Protein AF-A0A3N4JJD8-F1 (afdb_monomer_lite)

pLDDT: mean 81.24, std 17.02, range [28.92, 97.75]

Foldseek 3Di:
DDDQDWDAAPPPRDIDRPVQWDAFPVRGIHGLVVVQVQCVVCLVDLVCPPPDDPPGRGDPVSVVVSDDPVVNVSSVQSVQQSVDPPVPWAFAQPPVGRDTDHPVQDDPDQWGADPPPRFIAGPQPSHGDDDPVDDPCHVDPDDPDDDDDDPQWDQAPPPRDIFGHDPPDQWTADPVRFIAGVHGNHGPPPDPDPDPDDDDDDDDDDDDPDPPVVVVVVVVVVVVVVVVVVVVVVVVVVVVVVLVVVLVVLVVVLVVVVVVLVVVLVVVVVVLVVVLVVVVVVLVVVLVVVVVVLVVVLVVVCPPPVVVLVVVLVVLVVVLVVLVVVLVVVLVVVLVVLVVVLVVCLVVVLVVLCVVQVPPPPSVVVSVVVVVVSVVVSVVVSVVSVVVSVVVSCVSCVVSVVVSVVSVVVSVVSVVVSVVVVVVSVVVSVVVVVVSVVVSVVVVVVSVVVSVVVSVVSVVVSVVVVVVSVVVVVVVVPD

Radius of gyration: 59.23 Å; chains: 1; bounding box: 116×72×186 Å

Secondary structure (DSSP, 8-state):
-----EEE-TTT--EEEGGGEEE-TTS-EEEHHHHHHHHHHHTT-GGG-S-EETTEEPPHHHHHHHS-HHHHHHHHHHHHHHTS-GGG-EE---TTT--EE-GGG--SSSEEEPTTT--EEETTTTEE---TTS----SS-S-------BTTEEE-TTT--EEEPPTT-SEEE-TTS-EEETTT-SBTT-S--S-S--------------TTHHHHHHHHHHHHHHHHHHHHHHHHHHHHHHHHHHHHHHHHHHHHHHHHHHHHHHHHHHHHHHHHHHHHHHHHHHHHHHHHHHHHHHHHHIIIIIHHHHHHHHHHHHHHHHHHHHHHHHHHHHHHHHHHHHHHHHHHHHHHHHHHTTT-TTHHHHHHHHHHHHHHHHHHHHHHHHHHHHHHHHHHHHHHHHHHHHHHHHHHHHHHHHHHHHHHHHHHHHHHHHHHHHHHHHHHHHHHHHHHHHHHHHHHHHHHHHHHHHHHHTTSS--

Structure (mmCIF, N/CA/C/O backbone):
data_AF-A0A3N4JJD8-F1
#
_entry.id   AF-A0A3N4JJD8-F1
#
loop_
_atom_site.group_PDB
_atom_site.id
_atom_site.type_symbol
_atom_site.label_atom_id
_atom_site.label_alt_id
_atom_site.label_comp_id
_atom_site.label_asym_id
_atom_site.label_entity_id
_atom_site.label_seq_id
_atom_site.pdbx_PDB_ins_code
_atom_site.Cartn_x
_atom_site.Cartn_y
_atom_site.Cartn_z
_atom_site.occupancy
_atom_site.B_iso_or_equiv
_atom_site.auth_seq_id
_atom_site.auth_comp_id
_atom_site.auth_asym_id
_atom_site.auth_atom_id
_atom_site.pdbx_PDB_model_num
ATOM 1 N N . MET A 1 1 ? -6.245 -24.291 -1.416 1.00 35.50 1 MET A N 1
ATOM 2 C CA . MET A 1 1 ? -6.952 -24.914 -0.276 1.00 35.50 1 MET A CA 1
ATOM 3 C C . MET A 1 1 ? -7.862 -23.861 0.334 1.00 35.50 1 MET A C 1
ATOM 5 O O . MET A 1 1 ? -7.369 -22.928 0.951 1.00 35.50 1 MET A O 1
ATOM 9 N N . CYS A 1 2 ? -9.164 -23.923 0.057 1.00 40.00 2 CYS A N 1
ATOM 10 C CA . CYS A 1 2 ? -10.129 -22.960 0.586 1.00 40.00 2 CYS A CA 1
ATOM 11 C C . CYS A 1 2 ? -10.334 -23.237 2.080 1.00 40.00 2 CYS A C 1
ATOM 13 O O . CYS A 1 2 ? -10.982 -24.217 2.439 1.00 40.00 2 CYS A O 1
ATOM 15 N N . LEU A 1 3 ? -9.746 -22.405 2.943 1.00 47.06 3 LEU A N 1
ATOM 16 C CA . LEU A 1 3 ? -9.999 -22.422 4.383 1.00 47.06 3 LEU A CA 1
ATOM 17 C C . LEU A 1 3 ? -11.495 -22.171 4.605 1.00 47.06 3 LEU A C 1
ATOM 19 O O . LEU A 1 3 ? -11.995 -21.072 4.363 1.00 47.06 3 LEU A O 1
ATOM 23 N N . SER A 1 4 ? -12.227 -23.205 5.014 1.00 55.19 4 SER A N 1
ATOM 24 C CA . SER A 1 4 ? -13.622 -23.069 5.419 1.00 55.19 4 SER A CA 1
ATOM 25 C C . SER A 1 4 ? -13.675 -22.176 6.654 1.00 55.19 4 SER A C 1
ATOM 27 O O . SER A 1 4 ? -13.229 -22.584 7.723 1.00 55.19 4 SER A O 1
ATOM 29 N N . ALA A 1 5 ? -14.187 -20.959 6.502 1.00 65.75 5 ALA A N 1
ATOM 30 C CA . ALA A 1 5 ? -14.290 -20.011 7.597 1.00 65.75 5 ALA A CA 1
ATOM 31 C C . ALA A 1 5 ? -15.183 -20.572 8.727 1.00 65.75 5 ALA A C 1
ATOM 33 O O . ALA A 1 5 ? -16.345 -20.927 8.490 1.00 65.75 5 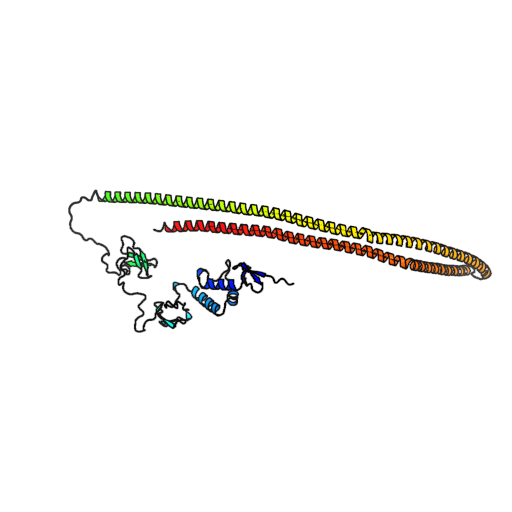ALA A O 1
ATOM 34 N N . SER A 1 6 ? -14.630 -20.664 9.938 1.00 76.19 6 SER A N 1
ATOM 35 C CA . SER A 1 6 ? -15.341 -20.972 11.184 1.00 76.19 6 SER A CA 1
ATOM 36 C C . SER A 1 6 ? -15.722 -19.686 11.930 1.00 76.19 6 SER A C 1
ATOM 38 O O . SER A 1 6 ? -15.180 -18.614 11.650 1.00 76.19 6 SER A O 1
ATOM 40 N N . SER A 1 7 ? -16.710 -19.793 12.814 1.00 83.06 7 SER A N 1
ATOM 41 C CA . SER A 1 7 ? -17.198 -18.744 13.715 1.00 83.06 7 SER A CA 1
ATOM 42 C C . SER A 1 7 ? -17.492 -19.356 15.089 1.00 83.06 7 SER A C 1
ATOM 44 O O . SER A 1 7 ? -18.047 -20.455 15.153 1.00 83.06 7 SER A O 1
ATOM 46 N N . GLU A 1 8 ? -17.184 -18.627 16.163 1.00 89.25 8 GLU A N 1
ATOM 47 C CA . GLU A 1 8 ? -17.396 -19.053 17.553 1.00 89.25 8 GLU A CA 1
ATOM 48 C C . GLU A 1 8 ? -18.849 -18.818 18.009 1.00 89.25 8 GLU A C 1
ATOM 50 O O . GLU A 1 8 ? -19.447 -17.775 17.732 1.00 89.25 8 GLU A O 1
ATOM 55 N N . CYS A 1 9 ? -19.434 -19.783 18.723 1.00 90.56 9 CYS A N 1
ATOM 56 C CA . CYS A 1 9 ? -20.754 -19.643 19.339 1.00 90.56 9 CYS A CA 1
ATOM 57 C C . CYS A 1 9 ? -20.709 -18.808 20.627 1.00 90.56 9 CYS A C 1
ATOM 59 O O . CYS A 1 9 ? -20.001 -19.145 21.575 1.00 90.56 9 CYS A O 1
ATOM 61 N N . ALA A 1 10 ? -21.567 -17.789 20.729 1.00 88.00 10 ALA A N 1
ATOM 62 C CA . ALA A 1 10 ? -21.639 -16.897 21.884 1.00 88.00 10 ALA A CA 1
ATOM 63 C C . ALA A 1 10 ? -21.973 -17.614 23.210 1.00 88.00 10 ALA A C 1
ATOM 65 O O . ALA A 1 10 ? -21.532 -17.147 24.262 1.00 88.00 10 ALA A O 1
ATOM 66 N N . SER A 1 11 ? -22.701 -18.740 23.157 1.00 88.75 11 SER A N 1
ATOM 67 C CA . SER A 1 11 ? -23.129 -19.520 24.329 1.00 88.75 11 SER A CA 1
ATOM 68 C C . SER A 1 11 ? -22.138 -20.623 24.723 1.00 88.75 11 SER A C 1
ATOM 70 O O . SER A 1 11 ? -21.627 -20.587 25.838 1.00 88.75 11 SER A O 1
ATOM 72 N N . CYS A 1 12 ? -21.833 -21.582 23.837 1.00 90.12 12 CYS A N 1
ATOM 73 C CA . CYS A 1 12 ? -20.956 -22.715 24.175 1.00 90.12 12 CYS A CA 1
ATOM 74 C C . CYS A 1 12 ? -19.462 -22.469 23.930 1.00 90.12 12 CYS A C 1
ATOM 76 O O . CYS A 1 12 ? -18.661 -23.309 24.321 1.00 90.12 12 CYS A O 1
ATOM 78 N N . LYS A 1 13 ? -19.082 -21.350 23.295 1.00 87.44 13 LYS A N 1
ATOM 79 C CA . LYS A 1 13 ? -17.686 -21.010 22.955 1.00 87.44 13 LYS A CA 1
ATOM 80 C C . LYS A 1 13 ? -16.987 -22.016 22.029 1.00 87.44 13 LYS A C 1
ATOM 82 O O . LYS A 1 13 ? -15.767 -22.044 21.948 1.00 87.44 13 LYS A O 1
ATOM 87 N N . GLU A 1 14 ? -17.755 -22.837 21.313 1.00 88.31 14 GLU A N 1
ATOM 88 C CA . GLU A 1 14 ? -17.233 -23.784 20.323 1.00 88.31 14 GLU A CA 1
ATOM 89 C C . GLU A 1 14 ? -17.256 -23.182 18.911 1.00 88.31 14 GLU A C 1
ATOM 91 O O . GLU A 1 14 ? -18.228 -22.526 18.516 1.00 88.31 14 GLU A O 1
ATOM 96 N N . ASP A 1 15 ? -16.215 -23.472 18.127 1.00 85.38 15 ASP A N 1
ATOM 97 C CA . ASP A 1 15 ? -16.120 -23.104 16.715 1.00 85.38 15 ASP A CA 1
ATOM 98 C C . ASP A 1 15 ? -17.012 -23.981 15.832 1.00 85.38 15 ASP A C 1
ATOM 100 O O . ASP A 1 15 ? -16.955 -25.212 15.858 1.00 85.38 15 ASP A O 1
ATOM 104 N N . GLN A 1 16 ? -17.808 -23.343 14.977 1.00 83.69 16 GLN A N 1
ATOM 105 C CA . GLN A 1 16 ? -18.677 -24.010 14.011 1.00 83.69 16 GLN A CA 1
ATOM 106 C C . GLN A 1 16 ? -18.466 -23.444 12.605 1.00 83.69 16 GLN A C 1
ATOM 108 O O . GLN A 1 16 ? -18.007 -22.318 12.413 1.00 83.69 16 GLN A O 1
ATOM 113 N N . LYS A 1 17 ? -18.818 -24.219 11.574 1.00 81.62 17 LYS A N 1
ATOM 114 C CA . LYS A 1 17 ? -18.784 -23.733 10.183 1.00 81.62 17 LYS A CA 1
ATOM 115 C C . LYS A 1 17 ? -19.768 -22.570 10.025 1.00 81.62 17 LYS A C 1
ATOM 117 O O . LYS A 1 17 ? -20.928 -22.718 10.403 1.00 81.62 17 LYS A O 1
ATOM 122 N N . LYS A 1 18 ? -19.357 -21.466 9.384 1.00 70.69 18 LYS A N 1
ATOM 123 C CA . LYS A 1 18 ? -20.194 -20.254 9.228 1.00 70.69 18 LYS A CA 1
ATOM 124 C C . LYS A 1 18 ? -21.602 -20.508 8.674 1.00 70.69 18 LYS A C 1
ATOM 126 O O . LYS A 1 18 ? -22.543 -19.859 9.105 1.00 70.69 18 LYS A O 1
ATOM 131 N N . GLY A 1 19 ? -21.774 -21.487 7.782 1.00 70.44 19 GLY A N 1
ATOM 132 C CA . GLY A 1 19 ? -23.089 -21.848 7.230 1.00 70.44 19 GLY A CA 1
ATOM 133 C C . GLY A 1 19 ? -24.067 -22.514 8.213 1.00 70.44 19 GLY A C 1
ATOM 134 O O . GLY A 1 19 ? -25.217 -22.727 7.852 1.00 70.44 19 GLY A O 1
ATOM 135 N N . LYS A 1 20 ? -23.630 -22.866 9.429 1.00 74.38 20 LYS A N 1
ATOM 136 C CA . LYS A 1 20 ? -24.458 -23.474 10.490 1.00 74.38 20 LYS A CA 1
ATOM 137 C C . LYS A 1 20 ? -24.680 -22.544 11.690 1.00 74.38 20 LYS A C 1
ATOM 139 O O . LYS A 1 20 ? -25.136 -22.995 12.739 1.00 74.38 20 LYS A O 1
ATOM 144 N N . MET A 1 21 ? -24.334 -21.267 11.549 1.00 86.81 21 MET A N 1
ATOM 145 C CA . MET A 1 21 ? -24.450 -20.274 12.613 1.00 86.81 21 MET A CA 1
ATOM 146 C C . MET A 1 21 ? -25.664 -19.380 12.383 1.00 86.81 21 MET A C 1
ATOM 148 O O . MET A 1 21 ? -25.921 -18.937 11.266 1.00 86.81 21 MET A O 1
ATOM 152 N N . ILE A 1 22 ? -26.401 -19.113 13.456 1.00 88.31 22 ILE A N 1
ATOM 153 C CA . ILE A 1 22 ? -27.541 -18.200 13.481 1.00 88.31 22 ILE A CA 1
ATOM 154 C C . ILE A 1 22 ? -27.027 -16.863 14.002 1.00 88.31 22 ILE A C 1
ATOM 156 O O . ILE A 1 22 ? -26.585 -16.779 15.146 1.00 88.31 22 ILE A O 1
ATOM 160 N N . GLN A 1 23 ? -27.070 -15.830 13.167 1.00 89.44 23 GLN A N 1
ATOM 161 C CA . GLN A 1 23 ? -26.717 -14.469 13.559 1.00 89.44 23 GLN A CA 1
ATOM 162 C C . GLN A 1 23 ? -27.984 -13.683 13.900 1.00 89.44 23 GLN A C 1
ATOM 164 O O . GLN A 1 23 ? -28.932 -13.673 13.114 1.00 89.44 23 GLN A O 1
ATOM 169 N N . LEU A 1 24 ? -27.990 -13.038 15.065 1.00 88.25 24 LEU A N 1
ATOM 170 C CA . LEU A 1 24 ? -29.069 -12.155 15.512 1.00 88.25 24 LEU A CA 1
ATOM 171 C C . LEU A 1 24 ? -28.762 -10.686 15.178 1.00 88.25 24 LEU A C 1
ATOM 173 O O . LEU A 1 24 ? -27.627 -10.335 14.852 1.00 88.25 24 LEU A O 1
ATOM 177 N N . ASP A 1 25 ? -29.762 -9.815 15.323 1.00 85.31 25 ASP A N 1
ATOM 178 C CA . ASP A 1 25 ? -29.635 -8.371 15.060 1.00 85.31 25 ASP A CA 1
ATOM 179 C C . ASP A 1 25 ? -28.653 -7.677 16.021 1.00 85.31 25 ASP A C 1
ATOM 181 O O . ASP A 1 25 ? -28.016 -6.689 15.664 1.00 85.31 25 ASP A O 1
ATOM 185 N N . CYS A 1 26 ? -28.444 -8.244 17.215 1.00 86.69 26 CYS A N 1
ATOM 186 C CA . CYS A 1 26 ? -27.408 -7.821 18.163 1.00 86.69 26 CYS A CA 1
ATOM 187 C C . CYS A 1 26 ? -25.989 -8.304 17.791 1.00 86.69 26 CYS A C 1
ATOM 189 O O . CYS A 1 26 ? -25.079 -8.207 18.610 1.00 86.69 26 CYS A O 1
ATOM 191 N N . LEU A 1 27 ? -25.801 -8.850 16.581 1.00 86.62 27 LEU A N 1
ATOM 192 C CA . LEU A 1 27 ? -24.548 -9.372 16.012 1.00 86.62 27 LEU A CA 1
ATOM 193 C C . LEU A 1 27 ? -23.948 -10.601 16.713 1.00 86.62 27 LEU A C 1
ATOM 195 O O . LEU A 1 27 ? -22.956 -11.152 16.234 1.00 86.62 27 LEU A O 1
ATOM 199 N N . HIS A 1 28 ? -24.566 -11.099 17.784 1.00 88.31 28 HIS A N 1
ATOM 200 C CA . HIS A 1 28 ? -24.182 -12.374 18.378 1.00 88.31 28 HIS A CA 1
ATOM 201 C C . HIS A 1 28 ? -24.529 -13.551 17.460 1.00 88.31 28 HIS A C 1
ATOM 203 O O . HIS A 1 28 ? -25.607 -13.605 16.859 1.00 88.31 28 HIS A O 1
ATOM 209 N N . GLN A 1 29 ? -23.603 -14.509 17.378 1.00 90.75 29 GLN A N 1
ATOM 210 C CA . GLN A 1 29 ? -23.758 -15.735 16.604 1.00 90.75 29 GLN A CA 1
ATOM 211 C C . GLN A 1 29 ? -23.918 -16.935 17.538 1.00 90.75 29 GLN A C 1
ATOM 213 O O . GLN A 1 29 ? -23.125 -17.132 18.456 1.00 90.75 29 GLN A O 1
ATOM 218 N N . PHE A 1 30 ? -24.929 -17.759 17.285 1.00 91.19 30 PHE A N 1
ATOM 219 C CA . PHE A 1 30 ? -25.210 -18.972 18.048 1.00 91.19 30 PHE A CA 1
ATOM 220 C C . PHE A 1 30 ? -25.183 -20.189 17.129 1.00 91.19 30 PHE A C 1
ATOM 222 O O . PHE A 1 30 ? -25.654 -20.135 15.991 1.00 91.19 30 PHE A O 1
ATOM 229 N N . CYS A 1 31 ? -24.666 -21.314 17.622 1.00 91.94 31 CYS A N 1
ATOM 230 C CA . CYS A 1 31 ? -24.890 -22.591 16.958 1.00 91.94 31 CYS A CA 1
ATOM 231 C C . CYS A 1 31 ? -26.361 -23.008 17.128 1.00 91.94 31 CYS A C 1
ATOM 233 O O . CYS A 1 31 ? -27.018 -22.624 18.100 1.00 91.94 31 CYS A O 1
ATOM 235 N N . THR A 1 32 ? -26.883 -23.815 16.200 1.00 90.19 32 THR A N 1
ATOM 236 C CA . THR A 1 32 ? -28.296 -24.235 16.207 1.00 90.19 32 THR A CA 1
ATOM 237 C C . THR A 1 32 ? -28.714 -24.872 17.536 1.00 90.19 32 THR A C 1
ATOM 239 O O . THR A 1 32 ? -29.770 -24.534 18.058 1.00 90.19 32 THR A O 1
ATOM 242 N N . ARG A 1 33 ? -27.855 -25.717 18.127 1.00 91.12 33 ARG A N 1
ATOM 243 C CA . ARG A 1 33 ? -28.125 -26.392 19.408 1.00 91.12 33 ARG A CA 1
ATOM 244 C C . ARG A 1 33 ? -28.322 -25.400 20.557 1.00 91.12 33 ARG A C 1
ATOM 246 O O . ARG A 1 33 ? -29.325 -25.466 21.257 1.00 91.12 33 ARG A O 1
ATOM 253 N N . CYS A 1 34 ? -27.389 -24.464 20.738 1.00 91.94 34 CYS A N 1
ATOM 254 C CA . CYS A 1 34 ? -27.484 -23.475 21.816 1.00 91.94 34 CYS A CA 1
ATOM 255 C C . CYS A 1 34 ? -28.674 -22.533 21.627 1.00 91.94 34 CYS A C 1
ATOM 257 O O . CYS A 1 34 ? -29.296 -22.124 22.606 1.00 91.94 34 CYS A O 1
ATOM 259 N N . MET A 1 35 ? -29.003 -22.201 20.377 1.00 92.19 35 MET A N 1
ATOM 260 C CA . MET A 1 35 ? -30.181 -21.395 20.075 1.00 92.19 35 MET A CA 1
ATOM 261 C C . MET A 1 35 ? -31.475 -22.134 20.446 1.00 92.19 35 MET A C 1
ATOM 263 O O . MET A 1 35 ? -32.357 -21.563 21.083 1.00 92.19 35 MET A O 1
ATOM 267 N N . GLU A 1 36 ? -31.573 -23.419 20.102 1.00 92.88 36 GLU A N 1
ATOM 268 C CA . GLU A 1 36 ? -32.707 -24.274 20.455 1.00 92.88 36 GLU A CA 1
ATOM 269 C C . GLU A 1 36 ? -32.876 -24.401 21.978 1.00 92.88 36 GLU A C 1
ATOM 271 O O . GLU A 1 36 ? -33.976 -24.216 22.500 1.00 92.88 36 GLU A O 1
ATOM 276 N N . GLU A 1 37 ? -31.784 -24.652 22.705 1.00 91.25 37 GLU A N 1
ATOM 277 C CA . GLU A 1 37 ? -31.776 -24.738 24.171 1.00 91.25 37 GLU A CA 1
ATOM 278 C C . GLU A 1 37 ? -32.189 -23.415 24.828 1.00 91.25 37 GLU A C 1
ATOM 280 O O . GLU A 1 37 ? -32.996 -23.414 25.759 1.00 91.25 37 GLU A O 1
ATOM 285 N N . SER A 1 38 ? -31.694 -22.282 24.321 1.00 90.31 38 SER A N 1
ATOM 286 C CA . SER A 1 38 ? -32.064 -20.951 24.814 1.00 90.31 38 SER A CA 1
ATOM 287 C C . SER A 1 38 ? -33.570 -20.701 24.683 1.00 90.31 38 SER A C 1
ATOM 289 O O . SER A 1 38 ? -34.224 -20.312 25.655 1.00 90.31 38 SER A O 1
ATOM 291 N N . ILE A 1 39 ? -34.149 -21.017 23.521 1.00 92.12 39 ILE A N 1
ATOM 292 C CA . ILE A 1 39 ? -35.592 -20.889 23.294 1.00 92.12 39 ILE A CA 1
ATOM 293 C C . ILE A 1 39 ? -36.366 -21.852 24.208 1.00 92.12 39 ILE A C 1
ATOM 295 O O . ILE A 1 39 ? -37.345 -21.452 24.838 1.00 92.12 39 ILE A O 1
ATOM 299 N N . LYS A 1 40 ? -35.914 -23.102 24.360 1.00 90.75 40 LYS A N 1
ATOM 300 C CA . LYS A 1 40 ? -36.548 -24.086 25.256 1.00 90.75 40 LYS A CA 1
ATOM 301 C C . LYS A 1 40 ? -36.542 -23.652 26.718 1.00 90.75 40 LYS A C 1
ATOM 303 O O . LYS A 1 40 ? -37.535 -23.868 27.410 1.00 90.75 40 LYS A O 1
ATOM 308 N N . ASN A 1 41 ? -35.479 -23.000 27.173 1.00 88.19 41 ASN A N 1
ATOM 309 C CA . ASN A 1 41 ? -35.404 -22.469 28.530 1.00 88.19 41 ASN A CA 1
ATOM 310 C C . ASN A 1 41 ? -36.381 -21.306 28.743 1.00 88.19 41 ASN A C 1
ATOM 312 O O . ASN A 1 41 ? -37.087 -21.310 29.749 1.00 88.19 41 ASN A O 1
ATOM 316 N N . SER A 1 42 ? -36.532 -20.396 27.770 1.00 87.94 42 SER A N 1
ATOM 317 C CA . SER A 1 42 ? -37.549 -19.330 27.864 1.00 87.94 42 SER A CA 1
ATOM 318 C C . SER A 1 42 ? -38.984 -19.864 27.953 1.00 87.94 42 SER A C 1
ATOM 320 O O . SER A 1 42 ? -39.839 -19.246 28.567 1.00 87.94 42 SER A O 1
ATOM 322 N N . MET A 1 43 ? -39.274 -21.040 27.384 1.00 87.38 43 MET A N 1
ATOM 323 C CA . MET A 1 43 ? -40.613 -21.642 27.460 1.00 87.38 43 MET A CA 1
ATOM 324 C C . MET A 1 43 ? -40.943 -22.223 28.844 1.00 87.38 43 MET A C 1
ATOM 326 O O . MET A 1 43 ? -42.110 -22.514 29.123 1.00 87.38 43 MET A O 1
ATOM 330 N N . ARG A 1 44 ? -39.929 -22.450 29.688 1.00 85.06 44 ARG A N 1
ATOM 331 C CA . ARG A 1 44 ? -40.083 -23.019 31.035 1.00 85.06 44 ARG A CA 1
ATOM 332 C C . ARG A 1 44 ? -40.225 -21.945 32.105 1.00 85.06 44 ARG A C 1
ATOM 334 O O . ARG A 1 44 ? -40.943 -22.171 33.074 1.00 85.06 44 ARG A O 1
ATOM 341 N N . ASP A 1 45 ? -39.551 -20.815 31.922 1.00 81.19 45 ASP A N 1
ATOM 342 C CA . ASP A 1 45 ? -39.536 -19.703 32.865 1.00 81.19 45 ASP A CA 1
ATOM 343 C C . ASP A 1 45 ? -40.193 -18.469 32.242 1.00 81.19 45 ASP A C 1
ATOM 345 O O . ASP A 1 45 ? -39.669 -17.880 31.298 1.00 81.19 45 ASP A O 1
ATOM 349 N N . GLU A 1 46 ? -41.340 -18.073 32.794 1.00 83.12 46 GLU A N 1
ATOM 350 C CA . GLU A 1 46 ? -42.103 -16.908 32.339 1.00 83.12 46 GLU A CA 1
ATOM 351 C C . GLU A 1 46 ? -41.291 -15.605 32.431 1.00 83.12 46 GLU A C 1
ATOM 353 O O . GLU A 1 46 ? -41.502 -14.703 31.629 1.00 83.12 46 GLU A O 1
ATOM 358 N N . THR A 1 47 ? -40.316 -15.513 33.345 1.00 81.88 47 THR A N 1
ATOM 359 C CA . THR A 1 47 ? -39.458 -14.321 33.483 1.00 81.88 47 THR A CA 1
ATOM 360 C C . THR A 1 47 ? -38.449 -14.165 32.343 1.00 81.88 47 THR A C 1
ATOM 362 O O . THR A 1 47 ? -37.962 -13.064 32.095 1.00 81.88 47 THR A O 1
ATOM 365 N N . LEU A 1 48 ? -38.150 -15.256 31.631 1.00 81.56 48 LEU A N 1
ATOM 366 C CA . LEU A 1 48 ? -37.230 -15.296 30.491 1.00 81.56 48 LEU A CA 1
ATOM 367 C C . LEU A 1 48 ? -37.970 -15.265 29.145 1.00 81.56 48 LEU A C 1
ATOM 369 O O . LEU A 1 48 ? -37.348 -15.434 28.093 1.00 81.56 48 LEU A O 1
ATOM 373 N N . PHE A 1 49 ? -39.293 -15.090 29.175 1.00 84.88 49 PHE A N 1
ATOM 374 C CA . PHE A 1 49 ? -40.146 -15.049 27.999 1.00 84.88 49 PHE A CA 1
ATOM 375 C C . PHE A 1 49 ? -40.576 -13.603 27.700 1.00 84.88 49 PHE A C 1
ATOM 377 O O . PHE A 1 49 ? -41.042 -12.915 28.606 1.00 84.88 49 PHE A O 1
ATOM 384 N N . PRO A 1 50 ? -40.503 -13.126 26.444 1.00 86.56 50 PRO A N 1
ATOM 385 C CA . PRO A 1 50 ? -40.055 -13.817 25.232 1.00 86.56 50 PRO A CA 1
ATOM 386 C C . PRO A 1 50 ? -38.529 -14.033 25.173 1.00 86.56 50 PRO A C 1
ATOM 388 O O . PRO A 1 50 ? -37.771 -13.254 25.755 1.00 86.56 50 PRO A O 1
ATOM 391 N N . PRO A 1 51 ? -38.055 -15.064 24.439 1.00 87.94 51 PRO A N 1
ATOM 392 C CA . PRO A 1 51 ? -36.627 -15.309 24.267 1.00 87.94 51 PRO A CA 1
ATOM 393 C C . PRO A 1 51 ? -35.946 -14.076 23.669 1.00 87.94 51 PRO A C 1
ATOM 395 O O . PRO A 1 51 ? -36.318 -13.606 22.592 1.00 87.94 51 PRO A O 1
ATOM 398 N N . SER A 1 52 ? -34.932 -13.569 24.363 1.00 89.06 52 SER A N 1
ATOM 399 C CA . SER A 1 52 ? -34.209 -12.355 23.992 1.00 89.06 52 SER A CA 1
ATOM 400 C C . SER A 1 52 ? -32.697 -12.550 24.085 1.00 89.06 52 SER A C 1
ATOM 402 O O . SER A 1 52 ? -32.195 -13.426 24.790 1.00 89.06 52 SER A O 1
ATOM 404 N N . CYS A 1 53 ? -31.956 -11.735 23.336 1.00 87.06 53 CYS A N 1
ATOM 405 C CA . CYS A 1 53 ? -30.502 -11.663 23.401 1.00 87.06 53 CYS A CA 1
ATOM 406 C C . CYS A 1 53 ? -30.073 -10.216 23.657 1.00 87.06 53 CYS A C 1
ATOM 408 O O . CYS A 1 53 ? -30.479 -9.306 22.931 1.00 87.06 53 CYS A O 1
ATOM 410 N N . CYS A 1 54 ? -29.237 -10.013 24.680 1.00 81.31 54 CYS A N 1
ATOM 411 C CA . CYS A 1 54 ? -28.848 -8.711 25.233 1.00 81.31 54 CYS A CA 1
ATOM 412 C C . CYS A 1 54 ? -30.042 -7.919 25.769 1.00 81.31 54 CYS A C 1
ATOM 414 O O . CYS A 1 54 ? -30.192 -7.823 26.980 1.00 81.31 54 CYS A O 1
ATOM 416 N N . GLN A 1 55 ? -30.855 -7.362 24.871 1.00 77.81 55 GLN A N 1
ATOM 417 C CA . GLN A 1 55 ? -32.073 -6.585 25.142 1.00 77.81 55 GLN A CA 1
ATOM 418 C C . GLN A 1 55 ? -33.061 -6.621 23.954 1.00 77.81 55 GLN A C 1
ATOM 420 O O . GLN A 1 55 ? -34.042 -5.886 23.947 1.00 77.81 55 GLN A O 1
ATOM 425 N N . ALA A 1 56 ? -32.798 -7.442 22.930 1.00 83.06 56 ALA A N 1
ATOM 426 C CA . ALA A 1 56 ? -33.635 -7.556 21.740 1.00 83.06 56 ALA A CA 1
ATOM 427 C C . ALA A 1 56 ? -34.337 -8.916 21.717 1.00 83.06 56 ALA A C 1
ATOM 429 O O . ALA A 1 56 ? -33.695 -9.955 21.901 1.00 83.06 56 ALA A O 1
ATOM 430 N N . GLU A 1 57 ? -35.648 -8.911 21.482 1.00 88.19 57 GLU A N 1
ATOM 431 C CA . GLU A 1 57 ? -36.419 -10.137 21.277 1.00 88.19 57 GLU A CA 1
ATOM 432 C C . GLU A 1 57 ? -35.920 -10.881 20.037 1.00 88.19 57 GLU A C 1
ATOM 434 O O . GLU A 1 57 ? -35.659 -10.291 18.987 1.00 88.19 57 GLU A O 1
ATOM 439 N N . ILE A 1 58 ? -35.797 -12.201 20.147 1.00 89.50 58 ILE A N 1
ATOM 440 C CA . ILE A 1 58 ? -35.393 -13.040 19.026 1.00 89.50 58 ILE A CA 1
ATOM 441 C C . ILE A 1 58 ? -36.539 -13.069 17.999 1.00 89.50 58 ILE A C 1
ATOM 443 O O . ILE A 1 58 ? -37.668 -13.432 18.348 1.00 89.50 58 ILE A O 1
ATOM 447 N N . PRO A 1 59 ? -36.281 -12.769 16.710 1.00 89.62 59 PRO A N 1
ATOM 448 C CA . PRO A 1 59 ? -37.333 -12.747 15.702 1.00 89.62 59 PRO A CA 1
ATOM 449 C C . PRO A 1 59 ? -38.047 -14.098 15.555 1.00 89.62 59 PRO A C 1
ATOM 451 O O . PRO A 1 59 ? -37.417 -15.149 15.428 1.00 89.62 59 PRO A O 1
ATOM 454 N N . GLN A 1 60 ? -39.378 -14.067 15.435 1.00 88.12 60 GLN A N 1
ATOM 455 C CA . GLN A 1 60 ? -40.226 -15.260 15.259 1.00 88.12 60 GLN A CA 1
ATOM 456 C C . GLN A 1 60 ? -39.776 -16.176 14.107 1.00 88.12 60 GLN A C 1
ATOM 458 O O . GLN A 1 60 ? -39.918 -17.395 14.184 1.00 88.12 60 GLN A O 1
ATOM 463 N N . LYS A 1 61 ? -39.210 -15.604 13.034 1.00 88.75 61 LYS A N 1
ATOM 464 C CA . LYS A 1 61 ? -38.665 -16.370 11.901 1.00 88.75 61 LYS A CA 1
ATOM 465 C C . LYS A 1 61 ? -37.518 -17.288 12.332 1.00 88.75 61 LYS A C 1
ATOM 467 O O . LYS A 1 61 ? -37.497 -18.443 11.924 1.00 88.75 61 LYS A O 1
ATOM 472 N N . VAL A 1 62 ? -36.622 -16.786 13.185 1.00 89.94 62 VAL A N 1
ATOM 473 C CA . VAL A 1 62 ? -35.474 -17.533 13.717 1.00 89.94 62 VAL A CA 1
ATOM 474 C C . VAL A 1 62 ? -35.946 -18.634 14.662 1.00 89.94 62 VAL A C 1
ATOM 476 O O . VAL A 1 62 ? -35.464 -19.762 14.594 1.00 89.94 62 VAL A O 1
ATOM 479 N N . ILE A 1 63 ? -36.941 -18.340 15.502 1.00 89.38 63 ILE A N 1
ATOM 480 C CA . ILE A 1 63 ? -37.540 -19.323 16.414 1.00 89.38 63 ILE A CA 1
ATOM 481 C C . ILE A 1 63 ? -38.135 -20.492 15.620 1.00 89.38 63 ILE A C 1
ATOM 483 O O . ILE A 1 63 ? -37.804 -21.651 15.872 1.00 89.38 63 ILE A O 1
ATOM 487 N N . LYS A 1 64 ? -38.939 -20.194 14.591 1.00 89.38 64 LYS A N 1
ATOM 488 C CA . LYS A 1 64 ? -39.549 -21.210 13.720 1.00 89.38 64 LYS A CA 1
ATOM 489 C C . LYS A 1 64 ? -38.528 -22.009 12.912 1.00 89.38 64 LYS A C 1
ATOM 491 O O . LYS A 1 64 ? -38.746 -23.190 12.686 1.00 89.38 64 LYS A O 1
ATOM 496 N N . SER A 1 65 ? -37.429 -21.407 12.463 1.00 89.75 65 SER A N 1
ATOM 497 C CA . SER A 1 65 ? -36.399 -22.152 11.725 1.00 89.75 65 SER A CA 1
ATOM 498 C C . SER A 1 65 ? -35.516 -23.024 12.622 1.00 89.75 65 SER A C 1
ATOM 500 O O . SER A 1 65 ? -34.866 -23.933 12.116 1.00 89.75 65 SER A O 1
ATOM 502 N N . THR A 1 66 ? -35.462 -22.734 13.926 1.00 90.31 66 THR A N 1
ATOM 503 C CA . THR A 1 66 ? -34.587 -23.430 14.887 1.00 90.31 66 THR A CA 1
ATOM 504 C C . THR A 1 66 ? -35.295 -24.594 15.578 1.00 90.31 66 THR A C 1
ATOM 506 O O . THR A 1 66 ? -34.685 -25.631 15.811 1.00 90.31 66 THR A O 1
ATOM 509 N N . LEU A 1 67 ? -36.578 -24.434 15.912 1.00 91.31 67 LEU A N 1
ATOM 510 C CA . LEU A 1 67 ? -37.348 -25.431 16.654 1.00 91.31 67 LEU A CA 1
ATOM 511 C C . LEU A 1 67 ? -37.903 -26.547 15.755 1.00 91.31 67 LEU A C 1
ATOM 513 O O . LEU A 1 67 ? -38.290 -26.312 14.607 1.00 91.31 67 LEU A O 1
ATOM 517 N N . THR A 1 68 ? -38.045 -27.751 16.315 1.00 91.25 68 THR A N 1
ATOM 518 C CA . THR A 1 68 ? -38.810 -28.845 15.694 1.00 91.25 68 THR A CA 1
ATOM 519 C C . THR A 1 68 ? -40.301 -28.491 15.597 1.00 91.25 68 THR A C 1
ATOM 521 O O . THR A 1 68 ? -40.781 -27.630 16.330 1.00 91.25 68 THR A O 1
ATOM 524 N N . LYS A 1 69 ? -41.077 -29.164 14.732 1.00 88.62 69 LYS A N 1
ATOM 525 C CA . LYS A 1 69 ? -42.529 -28.901 14.609 1.00 88.62 69 LYS A CA 1
ATOM 526 C C . LYS A 1 69 ? -43.270 -29.017 15.949 1.00 88.62 69 LYS A C 1
ATOM 528 O O . LYS A 1 69 ? -44.092 -28.166 16.264 1.00 88.62 69 LYS A O 1
ATOM 533 N N . GLN A 1 70 ? -42.925 -30.023 16.751 1.00 89.31 70 GLN A N 1
ATOM 534 C CA . GLN A 1 70 ? -43.509 -30.231 18.076 1.00 89.31 70 GLN A CA 1
ATOM 535 C C . GLN A 1 70 ? -43.163 -29.082 19.038 1.00 89.31 70 GLN A C 1
ATOM 537 O O . GLN A 1 70 ? -44.030 -28.575 19.747 1.00 89.31 70 GLN A O 1
ATOM 542 N N . ASP A 1 71 ? -41.907 -28.630 19.036 1.00 90.00 71 ASP A N 1
ATOM 543 C CA . ASP A 1 71 ? -41.473 -27.514 19.881 1.00 90.00 71 ASP A CA 1
ATOM 544 C C . ASP A 1 71 ? -42.064 -26.172 19.421 1.00 90.00 71 ASP A C 1
ATOM 546 O O . ASP A 1 71 ? -42.306 -25.294 20.245 1.00 90.00 71 ASP A O 1
ATOM 550 N N . GLN A 1 72 ? -42.337 -26.001 18.123 1.00 90.56 72 GLN A N 1
ATOM 551 C CA . GLN A 1 72 ? -43.031 -24.821 17.596 1.00 90.56 72 GLN A CA 1
ATOM 552 C C . GLN A 1 72 ? -44.474 -24.737 18.105 1.00 90.56 72 GLN A C 1
ATOM 554 O O . GLN A 1 72 ? -44.917 -23.660 18.506 1.00 90.56 72 GLN A O 1
ATOM 559 N N . GLU A 1 73 ? -45.201 -25.856 18.119 1.00 88.94 73 GLU A N 1
ATOM 560 C CA . GLU A 1 73 ? -46.559 -25.927 18.676 1.00 88.94 73 GLU A CA 1
ATOM 561 C C . GLU A 1 73 ? -46.555 -25.612 20.176 1.00 88.94 73 GLU A C 1
ATOM 563 O O . GLU A 1 73 ? -47.365 -24.810 20.649 1.00 88.94 73 GLU A O 1
ATOM 568 N N . LEU A 1 74 ? -45.584 -26.163 20.912 1.00 89.19 74 LEU A N 1
ATOM 569 C CA . LEU A 1 74 ? -45.394 -25.858 22.328 1.00 89.19 74 LEU A CA 1
ATOM 570 C C . LEU A 1 74 ? -45.077 -24.372 22.552 1.00 89.19 74 LEU A C 1
ATOM 572 O O . LEU A 1 74 ? -45.684 -23.746 23.420 1.00 89.19 74 LEU A O 1
ATOM 576 N N . TYR A 1 75 ? -44.185 -23.788 21.749 1.00 91.19 75 TYR A N 1
ATOM 577 C CA . TYR A 1 75 ? -43.838 -22.367 21.815 1.00 91.19 75 TYR A CA 1
ATOM 578 C C . TYR A 1 75 ? -45.057 -21.474 21.572 1.00 91.19 75 TYR A C 1
ATOM 580 O O . TYR A 1 75 ? -45.288 -20.515 22.313 1.00 91.19 75 TYR A O 1
ATOM 588 N N . MET A 1 76 ? -45.888 -21.807 20.582 1.00 89.25 76 MET A N 1
ATOM 589 C CA . MET A 1 76 ? -47.138 -21.088 20.327 1.00 89.25 76 MET A CA 1
ATOM 590 C C . MET A 1 76 ? -48.117 -21.214 21.498 1.00 89.25 76 MET A C 1
ATOM 592 O O . MET A 1 76 ? -48.699 -20.208 21.906 1.00 89.25 76 MET A O 1
ATOM 596 N N . SER A 1 77 ? -48.259 -22.410 22.077 1.00 88.38 77 SER A N 1
ATOM 597 C CA . SER A 1 77 ? -49.087 -22.622 23.268 1.00 88.38 77 SER A CA 1
ATOM 598 C C . SER A 1 77 ? -48.594 -21.788 24.453 1.00 88.38 77 SER A C 1
ATOM 600 O O . SER A 1 77 ? -49.399 -21.127 25.103 1.00 88.38 77 SER A O 1
ATOM 602 N N . LYS A 1 78 ? -47.280 -21.759 24.714 1.00 89.31 78 LYS A N 1
ATOM 603 C CA . LYS A 1 78 ? -46.678 -20.958 25.793 1.00 89.31 78 LYS A CA 1
ATOM 604 C C . LYS A 1 78 ? -46.813 -19.458 25.567 1.00 89.31 78 LYS A C 1
ATOM 606 O O . LYS A 1 78 ? -47.120 -18.728 26.501 1.00 89.31 78 LYS A O 1
ATOM 611 N N . THR A 1 79 ? -46.694 -19.005 24.321 1.00 89.12 79 THR A N 1
ATOM 612 C CA . THR A 1 79 ? -46.937 -17.600 23.954 1.00 89.12 79 THR A CA 1
ATOM 613 C C . THR A 1 79 ? -48.364 -17.168 24.302 1.00 89.12 79 THR A C 1
ATOM 615 O O . THR A 1 79 ? -48.579 -16.053 24.770 1.00 89.12 79 THR A O 1
ATOM 618 N N . GLN A 1 80 ? -49.356 -18.032 24.065 1.00 89.00 80 GLN A N 1
ATOM 619 C CA . GLN A 1 80 ? -50.749 -17.742 24.416 1.00 89.00 80 GLN A CA 1
ATOM 620 C C . GLN A 1 80 ? -50.994 -17.832 25.926 1.00 89.00 80 GLN A C 1
ATOM 622 O O . GLN A 1 80 ? -51.691 -16.981 26.469 1.00 89.00 80 GLN A O 1
ATOM 627 N N . GLU A 1 81 ? -50.392 -18.814 26.601 1.00 89.25 81 GLU A N 1
ATOM 628 C CA . GLU A 1 81 ? -50.460 -18.970 28.057 1.00 89.25 81 GLU A CA 1
ATOM 629 C C . GLU A 1 81 ? -49.926 -17.725 28.779 1.00 89.25 81 GLU A C 1
ATOM 631 O O . GLU A 1 81 ? -50.631 -17.135 29.597 1.00 89.25 81 GLU A O 1
ATOM 636 N N . PHE A 1 82 ? -48.710 -17.287 28.439 1.00 87.75 82 PHE A N 1
ATOM 637 C CA . PHE A 1 82 ? -48.031 -16.178 29.115 1.00 87.75 82 PHE A CA 1
ATOM 638 C C . PHE A 1 82 ? -48.623 -14.800 28.797 1.00 87.75 82 PHE A C 1
ATOM 640 O O . PHE A 1 82 ? -48.426 -13.858 29.557 1.00 87.75 82 PHE A O 1
ATOM 647 N N . ARG A 1 83 ? -49.423 -14.678 27.731 1.00 85.50 83 ARG A N 1
ATOM 648 C CA . ARG A 1 83 ? -50.196 -13.457 27.442 1.00 85.50 83 ARG A CA 1
ATOM 649 C C . ARG A 1 83 ? -51.366 -13.224 28.398 1.00 85.50 83 ARG A C 1
ATOM 651 O O . ARG A 1 83 ? -51.848 -12.099 28.482 1.00 85.50 83 ARG A O 1
ATOM 658 N N . ILE A 1 84 ? -51.841 -14.262 29.082 1.00 80.38 84 ILE A N 1
ATOM 659 C CA . ILE A 1 84 ? -52.964 -14.176 30.024 1.00 80.38 84 ILE A CA 1
ATOM 660 C C . ILE A 1 84 ? -52.398 -13.959 31.432 1.00 80.38 84 ILE A C 1
ATOM 662 O O . ILE A 1 84 ? -51.469 -14.678 31.796 1.00 80.38 84 ILE A O 1
ATOM 666 N N . PRO A 1 85 ? -52.922 -13.038 32.260 1.00 77.19 85 PRO A N 1
ATOM 667 C CA . PRO A 1 85 ? -52.493 -12.894 33.651 1.00 77.19 85 PRO A CA 1
ATOM 668 C C . PRO A 1 85 ? -52.624 -14.203 34.437 1.00 77.19 85 PRO A C 1
ATOM 670 O O . PRO A 1 85 ? -53.582 -14.954 34.256 1.00 77.19 85 PRO A O 1
ATOM 673 N N . ARG A 1 86 ? -51.695 -14.482 35.359 1.00 74.88 86 ARG A N 1
ATOM 674 C CA . ARG A 1 86 ? -51.662 -15.754 36.111 1.00 74.88 86 ARG A CA 1
ATOM 675 C C . ARG A 1 86 ? -52.969 -16.068 36.859 1.00 74.88 86 ARG A C 1
ATOM 677 O O . ARG A 1 86 ? -53.305 -17.238 36.994 1.00 74.88 86 ARG A O 1
ATOM 684 N N . SER A 1 87 ? -53.711 -15.048 37.299 1.00 74.50 87 SER A N 1
ATOM 685 C CA . SER A 1 87 ? -55.022 -15.167 37.963 1.00 74.50 87 SER A CA 1
ATOM 686 C C . SER A 1 87 ? -56.161 -15.636 37.049 1.00 74.50 87 SER A C 1
ATOM 688 O O . SER A 1 87 ? -57.193 -16.079 37.544 1.00 74.50 87 SER A O 1
ATOM 690 N N . GLU A 1 88 ? -55.991 -15.538 35.731 1.00 76.62 88 GLU A N 1
ATOM 691 C CA . GLU A 1 88 ? -57.027 -15.814 34.727 1.00 76.62 88 GLU A CA 1
ATOM 692 C C . GLU A 1 88 ? -56.750 -17.093 33.914 1.00 76.62 88 GLU A C 1
ATOM 694 O O . GLU A 1 88 ? -57.564 -17.502 33.084 1.00 76.62 88 GLU A O 1
ATOM 699 N N . ARG A 1 89 ? -55.611 -17.761 34.148 1.00 83.81 89 ARG A N 1
ATOM 700 C CA . ARG A 1 89 ? -55.226 -18.999 33.453 1.00 83.81 89 ARG A CA 1
ATOM 701 C C . ARG A 1 89 ? -55.954 -20.212 34.028 1.00 83.81 89 ARG A C 1
ATOM 703 O O . ARG A 1 89 ? -56.057 -20.369 35.239 1.00 83.81 89 ARG A O 1
ATOM 710 N N . PHE A 1 90 ? -56.377 -21.121 33.151 1.00 83.50 90 PHE A N 1
ATOM 711 C CA . PHE A 1 90 ? -56.945 -22.413 33.532 1.00 83.50 90 PHE A CA 1
ATOM 712 C C . PHE A 1 90 ? -55.916 -23.526 33.327 1.00 83.50 90 PHE A C 1
ATOM 714 O O . PHE A 1 90 ? -55.297 -23.626 32.267 1.00 83.50 90 PHE A O 1
ATOM 721 N N . TYR A 1 91 ? -55.778 -24.398 34.324 1.00 86.69 91 TYR A N 1
ATOM 722 C CA . TYR A 1 91 ? -54.908 -25.572 34.273 1.00 86.69 91 TYR A CA 1
ATOM 723 C C . TYR A 1 91 ? -55.698 -26.837 34.589 1.00 86.69 91 TYR A C 1
ATOM 725 O O . TYR A 1 91 ? -56.699 -26.807 35.307 1.00 86.69 91 TYR A O 1
ATOM 733 N N . CYS A 1 92 ? -55.242 -27.970 34.057 1.00 86.06 92 CYS A N 1
ATOM 734 C CA . CYS A 1 92 ? -55.806 -29.257 34.430 1.00 86.06 92 CYS A CA 1
ATOM 735 C C . CYS A 1 92 ? -55.532 -29.550 35.921 1.00 86.06 92 CYS A C 1
ATOM 737 O O . CYS A 1 92 ? -54.371 -29.531 36.329 1.00 86.06 92 CYS A O 1
ATOM 739 N N . PRO A 1 93 ? -56.555 -29.875 36.731 1.00 83.94 93 PRO A N 1
ATOM 740 C CA . PRO A 1 93 ? -56.400 -30.197 38.150 1.00 83.94 93 PRO A CA 1
ATOM 741 C C . PRO A 1 93 ? -55.853 -31.613 38.391 1.00 83.94 93 PRO A C 1
ATOM 743 O O . PRO A 1 93 ? -55.719 -32.032 39.536 1.00 83.94 93 PRO A O 1
ATOM 746 N N . GLU A 1 94 ? -55.612 -32.399 37.337 1.00 86.88 94 GLU A N 1
ATOM 747 C CA . GLU A 1 94 ? -54.990 -33.713 37.472 1.00 86.88 94 GLU A CA 1
ATOM 748 C C . GLU A 1 94 ? -53.490 -33.553 37.733 1.00 86.88 94 GLU A C 1
ATOM 750 O O . GLU A 1 94 ? -52.781 -32.952 36.920 1.00 86.88 94 GLU A O 1
ATOM 755 N N . GLU A 1 95 ? -53.008 -34.122 38.842 1.00 82.81 95 GLU A N 1
ATOM 756 C CA . GLU A 1 95 ? -51.628 -33.958 39.318 1.00 82.81 95 GLU A CA 1
ATOM 757 C C . GLU A 1 95 ? -50.583 -34.415 38.292 1.00 82.81 95 GLU A C 1
ATOM 759 O O . GLU A 1 95 ? -49.504 -33.832 38.198 1.00 82.81 95 GLU A O 1
ATOM 764 N N . THR A 1 96 ? -50.921 -35.424 37.489 1.00 84.19 96 THR A N 1
ATOM 765 C CA . THR A 1 96 ? -50.054 -35.979 36.442 1.00 84.19 96 THR A CA 1
ATOM 766 C C . THR A 1 96 ? -50.133 -35.224 35.115 1.00 84.19 96 THR A C 1
ATOM 768 O O . THR A 1 96 ? -49.288 -35.445 34.252 1.00 84.19 96 THR A O 1
ATOM 771 N N . CYS A 1 97 ? -51.124 -34.343 34.925 1.00 84.81 97 CYS A N 1
ATOM 772 C CA . CYS A 1 97 ? -51.327 -33.626 33.667 1.00 84.81 97 CYS A CA 1
ATOM 773 C C . CYS A 1 97 ? -50.898 -32.162 33.762 1.00 84.81 97 CYS A C 1
ATOM 775 O O . CYS A 1 97 ? -50.034 -31.742 32.997 1.00 84.81 97 CYS A O 1
ATOM 777 N N . LYS A 1 98 ? -51.518 -31.381 34.660 1.00 85.31 98 LYS A N 1
ATOM 778 C CA . LYS A 1 98 ? -51.273 -29.935 34.865 1.00 85.31 98 LYS A CA 1
ATOM 779 C C . LYS A 1 98 ? -51.157 -29.090 33.582 1.00 85.31 98 LYS A C 1
ATOM 781 O O . LYS A 1 98 ? -50.600 -27.995 33.608 1.00 85.31 98 LYS A O 1
ATOM 786 N N . SER A 1 99 ? -51.687 -29.565 32.453 1.00 85.44 99 SER A N 1
ATOM 787 C CA . SER A 1 99 ? -51.572 -28.866 31.176 1.00 85.44 99 SER A CA 1
ATOM 788 C C . SER A 1 99 ? -52.436 -27.610 31.190 1.00 85.44 99 SER A C 1
ATOM 790 O O . SER A 1 99 ? -53.567 -27.642 31.685 1.00 85.44 99 SER A O 1
ATOM 792 N N . TRP A 1 100 ? -51.920 -26.525 30.620 1.00 89.88 100 TRP A N 1
ATOM 793 C CA . TRP A 1 100 ? -52.687 -25.302 30.406 1.00 89.88 100 TRP A CA 1
ATOM 794 C C . TRP A 1 100 ? -53.857 -25.547 29.446 1.00 89.88 100 TRP A C 1
ATOM 796 O O . TRP A 1 100 ? -53.749 -26.341 28.508 1.00 89.88 100 TRP A O 1
ATOM 806 N N . ILE A 1 101 ? -54.983 -24.882 29.699 1.00 86.75 101 ILE A N 1
ATOM 807 C CA . ILE A 1 101 ? -56.200 -24.991 28.898 1.00 86.75 101 ILE A CA 1
ATOM 808 C C . ILE A 1 101 ? -56.399 -23.675 28.144 1.00 86.75 101 ILE A C 1
ATOM 810 O O . ILE A 1 101 ? -56.628 -22.644 28.785 1.00 86.75 101 ILE A O 1
ATOM 814 N N . PRO A 1 102 ? -56.339 -23.685 26.801 1.00 84.62 102 PRO A N 1
ATOM 815 C CA . PRO A 1 102 ? -56.500 -22.471 26.022 1.00 84.62 102 PRO A CA 1
ATOM 816 C C . PRO A 1 102 ? -57.934 -21.938 26.133 1.00 84.62 102 PRO A C 1
ATOM 818 O O . PRO A 1 102 ? -58.874 -22.738 26.164 1.00 84.62 102 PRO A O 1
ATOM 821 N N . PRO A 1 103 ? -58.141 -20.607 26.106 1.00 83.12 103 PRO A N 1
ATOM 822 C CA . PRO A 1 103 ? -59.477 -20.009 26.147 1.00 83.12 103 PRO A CA 1
ATOM 823 C C . PRO A 1 103 ? -60.431 -20.541 25.072 1.00 83.12 103 PRO A C 1
ATOM 825 O O . PRO A 1 103 ? -61.622 -20.671 25.321 1.00 83.12 103 PRO A O 1
ATOM 828 N N . SER A 1 104 ? -59.914 -20.918 23.899 1.00 81.25 104 SER A N 1
ATOM 829 C CA . SER A 1 104 ? -60.700 -21.520 22.814 1.00 81.2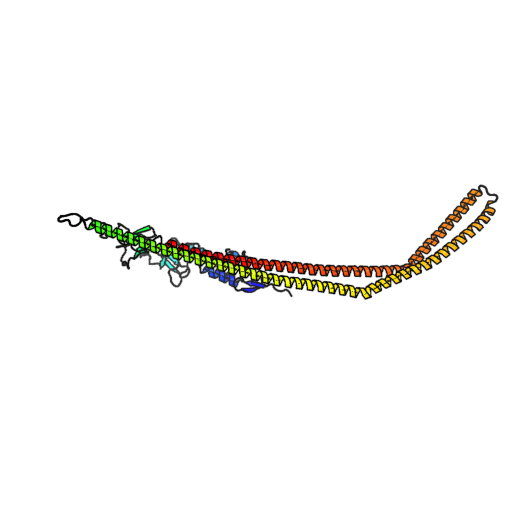5 104 SER A CA 1
ATOM 830 C C . SER A 1 104 ? -61.280 -22.899 23.151 1.00 81.25 104 SER A C 1
ATOM 832 O O . SER A 1 104 ? -62.283 -23.292 22.563 1.00 81.25 104 SER A O 1
ATOM 834 N N . ALA A 1 105 ? -60.683 -23.632 24.096 1.00 78.38 105 ALA A N 1
ATOM 835 C CA . ALA A 1 105 ? -61.203 -24.906 24.596 1.00 78.38 105 ALA A CA 1
ATOM 836 C C . ALA A 1 105 ? -62.206 -24.724 25.753 1.00 78.38 105 ALA A C 1
ATOM 838 O O . ALA A 1 105 ? -62.816 -25.693 26.210 1.00 78.38 105 ALA A O 1
ATOM 839 N N . ILE A 1 106 ? -62.390 -23.489 26.231 1.00 78.94 106 ILE A N 1
ATOM 840 C CA . ILE A 1 106 ? -63.344 -23.140 27.284 1.00 78.94 106 ILE A CA 1
ATOM 841 C C . ILE A 1 106 ? -64.670 -22.757 26.616 1.00 78.94 106 ILE A C 1
ATOM 843 O O . ILE A 1 106 ? -64.943 -21.590 26.347 1.00 78.94 106 ILE A O 1
ATOM 847 N N . GLY A 1 107 ? -65.506 -23.758 26.336 1.00 70.06 107 GLY A N 1
ATOM 848 C CA . GLY A 1 107 ? -66.864 -23.536 25.830 1.00 70.06 107 GLY A CA 1
ATOM 849 C C . GLY A 1 107 ? -67.790 -22.871 26.860 1.00 70.06 107 GLY A C 1
ATOM 850 O O . GLY A 1 107 ? -67.455 -22.740 28.038 1.00 70.06 107 GLY A O 1
ATOM 851 N N . GLU A 1 108 ? -68.996 -22.487 26.437 1.00 67.38 108 GLU A N 1
ATOM 852 C CA . GLU A 1 108 ? -70.023 -21.871 27.303 1.00 67.38 108 GLU A CA 1
ATOM 853 C C . GLU A 1 108 ? -70.591 -22.824 28.375 1.00 67.38 108 GLU A C 1
ATOM 855 O O . GLU A 1 108 ? -71.278 -22.395 29.299 1.00 67.38 108 GLU A O 1
ATOM 860 N N . GLY A 1 109 ? -70.274 -24.120 28.294 1.00 68.25 109 GLY A N 1
ATOM 861 C CA . GLY A 1 109 ? -70.704 -25.130 29.257 1.00 68.25 109 GLY A CA 1
ATOM 862 C C . GLY A 1 109 ? -70.046 -25.008 30.640 1.00 68.25 109 GLY A C 1
ATOM 863 O O . GLY A 1 109 ? -68.934 -24.506 30.802 1.00 68.25 109 GLY A O 1
ATOM 864 N N . ALA A 1 110 ? -70.722 -25.544 31.662 1.00 71.81 110 ALA A N 1
ATOM 865 C CA . ALA A 1 110 ? -70.232 -25.570 33.047 1.00 71.81 110 ALA A CA 1
ATOM 866 C C . ALA A 1 110 ? -69.014 -26.495 33.264 1.00 71.81 110 ALA A C 1
ATOM 868 O O . ALA A 1 110 ? -68.324 -26.394 34.284 1.00 71.81 110 ALA A O 1
ATOM 869 N N . VAL A 1 111 ? -68.752 -27.396 32.313 1.00 79.69 111 VAL A N 1
ATOM 870 C CA . VAL A 1 111 ? -67.681 -28.391 32.368 1.00 79.69 111 VAL A CA 1
ATOM 871 C C . VAL A 1 111 ? -66.742 -28.203 31.183 1.00 79.69 111 VAL A C 1
ATOM 873 O O . VAL A 1 111 ? -67.174 -28.166 30.035 1.00 79.69 111 VAL A O 1
ATOM 876 N N . ILE A 1 112 ? -65.449 -28.129 31.479 1.00 84.62 112 ILE A N 1
ATOM 877 C CA . ILE A 1 112 ? -64.363 -28.052 30.506 1.00 84.62 112 ILE A CA 1
ATOM 878 C C . ILE A 1 112 ? -63.738 -29.443 30.389 1.00 84.62 112 ILE A C 1
ATOM 880 O O . ILE A 1 112 ? -63.507 -30.104 31.401 1.00 84.62 112 ILE A O 1
ATOM 884 N N . ASN A 1 113 ? -63.462 -29.902 29.170 1.00 85.44 113 ASN A N 1
ATOM 885 C CA . ASN A 1 113 ? -62.764 -31.164 28.934 1.00 85.44 113 ASN A CA 1
ATOM 886 C C . ASN A 1 113 ? -61.283 -30.890 28.636 1.00 85.44 113 ASN A C 1
ATOM 888 O O . ASN A 1 113 ? -60.963 -30.119 27.732 1.00 85.44 113 ASN A O 1
ATOM 892 N N . CYS A 1 114 ? -60.377 -31.512 29.392 1.00 84.94 114 CYS A N 1
ATOM 893 C CA . CYS A 1 114 ? -58.950 -31.438 29.107 1.00 84.94 114 CYS A CA 1
ATOM 894 C C . CYS A 1 114 ? -58.598 -32.255 27.854 1.00 84.94 114 CYS A C 1
ATOM 896 O O . CYS A 1 114 ? -58.673 -33.480 27.869 1.00 84.94 114 CYS A O 1
ATOM 898 N N . ALA A 1 115 ? -58.114 -31.600 26.797 1.00 84.81 115 ALA A N 1
ATOM 899 C CA . ALA A 1 115 ? -57.724 -32.278 25.557 1.00 84.81 115 ALA A CA 1
ATOM 900 C C . ALA A 1 115 ? -56.603 -33.328 25.740 1.00 84.81 115 ALA A C 1
ATOM 902 O O . ALA A 1 115 ? -56.532 -34.283 24.970 1.00 84.81 115 ALA A O 1
ATOM 903 N N . THR A 1 116 ? -55.756 -33.176 26.766 1.00 84.38 116 THR A N 1
ATOM 904 C CA . THR A 1 116 ? -54.588 -34.036 27.018 1.00 84.38 116 THR A CA 1
ATOM 905 C C . THR A 1 116 ? -54.957 -35.342 27.727 1.00 84.38 116 THR A C 1
ATOM 907 O O . THR A 1 116 ? -54.645 -36.424 27.239 1.00 84.38 116 THR A O 1
ATOM 910 N N . CYS A 1 117 ? -55.617 -35.258 28.888 1.00 86.75 117 CYS A N 1
ATOM 911 C CA . CYS A 1 117 ? -55.924 -36.418 29.738 1.00 86.75 117 CYS A CA 1
ATOM 912 C C . CYS A 1 117 ? -57.416 -36.777 29.779 1.00 86.75 117 CYS A C 1
ATOM 914 O O . CYS A 1 117 ? -57.795 -37.740 30.441 1.00 86.75 117 CYS A O 1
ATOM 916 N N . ARG A 1 118 ? -58.267 -36.010 29.082 1.00 86.94 118 ARG A N 1
ATOM 917 C CA . ARG A 1 118 ? -59.735 -36.148 29.049 1.00 86.94 118 ARG A CA 1
ATOM 918 C C . ARG A 1 118 ? -60.424 -35.973 30.405 1.00 86.94 118 ARG A C 1
ATOM 920 O O . ARG A 1 118 ? -61.604 -36.290 30.541 1.00 86.94 118 ARG A O 1
ATOM 927 N N . THR A 1 119 ? -59.721 -35.432 31.402 1.00 84.75 119 THR A N 1
ATOM 928 C CA . THR A 1 119 ? -60.312 -35.071 32.694 1.00 84.75 119 THR A CA 1
ATOM 929 C C . THR A 1 119 ? -61.315 -33.934 32.510 1.00 84.75 119 THR A C 1
ATOM 931 O O . THR A 1 119 ? -61.007 -32.903 31.909 1.00 84.75 119 THR A O 1
ATOM 934 N N . TYR A 1 120 ? -62.514 -34.116 33.056 1.00 85.19 120 TYR A N 1
ATOM 935 C CA . TYR A 1 120 ? -63.555 -33.094 33.116 1.00 85.19 120 TYR A CA 1
ATOM 936 C C . TYR A 1 120 ? -63.303 -32.133 34.290 1.00 85.19 120 TYR A C 1
ATOM 938 O O . TYR A 1 120 ? -62.935 -32.567 35.382 1.00 85.19 120 TYR A O 1
ATOM 946 N N . ILE A 1 121 ? -63.520 -30.832 34.089 1.00 84.50 121 ILE A N 1
ATOM 947 C CA . ILE A 1 121 ? -63.140 -29.751 35.017 1.00 84.50 121 ILE A CA 1
ATOM 948 C C . ILE A 1 121 ? -64.344 -28.806 35.238 1.00 84.50 121 ILE A C 1
ATOM 950 O O . ILE A 1 121 ? -64.921 -28.352 34.254 1.00 84.50 121 ILE A O 1
ATOM 954 N N . CYS A 1 122 ? -64.744 -28.484 36.487 1.00 82.38 122 CYS A N 1
ATOM 955 C CA . CYS A 1 122 ? -65.800 -27.468 36.751 1.00 82.38 122 CYS A CA 1
ATOM 956 C C . CYS A 1 122 ? -65.225 -26.075 36.445 1.00 82.38 122 CYS A C 1
ATOM 958 O O . CYS A 1 122 ? -64.271 -25.646 37.100 1.00 82.38 122 CYS A O 1
ATOM 960 N N . ARG A 1 123 ? -65.839 -25.343 35.505 1.00 77.25 123 ARG A N 1
ATOM 961 C CA . ARG A 1 123 ? -65.419 -23.987 35.100 1.00 77.25 123 ARG A CA 1
ATOM 962 C C . ARG A 1 123 ? -65.387 -23.004 36.275 1.00 77.25 123 ARG A C 1
ATOM 964 O O . ARG A 1 123 ? -64.492 -22.174 36.355 1.00 77.25 123 ARG A O 1
ATOM 971 N N . THR A 1 124 ? -66.331 -23.125 37.207 1.00 74.25 124 THR A N 1
ATOM 972 C CA . THR A 1 124 ? -66.478 -22.220 38.361 1.00 74.25 124 THR A CA 1
ATOM 973 C C . THR A 1 124 ? -65.403 -22.419 39.432 1.00 74.25 124 THR A C 1
ATOM 975 O O . THR A 1 124 ? -65.026 -21.471 40.108 1.00 74.25 124 THR A O 1
ATOM 978 N N . ARG A 1 125 ? -64.921 -23.654 39.618 1.00 74.69 125 ARG A N 1
ATOM 979 C CA . ARG A 1 125 ? -63.982 -24.025 40.695 1.00 74.69 125 ARG A CA 1
ATOM 980 C C . ARG A 1 125 ? -62.556 -24.269 40.207 1.00 74.69 125 ARG A C 1
ATOM 982 O O . ARG A 1 125 ? -61.677 -24.423 41.045 1.00 74.69 125 ARG A O 1
ATOM 989 N N . GLN A 1 126 ? -62.356 -24.376 38.891 1.00 75.19 126 GLN A N 1
ATOM 990 C CA . GLN A 1 126 ? -61.091 -24.785 38.266 1.00 75.19 126 GLN A CA 1
ATOM 991 C C . GLN A 1 126 ? -60.533 -26.103 38.850 1.00 75.19 126 GLN A C 1
ATOM 993 O O . GLN A 1 126 ? -59.330 -26.288 38.993 1.00 75.19 126 GLN A O 1
ATOM 998 N N . GLY A 1 127 ? -61.429 -27.030 39.215 1.00 76.62 127 GLY A N 1
ATOM 999 C CA . GLY A 1 127 ? -61.117 -28.328 39.832 1.00 76.62 127 GLY A CA 1
ATOM 1000 C C . GLY A 1 127 ? -61.837 -29.488 39.134 1.00 76.62 127 GLY A C 1
ATOM 1001 O O . GLY A 1 127 ? -62.621 -29.251 38.215 1.00 76.62 127 GLY A O 1
ATOM 1002 N N . LYS A 1 128 ? -61.591 -30.743 39.550 1.00 79.81 128 LYS A N 1
ATOM 1003 C CA . LYS A 1 128 ? -62.205 -31.939 38.928 1.00 79.81 128 LYS A CA 1
ATOM 1004 C C . LYS A 1 128 ? -63.738 -31.816 38.894 1.00 79.81 128 LYS A C 1
ATOM 1006 O O . LYS A 1 128 ? -64.352 -31.376 39.868 1.00 79.81 128 LYS A O 1
ATOM 1011 N N . ALA A 1 129 ? -64.347 -32.162 37.761 1.00 78.00 129 ALA A N 1
ATOM 1012 C CA . ALA A 1 129 ? -65.790 -32.069 37.572 1.00 78.00 129 ALA A CA 1
ATOM 1013 C C . ALA A 1 129 ? -66.540 -32.992 38.536 1.00 78.00 129 ALA A C 1
ATOM 1015 O O . ALA A 1 129 ? -66.057 -34.055 38.926 1.00 78.00 129 ALA A O 1
ATOM 1016 N N . HIS A 1 130 ? -67.746 -32.574 38.902 1.00 74.94 130 HIS A N 1
ATOM 1017 C CA . HIS A 1 130 ? -68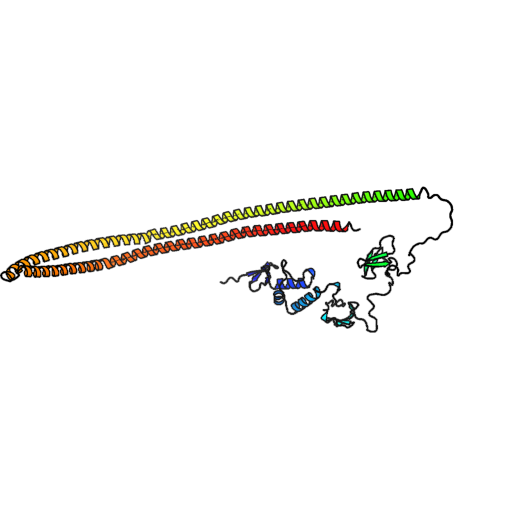.652 -33.317 39.769 1.00 74.94 130 HIS A CA 1
ATOM 1018 C C . HIS A 1 130 ? -69.953 -33.635 39.011 1.00 74.94 130 HIS A C 1
ATOM 1020 O O . HIS A 1 130 ? -70.237 -33.005 37.990 1.00 74.94 130 HIS A O 1
ATOM 1026 N N . PRO A 1 131 ? -70.761 -34.598 39.493 1.00 70.56 131 PRO A N 1
ATOM 1027 C CA . PRO A 1 131 ? -72.014 -34.975 38.846 1.00 70.56 131 PRO A CA 1
ATOM 1028 C C . PRO A 1 131 ? -72.976 -33.782 38.682 1.00 70.56 131 PRO A C 1
ATOM 1030 O O . PRO A 1 131 ? -73.033 -32.939 39.584 1.00 70.56 131 PRO A O 1
ATOM 1033 N N . PRO A 1 132 ? -73.775 -33.734 37.595 1.00 59.12 132 PRO A N 1
ATOM 1034 C CA . PRO A 1 132 ? -74.662 -32.607 37.275 1.00 59.12 132 PRO A CA 1
ATOM 1035 C C . PRO A 1 132 ? -75.768 -32.376 38.317 1.00 59.12 132 PRO A C 1
ATOM 1037 O O . PRO A 1 132 ? -76.246 -31.259 38.469 1.00 59.12 132 PRO A O 1
ATOM 1040 N N . HIS A 1 133 ? -76.139 -33.410 39.078 1.00 57.12 133 HIS A N 1
ATOM 1041 C CA . HIS A 1 133 ? -77.132 -33.318 40.155 1.00 57.12 133 HIS A CA 1
ATOM 1042 C C . HIS A 1 133 ? -76.577 -32.754 41.472 1.00 57.12 133 HIS A C 1
ATOM 1044 O O . HIS A 1 133 ? -77.346 -32.510 42.400 1.00 57.12 133 HIS A O 1
ATOM 1050 N N . LYS A 1 134 ? -75.256 -32.540 41.582 1.00 57.53 134 LYS A N 1
ATOM 1051 C CA . LYS A 1 134 ? -74.669 -31.779 42.690 1.00 57.53 134 LYS A CA 1
ATOM 1052 C C . LYS A 1 134 ? -74.465 -30.331 42.235 1.00 57.53 134 LYS A C 1
ATOM 1054 O O . LYS A 1 134 ? -73.751 -30.133 41.250 1.00 57.53 134 LYS A O 1
ATOM 1059 N N . PRO A 1 135 ? -75.022 -29.321 42.931 1.00 57.84 135 PRO A N 1
ATOM 1060 C CA . PRO A 1 135 ? -74.676 -27.929 42.648 1.00 57.84 135 PRO A CA 1
ATOM 1061 C C . PRO A 1 135 ? -73.151 -27.770 42.750 1.00 57.84 135 PRO A C 1
ATOM 1063 O O . PRO A 1 135 ? -72.575 -28.282 43.716 1.00 57.84 135 PRO A O 1
ATOM 1066 N N . CYS A 1 136 ? -72.491 -27.119 41.767 1.00 52.38 136 CYS A N 1
ATOM 1067 C CA . CYS A 1 136 ? -71.048 -26.826 41.879 1.00 52.38 136 CYS A CA 1
ATOM 1068 C C . CYS A 1 136 ? -70.919 -26.038 43.184 1.00 52.38 136 CYS A C 1
ATOM 1070 O O . CYS A 1 136 ? -71.567 -24.992 43.300 1.00 52.38 136 CYS A O 1
ATOM 1072 N N . PRO A 1 137 ? -70.235 -26.582 44.215 1.00 50.75 137 PRO A N 1
ATOM 1073 C CA . PRO A 1 137 ? -70.218 -25.947 45.514 1.00 50.75 137 PRO A CA 1
ATOM 1074 C C . PRO A 1 137 ? -69.598 -24.588 45.271 1.00 50.75 137 PRO A C 1
ATOM 1076 O O . PRO A 1 137 ? -68.435 -24.530 44.858 1.00 50.75 137 PRO A O 1
ATOM 1079 N N . GLN A 1 138 ? -70.428 -23.549 45.418 1.00 43.22 138 GLN A N 1
ATOM 1080 C CA . GLN A 1 138 ? -70.090 -22.154 45.174 1.00 43.22 138 GLN A CA 1
ATOM 1081 C C . GLN A 1 138 ? -68.649 -21.935 45.647 1.00 43.22 138 GLN A C 1
ATOM 1083 O O . GLN A 1 138 ? -68.273 -22.432 46.716 1.00 43.22 138 GLN A O 1
ATOM 1088 N N . VAL A 1 139 ? -67.823 -21.220 44.872 1.00 44.31 139 VAL A N 1
ATOM 1089 C CA . VAL A 1 139 ? -66.721 -20.472 45.505 1.00 44.31 139 VAL A CA 1
ATOM 1090 C C . VAL A 1 139 ? -67.365 -19.797 46.714 1.00 44.31 139 VAL A C 1
ATOM 1092 O O . VAL A 1 139 ? -68.360 -19.111 46.503 1.00 44.31 139 VAL A O 1
ATOM 1095 N N . PRO A 1 140 ? -67.005 -20.159 47.955 1.00 38.00 140 PRO A N 1
ATOM 1096 C CA . PRO A 1 140 ? -67.973 -20.165 49.041 1.00 38.00 140 PRO A CA 1
ATOM 1097 C C . PRO A 1 140 ? -68.481 -18.761 49.339 1.00 38.00 140 PRO A C 1
ATOM 1099 O O . PRO A 1 140 ? -67.919 -18.038 50.142 1.00 38.00 140 PRO A O 1
ATOM 1102 N N . ASN A 1 141 ? -69.626 -18.435 48.755 1.00 37.88 141 ASN A N 1
ATOM 1103 C CA . ASN A 1 141 ? -70.651 -17.649 49.399 1.00 37.88 141 ASN A CA 1
ATOM 1104 C C . ASN A 1 141 ? -71.522 -18.641 50.161 1.00 37.88 141 ASN A C 1
ATOM 1106 O O . ASN A 1 141 ? -72.635 -18.939 49.740 1.00 37.88 141 ASN A O 1
ATOM 1110 N N . GLN A 1 142 ? -70.993 -19.224 51.240 1.00 33.62 142 GLN A N 1
ATOM 1111 C CA . GLN A 1 142 ? -71.818 -19.830 52.280 1.00 33.62 142 GLN A CA 1
ATOM 1112 C C . GLN A 1 142 ? -70.989 -20.205 53.506 1.00 33.62 142 GLN A C 1
ATOM 1114 O O . GLN A 1 142 ? -70.166 -21.111 53.457 1.00 33.62 142 GLN A O 1
ATOM 1119 N N . LYS A 1 143 ? -71.331 -19.522 54.603 1.00 33.75 143 LYS A N 1
ATOM 1120 C CA . LYS A 1 143 ? -71.269 -19.977 55.993 1.00 33.75 143 LYS A CA 1
ATOM 1121 C C . LYS A 1 143 ? -69.898 -20.487 56.437 1.00 33.75 143 LYS A C 1
ATOM 1123 O O . LYS A 1 143 ? -69.564 -21.652 56.261 1.00 33.75 143 LYS A O 1
ATOM 1128 N N . ASN A 1 144 ? -69.182 -19.598 57.124 1.00 37.78 144 ASN A N 1
ATOM 1129 C CA . ASN A 1 144 ? -68.047 -19.898 57.990 1.00 37.78 144 ASN A CA 1
ATOM 1130 C C . ASN A 1 144 ? -68.418 -20.979 59.015 1.00 37.78 144 ASN A C 1
ATOM 1132 O O . ASN A 1 144 ? -68.785 -20.690 60.152 1.00 37.78 144 ASN A O 1
ATOM 1136 N N . THR A 1 145 ? -68.315 -22.242 58.627 1.00 36.62 145 THR A N 1
ATOM 1137 C CA . THR A 1 145 ? -68.142 -23.339 59.569 1.00 36.62 145 THR A CA 1
ATOM 1138 C C . THR A 1 145 ? -66.649 -23.534 59.765 1.00 36.62 145 THR A C 1
ATOM 1140 O O . THR A 1 145 ? -65.999 -24.246 59.010 1.00 36.62 145 THR A O 1
ATOM 1143 N N . GLY A 1 146 ? -66.142 -22.845 60.787 1.00 44.38 146 GLY A N 1
ATOM 1144 C CA . GLY A 1 146 ? -65.099 -23.344 61.677 1.00 44.38 146 GLY A CA 1
ATOM 1145 C C . GLY A 1 146 ? -63.735 -23.657 61.072 1.00 44.38 146 GLY A C 1
ATOM 1146 O O . GLY A 1 146 ? -63.339 -24.815 61.034 1.00 44.38 146 GLY A O 1
ATOM 1147 N N . THR A 1 147 ? -62.951 -22.622 60.790 1.00 42.19 147 THR A N 1
ATOM 1148 C CA . THR A 1 147 ? -61.516 -22.645 61.105 1.00 42.19 147 THR A CA 1
ATOM 1149 C C . THR A 1 147 ? -61.283 -21.679 62.267 1.00 42.19 147 THR A C 1
ATOM 1151 O O . THR A 1 147 ? -61.628 -20.493 62.212 1.00 42.19 147 THR A O 1
ATOM 1154 N N . GLN A 1 148 ? -60.824 -22.239 63.389 1.00 46.53 148 GLN A N 1
ATOM 1155 C CA . GLN A 1 148 ? -60.505 -21.508 64.615 1.00 46.53 148 GLN A CA 1
ATOM 1156 C C . GLN A 1 148 ? -59.458 -20.429 64.317 1.00 46.53 148 GLN A C 1
ATOM 1158 O O . GLN A 1 148 ? -58.584 -20.629 63.476 1.00 46.53 148 GLN A O 1
ATOM 1163 N N . ALA A 1 149 ? -59.568 -19.282 64.991 1.00 47.88 149 ALA A N 1
ATOM 1164 C CA . ALA A 1 149 ? -58.535 -18.256 64.960 1.00 47.88 149 ALA A CA 1
ATOM 1165 C C . ALA A 1 149 ? -57.227 -18.876 65.468 1.00 47.88 149 ALA A C 1
ATOM 1167 O O . ALA A 1 149 ? -57.160 -19.331 66.609 1.00 47.88 149 ALA A O 1
ATOM 1168 N N . ILE A 1 150 ? -56.213 -18.934 64.611 1.00 51.09 150 ILE A N 1
ATOM 1169 C CA . ILE A 1 150 ? -54.874 -19.357 65.009 1.00 51.09 150 ILE A CA 1
ATOM 1170 C C . ILE A 1 150 ? -54.138 -18.070 65.372 1.00 51.09 150 ILE A C 1
ATOM 1172 O O . ILE A 1 150 ? -53.827 -17.277 64.489 1.00 51.09 150 ILE A O 1
ATOM 1176 N N . ASN A 1 151 ? -53.921 -17.850 66.670 1.00 55.72 151 ASN A N 1
ATOM 1177 C CA . ASN A 1 151 ? -52.960 -16.888 67.224 1.00 55.72 151 ASN A CA 1
ATOM 1178 C C . ASN A 1 151 ? -52.885 -15.528 66.498 1.00 55.72 151 ASN A C 1
ATOM 1180 O O . ASN A 1 151 ? -51.835 -15.182 65.970 1.00 55.72 151 ASN A O 1
ATOM 1184 N N . GLY A 1 152 ? -53.982 -14.764 66.457 1.00 64.06 152 GLY A N 1
ATOM 1185 C CA . GLY A 1 152 ? -53.982 -13.398 65.908 1.00 64.06 152 GLY A CA 1
ATOM 1186 C C . GLY A 1 152 ? -54.187 -13.288 64.394 1.00 64.06 152 GLY A C 1
ATOM 1187 O O . GLY A 1 152 ? -54.238 -12.177 63.884 1.00 64.06 152 GLY A O 1
ATOM 1188 N N . TRP A 1 153 ? -54.383 -14.396 63.672 1.00 68.06 153 TRP A N 1
ATOM 1189 C CA . TRP A 1 153 ? -54.594 -14.381 62.221 1.00 68.06 153 TRP A CA 1
ATOM 1190 C C . TRP A 1 153 ? -55.954 -14.945 61.811 1.00 68.06 153 TRP A C 1
ATOM 1192 O O . TRP A 1 153 ? -56.462 -15.908 62.399 1.00 68.06 153 TRP A O 1
ATOM 1202 N N . ARG A 1 154 ? -56.537 -14.373 60.750 1.00 71.12 154 ARG A N 1
ATOM 1203 C CA . ARG A 1 154 ? -57.808 -14.825 60.183 1.00 71.12 154 ARG A CA 1
ATOM 1204 C C . ARG A 1 154 ? -57.874 -14.719 58.663 1.00 71.12 154 ARG A C 1
ATOM 1206 O O . ARG A 1 154 ? -57.479 -13.722 58.072 1.00 71.12 154 ARG A O 1
ATOM 1213 N N . GLU A 1 155 ? -58.429 -15.749 58.036 1.00 71.81 155 GLU A N 1
ATOM 1214 C CA . GLU A 1 155 ? -58.634 -15.816 56.589 1.00 71.81 155 GLU A CA 1
ATOM 1215 C C . GLU A 1 155 ? -59.740 -14.845 56.135 1.00 71.81 155 GLU A C 1
ATOM 1217 O O . GLU A 1 155 ? -60.846 -14.835 56.681 1.00 71.81 155 GLU A O 1
ATOM 1222 N N . CYS A 1 156 ? -59.452 -14.024 55.123 1.00 75.31 156 CYS A N 1
ATOM 1223 C CA . CYS A 1 156 ? -60.426 -13.107 54.541 1.00 75.31 156 CYS A CA 1
ATOM 1224 C C . CYS A 1 156 ? -61.539 -13.867 53.804 1.00 75.31 156 CYS A C 1
ATOM 1226 O O . CYS A 1 156 ? -61.268 -14.624 52.870 1.00 75.31 156 CYS A O 1
ATOM 1228 N N . PHE A 1 157 ? -62.802 -13.568 54.124 1.00 68.69 157 PHE A N 1
ATOM 1229 C CA . PHE A 1 157 ? -63.966 -14.191 53.477 1.00 68.69 157 PHE A CA 1
ATOM 1230 C C . PHE A 1 157 ? -64.047 -13.949 51.956 1.00 68.69 157 PHE A C 1
ATOM 1232 O O . PHE A 1 157 ? -64.696 -14.715 51.249 1.00 68.69 157 PHE A O 1
ATOM 1239 N N . LYS A 1 158 ? -63.414 -12.881 51.448 1.00 64.31 158 LYS A N 1
ATOM 1240 C CA . LYS A 1 158 ? -63.491 -12.465 50.039 1.00 64.31 158 LYS A CA 1
ATOM 1241 C C . LYS A 1 158 ? -62.351 -13.030 49.187 1.00 64.31 158 LYS A C 1
ATOM 1243 O O . LYS A 1 158 ? -62.608 -13.542 48.104 1.00 64.31 158 LYS A O 1
ATOM 1248 N N . CYS A 1 159 ? -61.102 -12.933 49.650 1.00 71.31 159 CYS A N 1
ATOM 1249 C CA . CYS A 1 159 ? -59.916 -13.299 48.858 1.00 71.31 159 CYS A CA 1
ATOM 1250 C C . CYS A 1 159 ? -59.071 -14.430 49.458 1.00 71.31 159 CYS A C 1
ATOM 1252 O O . CYS A 1 159 ? -58.071 -14.810 48.854 1.00 71.31 159 CYS A O 1
ATOM 1254 N N . ARG A 1 160 ? -59.452 -14.959 50.629 1.00 71.19 160 ARG A N 1
ATOM 1255 C CA . ARG A 1 160 ? -58.746 -16.031 51.355 1.00 71.19 160 ARG A CA 1
ATOM 1256 C C . ARG A 1 160 ? -57.304 -15.733 51.770 1.00 71.19 160 ARG A C 1
ATOM 1258 O O . ARG A 1 160 ? -56.573 -16.623 52.192 1.00 71.19 160 ARG A O 1
ATOM 1265 N N . SER A 1 161 ? -56.880 -14.478 51.683 1.00 68.50 161 SER A N 1
ATOM 1266 C CA . SER A 1 161 ? -55.607 -14.047 52.256 1.00 68.50 161 SER A CA 1
ATOM 1267 C C . SER A 1 161 ? -55.701 -14.063 53.783 1.00 68.50 161 SER A C 1
ATOM 1269 O O . SER A 1 161 ? -56.733 -13.683 54.337 1.00 68.50 161 SER A O 1
ATOM 1271 N N . MET A 1 162 ? -54.638 -14.495 54.459 1.00 77.19 162 MET A N 1
ATOM 1272 C CA . MET A 1 162 ? -54.529 -14.401 55.917 1.00 77.19 162 MET A CA 1
ATOM 1273 C C . MET A 1 162 ? -54.309 -12.943 56.325 1.00 77.19 162 MET A C 1
ATOM 1275 O O . MET A 1 162 ? -53.459 -12.266 55.752 1.00 77.19 162 MET A O 1
ATOM 1279 N N . VAL A 1 163 ? -55.096 -12.467 57.286 1.00 72.62 163 VAL A N 1
ATOM 1280 C CA . VAL A 1 163 ? -55.088 -11.089 57.790 1.00 72.62 163 VAL A CA 1
ATOM 1281 C C . VAL A 1 163 ? -54.819 -11.125 59.291 1.00 72.62 163 VAL A C 1
ATOM 1283 O O . VAL A 1 163 ? -55.474 -11.879 60.011 1.00 72.62 163 VAL A O 1
ATOM 1286 N N . GLU A 1 164 ? -53.855 -10.336 59.750 1.00 75.50 164 GLU A N 1
ATOM 1287 C CA . GLU A 1 164 ? -53.511 -10.183 61.166 1.00 75.50 164 GLU A CA 1
ATOM 1288 C C . GLU A 1 164 ? -54.510 -9.260 61.879 1.00 75.50 164 GLU A C 1
ATOM 1290 O O . GLU A 1 164 ? -55.041 -8.320 61.282 1.00 75.50 164 GLU A O 1
ATOM 1295 N N . ALA A 1 165 ? -54.826 -9.564 63.136 1.00 65.19 165 ALA A N 1
ATOM 1296 C CA . ALA A 1 165 ? -55.763 -8.800 63.945 1.00 65.19 165 ALA A CA 1
ATOM 1297 C C . ALA A 1 165 ? -55.080 -7.591 64.582 1.00 65.19 165 ALA A C 1
ATOM 1299 O O . ALA A 1 165 ? -54.011 -7.709 65.172 1.00 65.19 165 ALA A O 1
ATOM 1300 N N . VAL A 1 166 ? -55.742 -6.438 64.515 1.00 57.97 166 VAL A N 1
ATOM 1301 C CA . VAL A 1 166 ? -55.311 -5.224 65.212 1.00 57.97 166 VAL A CA 1
ATOM 1302 C C . VAL A 1 166 ? -55.828 -5.283 66.651 1.00 57.97 166 VAL A C 1
ATOM 1304 O O . VAL A 1 166 ? -57.015 -5.537 66.878 1.00 57.97 166 VAL A O 1
ATOM 1307 N N . GLU A 1 167 ? -54.949 -5.075 67.633 1.00 55.22 167 GLU A N 1
ATOM 1308 C CA . GLU A 1 167 ? -55.303 -5.172 69.053 1.00 55.22 167 GLU A CA 1
ATOM 1309 C C . GLU A 1 167 ? -56.470 -4.240 69.432 1.00 55.22 167 GLU A C 1
ATOM 1311 O O . GLU A 1 167 ? -56.497 -3.053 69.104 1.00 55.22 167 GLU A O 1
ATOM 1316 N N . GLY A 1 168 ? -57.448 -4.784 70.165 1.00 58.06 168 GLY A N 1
ATOM 1317 C CA . GLY A 1 168 ? -58.518 -4.011 70.806 1.00 58.06 168 GLY A CA 1
ATOM 1318 C C . GLY A 1 168 ? -59.807 -3.807 70.001 1.00 58.06 168 GLY A C 1
ATOM 1319 O O . GLY A 1 168 ? -60.770 -3.287 70.566 1.00 58.06 168 GLY A O 1
ATOM 1320 N N . TYR A 1 169 ? -59.892 -4.252 68.740 1.00 61.69 169 TYR A N 1
ATOM 1321 C CA . TYR A 1 169 ? -61.121 -4.143 67.941 1.00 61.69 169 TYR A CA 1
ATOM 1322 C C . TYR A 1 169 ? -61.500 -5.455 67.249 1.00 61.69 169 TYR A C 1
ATOM 1324 O O . TYR A 1 169 ? -60.673 -6.153 66.678 1.00 61.69 169 TYR A O 1
ATOM 1332 N N . ASN A 1 170 ? -62.799 -5.762 67.220 1.00 69.38 170 ASN A N 1
ATOM 1333 C CA . ASN A 1 170 ? -63.326 -6.964 66.564 1.00 69.38 170 ASN A CA 1
ATOM 1334 C C . ASN A 1 170 ? -63.499 -6.816 65.034 1.00 69.38 170 ASN A C 1
ATOM 1336 O O . ASN A 1 170 ? -64.227 -7.614 64.438 1.00 69.38 170 ASN A O 1
ATOM 1340 N N . ILE A 1 171 ? -62.866 -5.826 64.391 1.00 72.19 171 ILE A N 1
ATOM 1341 C CA . ILE A 1 171 ? -62.911 -5.587 62.937 1.00 72.19 171 ILE A CA 1
ATOM 1342 C C . ILE A 1 171 ? -61.567 -5.939 62.284 1.00 72.19 171 ILE A C 1
ATOM 1344 O O . ILE A 1 171 ? -60.511 -5.574 62.783 1.00 72.19 171 ILE A O 1
ATOM 1348 N N . MET A 1 172 ? -61.625 -6.622 61.145 1.00 74.69 172 MET A N 1
ATOM 1349 C CA . MET A 1 172 ? -60.501 -6.992 60.286 1.00 74.69 172 MET A CA 1
ATOM 1350 C C . MET A 1 172 ? -60.677 -6.301 58.934 1.00 74.69 172 MET A C 1
ATOM 1352 O O . MET A 1 172 ? -61.761 -6.383 58.351 1.00 74.69 172 MET A O 1
ATOM 1356 N N . ILE A 1 173 ? -59.625 -5.667 58.415 1.00 75.31 173 ILE A N 1
ATOM 1357 C CA . ILE A 1 173 ? -59.625 -5.004 57.102 1.00 75.31 173 ILE A CA 1
ATOM 1358 C C . ILE A 1 173 ? -58.588 -5.699 56.217 1.00 75.31 173 ILE A C 1
ATOM 1360 O O . ILE A 1 173 ? -57.403 -5.713 56.528 1.00 75.31 173 ILE A O 1
ATOM 1364 N N . CYS A 1 174 ? -59.023 -6.305 55.113 1.00 73.06 174 CYS A N 1
ATOM 1365 C CA . CYS A 1 174 ? -58.119 -6.942 54.153 1.00 73.06 174 CYS A CA 1
ATOM 1366 C C . CYS A 1 174 ? -57.679 -5.957 53.060 1.00 73.06 174 CYS A C 1
ATOM 1368 O O . CYS A 1 174 ? -58.485 -5.142 52.615 1.00 73.06 174 CYS A O 1
ATOM 1370 N N . GLY A 1 175 ? -56.472 -6.126 52.507 1.00 63.66 175 GLY A N 1
ATOM 1371 C CA . GLY A 1 175 ? -55.990 -5.379 51.332 1.00 63.66 175 GLY A CA 1
ATOM 1372 C C . GLY A 1 175 ? -56.868 -5.503 50.073 1.00 63.66 175 GLY A C 1
ATOM 1373 O O . GLY A 1 175 ? -56.748 -4.696 49.159 1.00 63.66 175 GLY A O 1
ATOM 1374 N N . CYS A 1 176 ? -57.809 -6.457 50.025 1.00 65.19 176 CYS A N 1
ATOM 1375 C CA . CYS A 1 176 ? -58.850 -6.525 48.986 1.00 65.19 176 CYS A CA 1
ATOM 1376 C C . CYS A 1 176 ? -60.071 -5.602 49.238 1.00 65.19 176 CYS A C 1
ATOM 1378 O O . CYS A 1 176 ? -61.084 -5.700 48.526 1.00 65.19 176 CYS A O 1
ATOM 1380 N N . GLY A 1 177 ? -60.001 -4.753 50.272 1.00 66.81 177 GLY A N 1
ATOM 1381 C CA . GLY A 1 177 ? -61.030 -3.794 50.688 1.00 66.81 177 GLY A CA 1
ATOM 1382 C C . GLY A 1 177 ? -62.198 -4.402 51.471 1.00 66.81 177 GLY A C 1
ATOM 1383 O O . GLY A 1 177 ? -63.268 -3.808 51.530 1.00 66.81 177 GLY A O 1
ATOM 1384 N N . ALA A 1 178 ? -62.048 -5.617 52.002 1.00 73.62 178 ALA A N 1
ATOM 1385 C CA . ALA A 1 178 ? -63.113 -6.312 52.723 1.00 73.62 178 ALA A CA 1
ATOM 1386 C C . ALA A 1 178 ? -63.007 -6.097 54.240 1.00 73.62 178 ALA A C 1
ATOM 1388 O O . ALA A 1 178 ? -61.959 -6.383 54.819 1.00 73.62 178 ALA A O 1
ATOM 1389 N N . GLU A 1 179 ? -64.109 -5.680 54.869 1.00 78.19 179 GLU A N 1
ATOM 1390 C CA . GLU A 1 179 ? -64.245 -5.541 56.324 1.00 78.19 179 GLU A CA 1
ATOM 1391 C C . GLU A 1 179 ? -65.020 -6.728 56.913 1.00 78.19 179 GLU A C 1
ATOM 1393 O O . GLU A 1 179 ? -66.139 -7.035 56.484 1.00 78.19 179 GLU A O 1
ATOM 1398 N N . PHE A 1 180 ? -64.452 -7.408 57.907 1.00 76.31 180 PHE A N 1
ATOM 1399 C CA . PHE A 1 180 ? -65.072 -8.579 58.528 1.00 76.31 180 PHE A CA 1
ATOM 1400 C C . PHE A 1 180 ? -64.758 -8.705 60.012 1.00 76.31 180 PHE A C 1
ATOM 1402 O O . PHE A 1 180 ? -63.809 -8.129 60.520 1.00 76.31 180 PHE A O 1
ATOM 1409 N N . CYS A 1 181 ? -65.585 -9.447 60.737 1.00 77.00 181 CYS A N 1
ATOM 1410 C CA . CYS A 1 181 ? -65.439 -9.613 62.173 1.00 77.00 181 CYS A CA 1
ATOM 1411 C C . CYS A 1 181 ? -64.263 -10.542 62.512 1.00 77.00 181 CYS A C 1
ATOM 1413 O O . CYS A 1 181 ? -64.197 -11.672 62.023 1.00 77.00 181 CYS A O 1
ATOM 1415 N N . TYR A 1 182 ? -63.388 -10.119 63.423 1.00 72.69 182 TYR A N 1
ATOM 1416 C CA . TYR A 1 182 ? -62.318 -10.960 63.959 1.00 72.69 182 TYR A CA 1
ATOM 1417 C C . TYR A 1 182 ? -62.865 -12.225 64.628 1.00 72.69 182 TYR A C 1
ATOM 1419 O O . TYR A 1 182 ? -62.325 -13.303 64.411 1.00 72.69 182 TYR A O 1
ATOM 1427 N N . SER A 1 183 ? -63.981 -12.141 65.362 1.00 70.06 183 SER A N 1
ATOM 1428 C CA . SER A 1 183 ? -64.531 -13.261 66.142 1.00 70.06 183 SER A CA 1
ATOM 1429 C C . SER A 1 183 ? -65.273 -14.295 65.290 1.00 70.06 183 SER A C 1
ATOM 1431 O O . SER A 1 183 ? -65.056 -15.496 65.451 1.00 70.06 183 SER A O 1
ATOM 1433 N N . CYS A 1 184 ? -66.048 -13.892 64.272 1.00 70.12 184 CYS A N 1
ATOM 1434 C CA . CYS A 1 184 ? -66.810 -14.838 63.423 1.00 70.12 184 CYS A CA 1
ATOM 1435 C C . CYS A 1 184 ? -66.471 -14.864 61.916 1.00 70.12 184 CYS A C 1
ATOM 1437 O O . CYS A 1 184 ? -66.927 -15.762 61.210 1.00 70.12 184 CYS A O 1
ATOM 1439 N N . GLY A 1 185 ? -65.686 -13.914 61.406 1.00 67.19 185 GLY A N 1
ATOM 1440 C CA . GLY A 1 185 ? -65.212 -13.901 60.020 1.00 67.19 185 GLY A CA 1
ATOM 1441 C C . GLY A 1 185 ? -66.272 -13.450 59.016 1.00 67.19 185 GLY A C 1
ATOM 1442 O O . GLY A 1 185 ? -66.033 -13.491 57.813 1.00 67.19 185 GLY A O 1
ATOM 1443 N N . ASN A 1 186 ? -67.458 -13.067 59.496 1.00 72.06 186 ASN A N 1
ATOM 1444 C CA . ASN A 1 186 ? -68.548 -12.563 58.666 1.00 72.06 186 ASN A CA 1
ATOM 1445 C C . ASN A 1 186 ? -68.349 -11.079 58.356 1.00 72.06 186 ASN A C 1
ATOM 1447 O O . ASN A 1 186 ? -67.643 -10.385 59.088 1.00 72.06 186 ASN A O 1
ATOM 1451 N N . VAL A 1 187 ? -69.023 -10.591 57.312 1.00 75.56 187 VAL A N 1
ATOM 1452 C CA . VAL A 1 187 ? -69.013 -9.174 56.921 1.00 75.56 187 VAL A CA 1
ATOM 1453 C C . VAL A 1 187 ? -69.301 -8.290 58.135 1.00 75.56 187 VAL A C 1
ATOM 1455 O O . VAL A 1 187 ? -70.211 -8.573 58.924 1.00 75.56 187 VAL A O 1
ATOM 1458 N N . TRP A 1 188 ? -68.507 -7.237 58.309 1.00 71.12 188 TRP A N 1
ATOM 1459 C CA . TRP A 1 188 ? -68.623 -6.335 59.449 1.00 71.12 188 TRP A CA 1
ATOM 1460 C C . TRP A 1 188 ? -70.067 -5.822 59.609 1.00 71.12 188 TRP A C 1
ATOM 1462 O O . TRP A 1 188 ? -70.733 -5.502 58.626 1.00 71.12 188 TRP A O 1
ATOM 1472 N N . LYS A 1 189 ? -70.575 -5.803 60.852 1.00 65.00 189 LYS A N 1
ATOM 1473 C CA . LYS A 1 189 ? -71.969 -5.466 61.232 1.00 65.00 189 LYS A CA 1
ATOM 1474 C C . LYS A 1 189 ? -73.079 -6.419 60.749 1.00 65.00 189 LYS A C 1
ATOM 1476 O O . LYS A 1 189 ? -74.250 -6.126 60.964 1.00 65.00 189 LYS A O 1
ATOM 1481 N N . THR A 1 190 ? -72.748 -7.565 60.149 1.00 63.94 190 THR A N 1
ATOM 1482 C CA . THR A 1 190 ? -73.744 -8.593 59.757 1.00 63.94 190 THR A CA 1
ATOM 1483 C C . THR A 1 190 ? -73.769 -9.810 60.688 1.00 63.94 190 THR A C 1
ATOM 1485 O O . THR A 1 190 ? -74.551 -10.739 60.490 1.00 63.94 190 THR A O 1
ATOM 1488 N N . CYS A 1 191 ? -72.918 -9.822 61.716 1.00 66.44 191 CYS A N 1
ATOM 1489 C CA . CYS A 1 191 ? -72.836 -10.887 62.707 1.00 66.44 191 CYS A CA 1
ATOM 1490 C C . CYS A 1 191 ? -73.565 -10.537 64.008 1.00 66.44 191 CYS A C 1
ATOM 1492 O O . CYS A 1 191 ? -73.529 -9.397 64.451 1.00 66.44 191 CYS A O 1
ATOM 1494 N N . ASN A 1 192 ? -74.138 -11.543 64.674 1.00 60.72 192 ASN A N 1
ATOM 1495 C CA . ASN A 1 192 ? -74.790 -11.393 65.981 1.00 60.72 192 ASN A CA 1
ATOM 1496 C C . ASN A 1 192 ? -73.823 -11.630 67.160 1.00 60.72 192 ASN A C 1
ATOM 1498 O O . ASN A 1 192 ? -74.215 -12.145 68.205 1.00 60.72 192 ASN A O 1
ATOM 1502 N N . CYS A 1 193 ? -72.533 -11.345 66.964 1.00 65.00 193 CYS A N 1
ATOM 1503 C CA . CYS A 1 193 ? -71.523 -11.489 68.007 1.00 65.00 193 CYS A CA 1
ATOM 1504 C C . CYS A 1 193 ? -71.757 -10.406 69.069 1.00 65.00 193 CYS A C 1
ATOM 1506 O O . CYS A 1 193 ? -71.795 -9.221 68.740 1.00 65.00 193 CYS A O 1
ATOM 1508 N N . GLN A 1 194 ? -71.955 -10.813 70.325 1.00 53.09 194 GLN A N 1
ATOM 1509 C CA . GLN A 1 194 ? -72.128 -9.912 71.467 1.00 53.09 194 GLN A CA 1
ATOM 1510 C C . GLN A 1 194 ? -70.816 -9.177 71.750 1.00 53.09 194 GLN A C 1
ATOM 1512 O O . GLN A 1 194 ? -70.021 -9.648 72.544 1.00 53.09 194 GLN A O 1
ATOM 1517 N N . ASP A 1 195 ? -70.582 -8.077 71.035 1.00 56.75 195 ASP A N 1
ATOM 1518 C CA . ASP A 1 195 ? -69.734 -6.952 71.454 1.00 56.75 195 ASP A CA 1
ATOM 1519 C C . ASP A 1 195 ? -69.859 -5.793 70.451 1.00 56.75 195 ASP A C 1
ATOM 1521 O O . ASP A 1 195 ? -68.903 -5.305 69.847 1.00 56.75 195 ASP A O 1
ATOM 1525 N N . HIS A 1 196 ? -71.093 -5.334 70.249 1.00 50.22 196 HIS A N 1
ATOM 1526 C CA . HIS A 1 196 ? -71.357 -4.054 69.602 1.00 50.22 196 HIS A CA 1
ATOM 1527 C C . HIS A 1 196 ? -71.772 -3.051 70.686 1.00 50.22 196 HIS A C 1
ATOM 1529 O O . HIS A 1 196 ? -72.956 -2.850 70.932 1.00 50.22 196 HIS A O 1
ATOM 1535 N N . ASN A 1 197 ? -70.770 -2.433 71.320 1.00 39.25 197 ASN A N 1
ATOM 1536 C CA . ASN A 1 197 ? -70.866 -1.389 72.349 1.00 39.25 197 ASN A CA 1
ATOM 1537 C C . ASN A 1 197 ? -71.461 -1.809 73.706 1.00 39.25 197 ASN A C 1
ATOM 1539 O O . ASN A 1 197 ? -72.677 -1.864 73.890 1.00 39.25 197 ASN A O 1
ATOM 1543 N N . HIS A 1 198 ? -70.594 -1.911 74.717 1.00 34.41 198 HIS A N 1
ATOM 1544 C CA . HIS A 1 198 ? -70.972 -1.698 76.114 1.00 34.41 198 HIS A CA 1
ATOM 1545 C C . HIS A 1 198 ? -71.626 -0.308 76.272 1.00 34.41 198 HIS A C 1
ATOM 1547 O O . HIS A 1 198 ? -70.945 0.713 76.359 1.00 34.41 198 HIS A O 1
ATOM 1553 N N . ARG A 1 199 ? -72.962 -0.256 76.342 1.00 34.47 199 ARG A N 1
ATOM 1554 C CA . ARG A 1 199 ? -73.678 0.814 77.051 1.00 34.47 199 ARG A CA 1
ATOM 1555 C C . ARG A 1 199 ? -73.869 0.364 78.493 1.00 34.47 199 ARG A C 1
ATOM 1557 O O . ARG A 1 199 ? -74.697 -0.497 78.769 1.00 34.47 199 ARG A O 1
ATOM 1564 N N . LEU A 1 200 ? -73.117 0.966 79.408 1.00 31.98 200 LEU A N 1
ATOM 1565 C CA . LEU A 1 200 ? -73.469 0.969 80.824 1.00 31.98 200 LEU A CA 1
ATOM 1566 C C . LEU A 1 200 ? -74.741 1.810 80.997 1.00 31.98 200 LEU A C 1
ATOM 1568 O O . LEU A 1 200 ? -74.823 2.930 80.492 1.00 31.98 200 LEU A O 1
ATOM 1572 N N . SER A 1 201 ? -75.732 1.254 81.689 1.00 28.92 201 SER A N 1
ATOM 1573 C CA . SER A 1 201 ? -76.893 1.988 82.197 1.00 28.92 201 SER A CA 1
ATOM 1574 C C . SER A 1 201 ? -76.826 2.025 83.732 1.00 28.92 201 SER A C 1
ATOM 1576 O O . SER A 1 201 ? -76.202 1.142 84.326 1.00 28.92 201 SER A O 1
ATOM 1578 N N . PRO A 1 202 ? -77.386 3.065 84.372 1.00 48.34 202 PRO A N 1
ATOM 1579 C CA . PRO A 1 202 ? -76.903 3.603 85.635 1.00 48.34 202 PRO A CA 1
ATOM 1580 C C . PRO A 1 202 ? -77.704 3.084 86.829 1.00 48.34 202 PRO A C 1
ATOM 1582 O O . PRO A 1 202 ? -78.929 3.034 86.761 1.00 48.34 202 PRO A O 1
ATOM 1585 N N . HIS A 1 203 ? -77.043 2.821 87.962 1.00 29.56 203 HIS A N 1
ATOM 1586 C CA . HIS A 1 203 ? -77.677 3.038 89.265 1.00 29.56 203 HIS A CA 1
ATOM 1587 C C . HIS A 1 203 ? -76.679 3.090 90.441 1.00 29.56 203 HIS A C 1
ATOM 1589 O O . HIS A 1 203 ? -75.925 2.150 90.665 1.00 29.56 203 HIS A O 1
ATOM 1595 N N . LEU A 1 204 ? -76.785 4.189 91.201 1.00 30.42 204 LEU A N 1
ATOM 1596 C CA . LEU A 1 204 ? -76.433 4.414 92.616 1.00 30.42 204 LEU A CA 1
ATOM 1597 C C . LEU A 1 204 ? -74.958 4.424 93.071 1.00 30.42 204 LEU A C 1
ATOM 1599 O O . LEU A 1 204 ? -74.395 3.445 93.542 1.00 30.42 204 LEU A O 1
ATOM 1603 N N . SER A 1 205 ? -74.403 5.638 93.007 1.00 37.09 205 SER A N 1
ATOM 1604 C CA . SER A 1 205 ? -73.790 6.419 94.100 1.00 37.09 205 SER A CA 1
ATOM 1605 C C . SER A 1 205 ? -73.417 5.723 95.425 1.00 37.09 205 SER A C 1
ATOM 1607 O O . SER A 1 205 ? -74.294 5.204 96.112 1.00 37.09 205 SER A O 1
ATOM 1609 N N . ILE A 1 206 ? -72.175 5.938 95.885 1.00 35.19 206 ILE A N 1
ATOM 1610 C CA . ILE A 1 206 ? -71.803 6.807 97.029 1.00 35.19 206 ILE A CA 1
ATOM 1611 C C . ILE A 1 206 ? -70.308 6.573 97.383 1.00 35.19 206 ILE A C 1
ATOM 1613 O O . ILE A 1 206 ? -69.848 5.439 97.438 1.00 35.19 206 ILE A O 1
ATOM 1617 N N . PHE A 1 207 ? -69.604 7.679 97.658 1.00 34.09 207 PHE A N 1
ATOM 1618 C CA . PHE A 1 207 ? -68.189 7.874 98.036 1.00 34.09 207 PHE A CA 1
ATOM 1619 C C . PHE A 1 207 ? -67.128 7.923 96.918 1.00 34.09 207 PHE A C 1
ATOM 1621 O O . PHE A 1 207 ? -66.772 6.935 96.287 1.00 34.09 207 PHE A O 1
ATOM 1628 N N . ASP A 1 208 ? -66.613 9.144 96.744 1.00 47.25 208 ASP A N 1
ATOM 1629 C CA . ASP A 1 208 ? -65.554 9.619 95.854 1.00 47.25 208 ASP A CA 1
ATOM 1630 C C . ASP A 1 208 ? -64.179 9.554 96.551 1.00 47.25 208 ASP A C 1
ATOM 1632 O O . ASP A 1 208 ? -63.948 10.282 97.519 1.00 47.25 208 ASP A O 1
ATOM 1636 N N . PRO A 1 209 ? -63.258 8.699 96.066 1.00 39.62 209 PRO A N 1
ATOM 1637 C CA . PRO A 1 209 ? -61.821 8.915 96.224 1.00 39.62 209 PRO A CA 1
ATOM 1638 C C . PRO A 1 209 ? -61.098 9.032 94.865 1.00 39.62 209 PRO A C 1
ATOM 1640 O O . PRO A 1 209 ? -59.973 8.554 94.706 1.00 39.62 209 PRO A O 1
ATOM 1643 N N . GLN A 1 210 ? -61.724 9.643 93.853 1.00 42.44 210 GLN A N 1
ATOM 1644 C CA . GLN A 1 210 ? -61.248 9.622 92.463 1.00 42.44 210 GLN A CA 1
ATOM 1645 C C . GLN A 1 210 ? -60.786 10.985 91.918 1.00 42.44 210 GLN A C 1
ATOM 1647 O O . GLN A 1 210 ? -60.326 11.066 90.779 1.00 42.44 210 GLN A O 1
ATOM 1652 N N . SER A 1 211 ? -60.787 12.033 92.746 1.00 45.91 211 SER A N 1
ATOM 1653 C CA . SER A 1 211 ? -60.308 13.379 92.386 1.00 45.91 211 SER A CA 1
ATOM 1654 C C . SER A 1 211 ? -58.779 13.572 92.412 1.00 45.91 211 SER A C 1
ATOM 1656 O O . SER A 1 211 ? -58.292 14.592 91.933 1.00 45.91 211 SER A O 1
ATOM 1658 N N . ILE A 1 212 ? -57.993 12.593 92.891 1.00 49.50 212 ILE A N 1
ATOM 1659 C CA . ILE A 1 212 ? -56.510 12.667 92.919 1.00 49.50 212 ILE A CA 1
ATOM 1660 C C . ILE A 1 212 ? -55.842 11.545 92.095 1.00 49.50 212 ILE A C 1
ATOM 1662 O O . ILE A 1 212 ? -54.726 11.715 91.604 1.00 49.50 212 ILE A O 1
ATOM 1666 N N . LEU A 1 213 ? -56.512 10.402 91.894 1.00 50.09 213 LEU A N 1
ATOM 1667 C CA . LEU A 1 213 ? -55.897 9.221 91.271 1.00 50.09 213 LEU A CA 1
ATOM 1668 C C . LEU A 1 213 ? -55.950 9.240 89.731 1.00 50.09 213 LEU A C 1
ATOM 1670 O O . LEU A 1 213 ? -54.979 8.856 89.086 1.00 50.09 213 LEU A O 1
ATOM 1674 N N . MET A 1 214 ? -57.039 9.726 89.123 1.00 50.97 214 MET A N 1
ATOM 1675 C CA . MET A 1 214 ? -57.190 9.749 87.656 1.00 50.97 214 MET A CA 1
ATOM 1676 C C . MET A 1 214 ? -56.270 10.759 86.941 1.00 50.97 214 MET A C 1
ATOM 1678 O O . MET A 1 214 ? -55.685 10.372 85.928 1.00 50.97 214 MET A O 1
ATOM 1682 N N . PRO A 1 215 ? -56.049 11.994 87.447 1.00 58.66 215 PRO A N 1
ATOM 1683 C CA . PRO A 1 215 ? -55.047 12.902 86.883 1.00 58.66 215 PRO A CA 1
ATOM 1684 C C . PRO A 1 215 ? -53.629 12.331 86.988 1.00 58.66 215 PRO A C 1
ATOM 1686 O O . PRO A 1 215 ? -52.884 12.387 86.018 1.00 58.66 215 PRO A O 1
ATOM 1689 N N . ARG A 1 216 ? -53.287 11.680 88.112 1.00 58.69 216 ARG A N 1
ATOM 1690 C CA . ARG A 1 216 ? -51.979 11.030 88.309 1.00 58.69 216 ARG A CA 1
ATOM 1691 C C . ARG A 1 216 ? -51.758 9.836 87.380 1.00 58.69 216 ARG A C 1
ATOM 1693 O O . ARG A 1 216 ? -50.670 9.696 86.837 1.00 58.69 216 ARG A O 1
ATOM 1700 N N . ILE A 1 217 ? -52.773 8.998 87.150 1.00 62.06 217 ILE A N 1
ATOM 1701 C CA . ILE A 1 217 ? -52.692 7.889 86.181 1.00 62.06 217 ILE A CA 1
ATOM 1702 C C . ILE A 1 217 ? -52.575 8.427 84.744 1.00 62.06 217 ILE A C 1
ATOM 1704 O O . ILE A 1 217 ? -51.831 7.866 83.940 1.00 62.06 217 ILE A O 1
ATOM 1708 N N . ALA A 1 218 ? -53.279 9.514 84.408 1.00 66.50 218 ALA A N 1
ATOM 1709 C CA . ALA A 1 218 ? -53.188 10.156 83.096 1.00 66.50 218 ALA A CA 1
ATOM 1710 C C . ALA A 1 218 ? -51.823 10.833 82.863 1.00 66.50 218 ALA A C 1
ATOM 1712 O O . ALA A 1 218 ? -51.238 10.662 81.793 1.00 66.50 218 ALA A O 1
ATOM 1713 N N . GLU A 1 219 ? -51.281 11.533 83.865 1.00 69.19 219 GLU A N 1
ATOM 1714 C CA . GLU A 1 219 ? -49.928 12.105 83.845 1.00 69.19 219 GLU A CA 1
ATOM 1715 C C . GLU A 1 219 ? -48.864 11.013 83.728 1.00 69.19 219 GLU A C 1
ATOM 1717 O O . GLU A 1 219 ? -47.976 11.120 82.887 1.00 69.19 219 GLU A O 1
ATOM 1722 N N . GLN A 1 220 ? -48.984 9.920 84.489 1.00 74.06 220 GLN A N 1
ATOM 1723 C CA . GLN A 1 220 ? -48.042 8.800 84.442 1.00 74.06 220 GLN A CA 1
ATOM 1724 C C . GLN A 1 220 ? -48.055 8.094 83.076 1.00 74.06 220 GLN A C 1
ATOM 1726 O O . GLN A 1 220 ? -46.990 7.764 82.553 1.00 74.06 220 GLN A O 1
ATOM 1731 N N . ARG A 1 221 ? -49.231 7.936 82.447 1.00 73.88 221 ARG A N 1
ATOM 1732 C CA . ARG A 1 221 ? -49.342 7.453 81.060 1.00 73.88 221 ARG A CA 1
ATOM 1733 C C . ARG A 1 221 ? -48.704 8.422 80.070 1.00 73.88 221 ARG A C 1
ATOM 1735 O O . ARG A 1 221 ? -47.923 7.978 79.242 1.00 73.88 221 ARG A O 1
ATOM 1742 N N . GLN A 1 222 ? -48.961 9.730 80.172 1.00 78.56 222 GLN A N 1
ATOM 1743 C CA . GLN A 1 222 ? -48.303 10.725 79.311 1.00 78.56 222 GLN A CA 1
ATOM 1744 C C . GLN A 1 222 ? -46.779 10.715 79.473 1.00 78.56 222 GLN A C 1
ATOM 1746 O O . GLN A 1 222 ? -46.055 10.883 78.493 1.00 78.56 222 GLN A O 1
ATOM 1751 N N . GLN A 1 223 ? -46.282 10.510 80.691 1.00 80.88 223 GLN A N 1
ATOM 1752 C CA . GLN A 1 223 ? -44.854 10.433 80.977 1.00 80.88 223 GLN A CA 1
ATOM 1753 C C . GLN A 1 223 ? -44.233 9.161 80.384 1.00 80.88 223 GLN A C 1
ATOM 1755 O O . GLN A 1 223 ? -43.182 9.253 79.754 1.00 80.88 223 GLN A O 1
ATOM 1760 N N . GLN A 1 224 ? -44.915 8.015 80.481 1.00 81.56 224 GLN A N 1
ATOM 1761 C CA . GLN A 1 224 ? -44.521 6.771 79.808 1.00 81.56 224 GLN A CA 1
ATOM 1762 C C . GLN A 1 224 ? -44.556 6.899 78.278 1.00 81.56 224 GLN A C 1
ATOM 1764 O O . GLN A 1 224 ? -43.613 6.480 77.616 1.00 81.56 224 GLN A O 1
ATOM 1769 N N . THR A 1 225 ? -45.582 7.532 77.700 1.00 79.25 225 THR A N 1
ATOM 1770 C CA . THR A 1 225 ? -45.651 7.769 76.249 1.00 79.25 225 THR A CA 1
ATOM 1771 C C . THR A 1 225 ? -44.524 8.685 75.776 1.00 79.25 225 THR A C 1
ATOM 1773 O O . THR A 1 225 ? -43.912 8.409 74.751 1.00 79.25 225 THR A O 1
ATOM 1776 N N . ARG A 1 226 ? -44.193 9.746 76.529 1.00 84.31 226 ARG A N 1
ATOM 1777 C CA . ARG A 1 226 ? -43.044 10.615 76.217 1.00 84.31 226 ARG A CA 1
ATOM 1778 C C . ARG A 1 226 ? -41.720 9.859 76.297 1.00 84.31 226 ARG A C 1
ATOM 1780 O O . ARG A 1 226 ? -40.879 10.054 75.432 1.00 84.31 226 ARG A O 1
ATOM 1787 N N . GLN A 1 227 ? -41.544 8.998 77.301 1.00 85.31 227 GLN A N 1
ATOM 1788 C CA . GLN A 1 227 ? -40.349 8.160 77.432 1.00 85.31 227 GLN A CA 1
ATOM 1789 C C . GLN A 1 227 ? -40.219 7.167 76.270 1.00 85.31 227 GLN A C 1
ATOM 1791 O O . GLN A 1 227 ? -39.146 7.101 75.679 1.00 85.31 227 GLN A O 1
ATOM 1796 N N . SER A 1 228 ? -41.310 6.495 75.883 1.00 82.81 228 SER A N 1
ATOM 1797 C CA . SER A 1 228 ? -41.350 5.619 74.701 1.00 82.81 228 SER A CA 1
ATOM 1798 C C . SER A 1 228 ? -40.991 6.387 73.430 1.00 82.81 228 SER A C 1
ATOM 1800 O O . SER A 1 228 ? -40.069 6.004 72.730 1.00 82.81 228 SER A O 1
ATOM 1802 N N . GLN A 1 229 ? -41.620 7.542 73.182 1.00 85.19 229 GLN A N 1
ATOM 1803 C CA . GLN A 1 229 ? -41.333 8.367 72.002 1.00 85.19 229 GLN A CA 1
ATOM 1804 C C . GLN A 1 229 ? -39.884 8.879 71.956 1.00 85.19 229 GLN A C 1
ATOM 1806 O O . GLN A 1 229 ? -39.311 9.028 70.878 1.00 85.19 229 GLN A O 1
ATOM 1811 N N . GLU A 1 230 ? -39.286 9.200 73.105 1.00 87.00 230 GLU A N 1
ATOM 1812 C CA . GLU A 1 230 ? -37.881 9.611 73.197 1.00 87.00 230 GLU A CA 1
ATOM 1813 C C . GLU A 1 230 ? -36.936 8.431 72.900 1.00 87.00 230 GLU A C 1
ATOM 1815 O O . GLU A 1 230 ? -35.901 8.606 72.254 1.00 87.00 230 GLU A O 1
ATOM 1820 N N . GLU A 1 231 ? -37.292 7.226 73.347 1.00 85.81 231 GLU A N 1
ATOM 1821 C CA . GLU A 1 231 ? -36.557 5.986 73.089 1.00 85.81 231 GLU A CA 1
ATOM 1822 C C . GLU A 1 231 ? -36.678 5.543 71.622 1.00 85.81 231 GLU A C 1
ATOM 1824 O O . GLU A 1 231 ? -35.660 5.232 71.000 1.00 85.81 231 GLU A O 1
ATOM 1829 N N . ASP A 1 232 ? -37.866 5.658 71.026 1.00 85.50 232 ASP A N 1
ATOM 1830 C CA . ASP A 1 232 ? -38.136 5.439 69.598 1.00 85.50 232 ASP A CA 1
ATOM 1831 C C . ASP A 1 232 ? -37.350 6.429 68.722 1.00 85.50 232 ASP A C 1
ATOM 1833 O O . ASP A 1 232 ? -36.723 6.060 67.731 1.00 85.50 232 ASP A O 1
ATOM 1837 N N . LYS A 1 233 ? -37.274 7.707 69.120 1.00 88.50 233 LYS A N 1
ATOM 1838 C CA . LYS A 1 233 ? -36.424 8.694 68.430 1.00 88.50 233 LYS A CA 1
ATOM 1839 C C . LYS A 1 233 ? -34.942 8.339 68.515 1.00 88.50 233 LYS A C 1
ATOM 1841 O O . LYS A 1 233 ? -34.217 8.504 67.535 1.00 88.50 233 LYS A O 1
ATOM 1846 N N . ARG A 1 234 ? -34.469 7.862 69.671 1.00 89.38 234 ARG A N 1
ATOM 1847 C CA . ARG A 1 234 ? -33.064 7.458 69.861 1.00 89.38 234 ARG A CA 1
ATOM 1848 C C . ARG A 1 234 ? -32.716 6.209 69.057 1.00 89.38 234 ARG A C 1
ATOM 1850 O O . ARG A 1 234 ? -31.611 6.138 68.518 1.00 89.38 234 ARG A O 1
ATOM 1857 N N . THR A 1 235 ? -33.617 5.234 68.976 1.00 86.44 235 THR A N 1
ATOM 1858 C CA . THR A 1 235 ? -33.428 4.025 68.161 1.00 86.44 235 THR A CA 1
ATOM 1859 C C . THR A 1 235 ? -33.458 4.361 66.672 1.00 86.44 235 THR A C 1
ATOM 1861 O O . THR A 1 235 ? -32.500 4.011 65.980 1.00 86.44 235 THR A O 1
ATOM 1864 N N . ALA A 1 236 ? -34.425 5.162 66.213 1.00 87.69 236 ALA A N 1
ATOM 1865 C CA . ALA A 1 236 ? -34.478 5.669 64.840 1.00 87.69 236 ALA A CA 1
ATOM 1866 C C . ALA A 1 236 ? -33.213 6.463 64.464 1.00 87.69 236 ALA A C 1
ATOM 1868 O O . ALA A 1 236 ? -32.645 6.285 63.388 1.00 87.69 236 ALA A O 1
ATOM 1869 N N . GLN A 1 237 ? -32.695 7.298 65.372 1.00 89.62 237 GLN A N 1
ATOM 1870 C CA . GLN A 1 237 ? -31.460 8.051 65.135 1.00 89.62 237 GLN A CA 1
ATOM 1871 C C . GLN A 1 237 ? -30.225 7.140 65.028 1.00 89.62 237 GLN A C 1
ATOM 1873 O O . GLN A 1 237 ? -29.353 7.392 64.195 1.00 89.62 237 GLN A O 1
ATOM 1878 N N . ARG A 1 238 ? -30.147 6.063 65.824 1.00 87.44 238 ARG A N 1
ATOM 1879 C CA . ARG A 1 238 ? -29.079 5.050 65.715 1.00 87.44 238 ARG A CA 1
ATOM 1880 C C . ARG A 1 238 ? -29.180 4.246 64.418 1.00 87.44 238 ARG A C 1
ATOM 1882 O O . ARG A 1 238 ? -28.150 3.988 63.800 1.00 87.44 238 ARG A O 1
ATOM 1889 N N . GLN A 1 239 ? -30.390 3.879 63.991 1.00 86.69 239 GLN A N 1
ATOM 1890 C CA . GLN A 1 239 ? -30.621 3.205 62.709 1.00 86.69 239 GLN A CA 1
ATOM 1891 C C . GLN A 1 239 ? -30.198 4.099 61.539 1.00 86.69 239 GLN A C 1
ATOM 1893 O O . GLN A 1 239 ? -29.385 3.668 60.725 1.00 86.69 239 GLN A O 1
ATOM 1898 N N . ALA A 1 240 ? -30.625 5.366 61.527 1.00 86.44 240 ALA A N 1
ATOM 1899 C CA . ALA A 1 240 ? -30.238 6.340 60.508 1.00 86.44 240 ALA A CA 1
ATOM 1900 C C . ALA A 1 240 ? -28.718 6.583 60.469 1.00 86.44 240 ALA A C 1
ATOM 1902 O O . ALA A 1 240 ? -28.121 6.649 59.396 1.00 86.44 240 ALA A O 1
ATOM 1903 N N . GLN A 1 241 ? -28.053 6.669 61.629 1.00 87.00 241 GLN A N 1
ATOM 1904 C CA . GLN A 1 241 ? -26.587 6.751 61.692 1.00 87.00 241 GLN A CA 1
ATOM 1905 C C . GLN A 1 241 ? -25.916 5.486 61.139 1.00 87.00 241 GLN A C 1
ATOM 1907 O O . GLN A 1 241 ? -24.966 5.593 60.366 1.00 87.00 241 GLN A O 1
ATOM 1912 N N . GLY A 1 242 ? -26.426 4.298 61.478 1.00 89.69 242 GLY A N 1
ATOM 1913 C CA . GLY A 1 242 ? -25.920 3.028 60.958 1.00 89.69 242 GLY A CA 1
ATOM 1914 C C . GLY A 1 242 ? -26.170 2.834 59.458 1.00 89.69 242 GLY A C 1
ATOM 1915 O O . GLY A 1 242 ? -25.376 2.186 58.780 1.00 89.69 242 GLY A O 1
ATOM 1916 N N . GLU A 1 243 ? -27.253 3.380 58.909 1.00 85.62 243 GLU A N 1
ATOM 1917 C CA . GLU A 1 243 ? -27.512 3.414 57.466 1.00 85.62 243 GLU A CA 1
ATOM 1918 C C . GLU A 1 243 ? -26.594 4.401 56.747 1.00 85.62 243 GLU A C 1
ATOM 1920 O O . GLU A 1 243 ? -25.973 4.026 55.755 1.00 85.62 243 GLU A O 1
ATOM 1925 N N . ASN A 1 244 ? -26.422 5.614 57.280 1.00 85.88 244 ASN A N 1
ATOM 1926 C CA . ASN A 1 244 ? -25.484 6.599 56.737 1.00 85.88 244 ASN A CA 1
ATOM 1927 C C . ASN A 1 244 ? -24.046 6.071 56.736 1.00 85.88 244 ASN A C 1
ATOM 1929 O O . ASN A 1 244 ? -23.322 6.255 55.760 1.00 85.88 244 ASN A O 1
ATOM 1933 N N . GLN A 1 245 ? -23.634 5.376 57.800 1.00 88.25 245 GLN A N 1
ATOM 1934 C CA . GLN A 1 245 ? -22.315 4.757 57.868 1.00 88.25 245 GLN A CA 1
ATOM 1935 C C . GLN A 1 245 ? -22.164 3.631 56.835 1.00 88.25 245 GLN A C 1
ATOM 1937 O O . GLN A 1 245 ? -21.172 3.606 56.110 1.00 88.25 245 GLN A O 1
ATOM 1942 N N . ARG A 1 246 ? -23.175 2.764 56.676 1.00 84.56 246 ARG A N 1
ATOM 1943 C CA . ARG A 1 246 ? -23.188 1.728 55.627 1.00 84.56 246 ARG A CA 1
ATOM 1944 C C . ARG A 1 246 ? -23.131 2.323 54.216 1.00 84.56 246 ARG A C 1
ATOM 1946 O O . ARG A 1 246 ? -22.428 1.790 53.361 1.00 84.56 246 ARG A O 1
ATOM 1953 N N . GLN A 1 247 ? -23.830 3.431 53.969 1.00 85.00 247 GLN A N 1
ATOM 1954 C CA . GLN A 1 247 ? -23.770 4.147 52.692 1.00 85.00 247 GLN A CA 1
ATOM 1955 C C . GLN A 1 247 ? -22.392 4.781 52.455 1.00 85.00 247 GLN A C 1
ATOM 1957 O O . GLN A 1 247 ? -21.860 4.668 51.353 1.00 85.00 247 GLN A O 1
ATOM 1962 N N . ALA A 1 248 ? -21.786 5.392 53.476 1.00 86.56 248 ALA A N 1
ATOM 1963 C CA . ALA A 1 248 ? -20.447 5.971 53.385 1.00 86.56 248 ALA A CA 1
ATOM 1964 C C . ALA A 1 248 ? -19.370 4.902 53.122 1.00 86.56 248 ALA A C 1
ATOM 1966 O O . ALA A 1 248 ? -18.513 5.091 52.260 1.00 86.56 248 ALA A O 1
ATOM 1967 N N . GLU A 1 249 ? -19.443 3.756 53.803 1.00 88.56 249 GLU A N 1
ATOM 1968 C CA . GLU A 1 249 ? -18.552 2.612 53.577 1.00 88.56 249 GLU A CA 1
ATOM 1969 C C . GLU A 1 249 ? -18.735 2.018 52.170 1.00 88.56 249 GLU A C 1
ATOM 1971 O O . GLU A 1 249 ? -17.750 1.738 51.483 1.00 88.56 249 GLU A O 1
ATOM 1976 N N . ALA A 1 250 ? -19.979 1.890 51.692 1.00 85.75 250 ALA A N 1
ATOM 1977 C CA . ALA A 1 250 ? -20.269 1.439 50.331 1.00 85.75 250 ALA A CA 1
ATOM 1978 C C . ALA A 1 250 ? -19.754 2.421 49.262 1.00 85.75 250 ALA A C 1
ATOM 1980 O O . ALA A 1 250 ? -19.198 1.986 48.250 1.00 85.75 250 ALA A O 1
ATOM 1981 N N . ALA A 1 251 ? -19.889 3.731 49.489 1.00 85.81 251 ALA A N 1
ATOM 1982 C CA . ALA A 1 251 ? -19.372 4.769 48.600 1.00 85.81 251 ALA A CA 1
ATOM 1983 C C . ALA A 1 251 ? -17.835 4.758 48.546 1.00 85.81 251 ALA A C 1
ATOM 1985 O O . ALA A 1 251 ? -17.264 4.767 47.456 1.00 85.81 251 ALA A O 1
ATOM 1986 N N . ALA A 1 252 ? -17.164 4.646 49.698 1.00 88.69 252 ALA A N 1
ATOM 1987 C CA . ALA A 1 252 ? -15.708 4.524 49.769 1.00 88.69 252 ALA A CA 1
ATOM 1988 C C . ALA A 1 252 ? -15.202 3.252 49.061 1.00 88.69 252 ALA A C 1
ATOM 1990 O O . ALA A 1 252 ? -14.227 3.300 48.310 1.00 88.69 252 ALA A O 1
ATOM 1991 N N . ALA A 1 253 ? -15.895 2.120 49.232 1.00 88.19 253 ALA A N 1
ATOM 1992 C CA . ALA A 1 253 ? -15.569 0.875 48.536 1.00 88.19 253 ALA A CA 1
ATOM 1993 C C . ALA A 1 253 ? -15.775 0.973 47.011 1.00 88.19 253 ALA A C 1
ATOM 1995 O O . ALA A 1 253 ? -14.997 0.401 46.244 1.00 88.19 253 ALA A O 1
ATOM 1996 N N . ALA A 1 254 ? -16.804 1.695 46.554 1.00 86.31 254 ALA A N 1
ATOM 1997 C CA . ALA A 1 254 ? -17.036 1.951 45.133 1.00 86.31 254 ALA A CA 1
ATOM 1998 C C . ALA A 1 254 ? -15.958 2.867 44.528 1.00 86.31 254 ALA A C 1
ATOM 2000 O O . ALA A 1 254 ? -15.477 2.605 43.423 1.00 86.31 254 ALA A O 1
ATOM 2001 N N . GLU A 1 255 ? -15.535 3.903 45.258 1.00 87.50 255 GLU A N 1
ATOM 2002 C CA . GLU A 1 255 ? -14.454 4.796 44.834 1.00 87.50 255 GLU A CA 1
ATOM 2003 C C . GLU A 1 255 ? -13.120 4.048 44.715 1.00 87.50 255 GLU A C 1
ATOM 2005 O O . GLU A 1 255 ? -12.432 4.166 43.700 1.00 87.50 255 GLU A O 1
ATOM 2010 N N . GLU A 1 256 ? -12.782 3.219 45.703 1.00 90.31 256 GLU A N 1
ATOM 2011 C CA . GLU A 1 256 ? -11.566 2.404 45.679 1.00 90.31 256 GLU A CA 1
ATOM 2012 C C . GLU A 1 256 ? -11.560 1.426 44.494 1.00 90.31 256 GLU A C 1
ATOM 2014 O O . GLU A 1 256 ? -10.569 1.332 43.768 1.00 90.31 256 GLU A O 1
ATOM 2019 N N . LYS A 1 257 ? -12.689 0.765 44.205 1.00 89.19 257 LYS A N 1
ATOM 2020 C CA . LYS A 1 257 ? -12.818 -0.073 43.000 1.00 89.19 257 LYS A CA 1
ATOM 2021 C C . LYS A 1 257 ? -12.618 0.717 41.710 1.00 89.19 257 LYS A C 1
ATOM 2023 O O . LYS A 1 257 ? -11.942 0.229 40.807 1.00 89.19 257 LYS A O 1
ATOM 2028 N N . SER A 1 258 ? -13.173 1.925 41.615 1.00 87.94 258 SER A N 1
ATOM 2029 C CA . SER A 1 258 ? -12.982 2.802 40.453 1.00 87.94 258 SER A CA 1
ATOM 2030 C C . SER A 1 258 ? -11.506 3.178 40.265 1.00 87.94 258 SER A C 1
ATOM 2032 O O . SER A 1 258 ? -10.973 3.091 39.156 1.00 87.94 258 SER A O 1
ATOM 2034 N N . ARG A 1 259 ? -10.795 3.496 41.359 1.00 91.69 259 ARG A N 1
ATOM 2035 C CA . ARG A 1 259 ? -9.345 3.758 41.339 1.00 91.69 259 ARG A CA 1
ATOM 2036 C C . ARG A 1 259 ? -8.551 2.537 40.876 1.00 91.69 259 ARG A C 1
ATOM 2038 O O . ARG A 1 259 ? -7.684 2.671 40.013 1.00 91.69 259 ARG A O 1
ATOM 2045 N N . GLN A 1 260 ? -8.869 1.349 41.392 1.00 93.88 260 GLN A N 1
ATOM 2046 C CA . GLN A 1 260 ? -8.232 0.093 40.981 1.00 93.88 260 GLN A CA 1
ATOM 2047 C C . GLN A 1 260 ? -8.476 -0.217 39.502 1.00 93.88 260 GLN A C 1
ATOM 2049 O O . GLN A 1 260 ? -7.551 -0.616 38.791 1.00 93.88 260 GLN A O 1
ATOM 2054 N N . LEU A 1 261 ? -9.701 0.008 39.021 1.00 93.50 261 LEU A N 1
ATOM 2055 C CA . LEU A 1 261 ? -10.067 -0.177 37.623 1.00 93.50 261 LEU A CA 1
ATOM 2056 C C . LEU A 1 261 ? -9.280 0.773 36.715 1.00 93.50 261 LEU A C 1
ATOM 2058 O O . LEU A 1 261 ? -8.651 0.330 35.754 1.00 93.50 261 LEU A O 1
ATOM 2062 N N . SER A 1 262 ? -9.232 2.061 37.064 1.00 91.50 262 SER A N 1
ATOM 2063 C CA . SER A 1 262 ? -8.440 3.054 36.336 1.00 91.50 262 SER A CA 1
ATOM 2064 C C . SER A 1 262 ? -6.959 2.670 36.304 1.00 91.50 262 SER A C 1
ATOM 2066 O O . SER A 1 262 ? -6.351 2.676 35.237 1.00 91.50 262 SER A O 1
ATOM 2068 N N . ALA A 1 263 ? -6.377 2.277 37.443 1.00 95.88 263 ALA A N 1
ATOM 2069 C CA . ALA A 1 263 ? -4.977 1.863 37.520 1.00 95.88 263 ALA A CA 1
ATOM 2070 C C . ALA A 1 263 ? -4.684 0.619 36.659 1.00 95.88 263 ALA A C 1
ATOM 2072 O O . ALA A 1 263 ? -3.665 0.571 35.965 1.00 95.88 263 ALA A O 1
ATOM 2073 N N . LYS A 1 264 ? -5.593 -0.368 36.652 1.00 95.88 264 LYS A N 1
ATOM 2074 C CA . LYS A 1 264 ? -5.509 -1.566 35.800 1.00 95.88 264 LYS A CA 1
ATOM 2075 C C . LYS A 1 264 ? -5.454 -1.183 34.319 1.00 95.88 264 LYS A C 1
ATOM 2077 O O . LYS A 1 264 ? -4.563 -1.658 33.613 1.00 95.88 264 LYS A O 1
ATOM 2082 N N . TYR A 1 265 ? -6.364 -0.329 33.849 1.00 95.12 265 TYR A N 1
ATOM 2083 C CA . TYR A 1 265 ? -6.399 0.069 32.439 1.00 95.12 265 TYR A CA 1
ATOM 2084 C C . TYR A 1 265 ? -5.216 0.947 32.041 1.00 95.12 265 TYR A C 1
ATOM 2086 O O . TYR A 1 265 ? -4.612 0.674 31.008 1.00 95.12 265 TYR A O 1
ATOM 2094 N N . THR A 1 266 ? -4.778 1.883 32.886 1.00 95.94 266 THR A N 1
ATOM 2095 C CA . THR A 1 266 ? -3.548 2.652 32.630 1.00 95.94 266 THR A CA 1
ATOM 2096 C C . THR A 1 266 ? -2.318 1.741 32.513 1.00 95.94 266 THR A C 1
ATOM 2098 O O . THR A 1 266 ? -1.480 1.927 31.631 1.00 95.94 266 THR A O 1
ATOM 2101 N N . ALA A 1 267 ? -2.209 0.701 33.347 1.00 97.56 267 ALA A N 1
ATOM 2102 C CA . ALA A 1 267 ? -1.120 -0.270 33.239 1.00 97.56 267 ALA A CA 1
ATOM 2103 C C . ALA A 1 267 ? -1.196 -1.107 31.945 1.00 97.56 267 ALA A C 1
ATOM 2105 O O . ALA A 1 267 ? -0.164 -1.444 31.357 1.00 97.56 267 ALA A O 1
ATOM 2106 N N . LEU A 1 268 ? -2.403 -1.459 31.487 1.00 96.94 268 LEU A N 1
ATOM 2107 C CA . LEU A 1 268 ? -2.603 -2.161 30.216 1.00 96.94 268 LEU A CA 1
ATOM 2108 C C . LEU A 1 268 ? -2.293 -1.269 29.009 1.00 96.94 268 LEU A C 1
ATOM 2110 O O . LEU A 1 268 ? -1.649 -1.745 28.076 1.00 96.94 268 LEU A O 1
ATOM 2114 N N . GLU A 1 269 ? -2.670 0.009 29.044 1.00 95.38 269 GLU A N 1
ATOM 2115 C CA . GLU A 1 269 ? -2.333 1.007 28.019 1.00 95.38 269 GLU A CA 1
ATOM 2116 C C . GLU A 1 269 ? -0.815 1.135 27.856 1.00 95.38 269 GLU A C 1
ATOM 2118 O O . GLU A 1 269 ? -0.299 1.048 26.742 1.00 95.38 269 GLU A O 1
ATOM 2123 N N . GLN A 1 270 ? -0.076 1.241 28.965 1.00 96.94 270 GLN A N 1
ATOM 2124 C CA . GLN A 1 270 ? 1.388 1.286 28.942 1.00 96.94 270 GLN A CA 1
ATOM 2125 C C . GLN A 1 270 ? 1.988 0.018 28.325 1.00 96.94 270 GLN A C 1
ATOM 2127 O O . GLN A 1 270 ? 2.849 0.093 27.445 1.00 96.94 270 GLN A O 1
ATOM 2132 N N . LYS A 1 271 ? 1.516 -1.168 28.733 1.00 97.38 271 LYS A N 1
ATOM 2133 C CA . LYS A 1 271 ? 1.969 -2.441 28.147 1.00 97.38 271 LYS A CA 1
ATOM 2134 C C . LYS A 1 271 ? 1.670 -2.505 26.651 1.00 97.38 271 LYS A C 1
ATOM 2136 O O . LYS A 1 271 ? 2.538 -2.909 25.876 1.00 97.38 271 LYS A O 1
ATOM 2141 N N . LEU A 1 272 ? 0.480 -2.078 26.237 1.00 96.81 272 LEU A N 1
ATOM 2142 C CA . LEU A 1 272 ? 0.090 -2.046 24.835 1.00 96.81 272 LEU A CA 1
ATOM 2143 C C . LEU A 1 272 ? 0.981 -1.094 24.031 1.00 96.81 272 LEU A C 1
ATOM 2145 O O . LEU A 1 272 ? 1.443 -1.471 22.956 1.00 96.81 272 LEU A O 1
ATOM 2149 N N . GLU A 1 273 ? 1.306 0.083 24.568 1.00 94.69 273 GLU A N 1
ATOM 2150 C CA . GLU A 1 273 ? 2.183 1.043 23.896 1.00 94.69 273 GLU A CA 1
ATOM 2151 C C . GLU A 1 273 ? 3.622 0.525 23.777 1.00 94.69 273 GLU A C 1
ATOM 2153 O O . GLU A 1 273 ? 4.229 0.638 22.711 1.00 94.69 273 GLU A O 1
ATOM 2158 N N . THR A 1 274 ? 4.165 -0.139 24.806 1.00 97.31 274 THR A N 1
ATOM 2159 C CA . THR A 1 274 ? 5.493 -0.777 24.689 1.00 97.31 274 THR A CA 1
ATOM 2160 C C . THR A 1 274 ? 5.514 -1.865 23.611 1.00 97.31 274 THR A C 1
ATOM 2162 O O . THR A 1 274 ? 6.459 -1.946 22.818 1.00 97.31 274 THR A O 1
ATOM 2165 N N . LEU A 1 275 ? 4.447 -2.665 23.518 1.00 96.69 275 LEU A N 1
ATOM 2166 C CA . LEU A 1 275 ? 4.282 -3.681 22.483 1.00 96.69 275 LEU A CA 1
ATOM 2167 C C . LEU A 1 275 ? 4.156 -3.041 21.094 1.00 96.69 275 LEU A C 1
ATOM 2169 O O . LEU A 1 275 ? 4.819 -3.486 20.155 1.00 96.69 275 LEU A O 1
ATOM 2173 N N . HIS A 1 276 ? 3.357 -1.982 20.961 1.00 96.19 276 HIS A N 1
ATOM 2174 C CA . HIS A 1 276 ? 3.188 -1.226 19.722 1.00 96.19 276 HIS A CA 1
ATOM 2175 C C . HIS A 1 276 ? 4.505 -0.601 19.257 1.00 96.19 276 HIS A C 1
ATOM 2177 O O . HIS A 1 276 ? 4.864 -0.742 18.088 1.00 96.19 276 HIS A O 1
ATOM 2183 N N . SER A 1 277 ? 5.262 0.020 20.162 1.00 95.06 277 SER A N 1
ATOM 2184 C CA . SER A 1 277 ? 6.582 0.592 19.884 1.00 95.06 277 SER A CA 1
ATOM 2185 C C . SER A 1 277 ? 7.569 -0.467 19.382 1.00 95.06 277 SER A C 1
ATOM 2187 O O . SER A 1 277 ? 8.175 -0.309 18.316 1.00 95.06 277 SER A O 1
ATOM 2189 N N . ARG A 1 278 ? 7.648 -1.618 20.066 1.00 96.31 278 ARG A N 1
ATOM 2190 C CA . ARG A 1 278 ? 8.490 -2.742 19.631 1.00 96.31 278 ARG A CA 1
ATOM 2191 C C . ARG A 1 278 ? 8.082 -3.260 18.253 1.00 96.31 278 ARG A C 1
ATOM 2193 O O . ARG A 1 278 ? 8.941 -3.496 17.407 1.00 96.31 278 ARG A O 1
ATOM 2200 N N . GLN A 1 279 ? 6.786 -3.430 18.003 1.00 94.88 279 GLN A N 1
ATOM 2201 C CA . GLN A 1 279 ? 6.300 -3.905 16.709 1.00 94.88 279 GLN A CA 1
ATOM 2202 C C . GLN A 1 279 ? 6.543 -2.889 15.582 1.00 94.88 279 GLN A C 1
ATOM 2204 O O . GLN A 1 279 ? 6.974 -3.300 14.507 1.00 94.88 279 GLN A O 1
ATOM 2209 N N . ARG A 1 280 ? 6.365 -1.579 15.825 1.00 94.88 280 ARG A N 1
ATOM 2210 C CA . ARG A 1 280 ? 6.725 -0.511 14.869 1.00 94.88 280 ARG A CA 1
ATOM 2211 C C . ARG A 1 280 ? 8.196 -0.610 14.472 1.00 94.88 280 ARG A C 1
ATOM 2213 O O . ARG A 1 280 ? 8.507 -0.605 13.284 1.00 94.88 280 ARG A O 1
ATOM 2220 N N . SER A 1 281 ? 9.083 -0.759 15.457 1.00 95.25 281 SER A N 1
ATOM 2221 C CA . SER A 1 281 ? 10.523 -0.909 15.225 1.00 95.25 281 SER A CA 1
ATOM 2222 C C . SER A 1 281 ? 10.849 -2.152 14.386 1.00 95.25 281 SER A C 1
ATOM 2224 O O . SER A 1 281 ? 11.634 -2.067 13.444 1.00 95.25 281 SER A O 1
ATOM 2226 N N . LEU A 1 282 ? 10.201 -3.292 14.655 1.00 96.06 282 LEU A N 1
ATOM 2227 C CA . LEU A 1 282 ? 10.398 -4.521 13.877 1.00 96.06 282 LEU A CA 1
ATOM 2228 C C . LEU A 1 282 ? 9.937 -4.381 12.421 1.00 96.06 282 LEU A C 1
ATOM 2230 O O . LEU A 1 282 ? 10.656 -4.814 11.519 1.00 96.06 282 LEU A O 1
ATOM 2234 N N . VAL A 1 283 ? 8.769 -3.770 12.189 1.00 94.94 283 VAL A N 1
ATOM 2235 C CA . VAL A 1 283 ? 8.254 -3.501 10.836 1.00 94.94 283 VAL A CA 1
ATOM 2236 C C . VAL A 1 283 ? 9.212 -2.571 10.092 1.00 94.94 283 VAL A C 1
ATOM 2238 O O . VAL A 1 283 ? 9.646 -2.913 8.996 1.00 94.94 283 VAL A O 1
ATOM 2241 N N . HIS A 1 284 ? 9.626 -1.463 10.717 1.00 94.62 284 HIS A N 1
ATOM 2242 C CA . HIS A 1 284 ? 10.586 -0.524 10.132 1.00 94.62 284 HIS A CA 1
ATOM 2243 C C . HIS A 1 284 ? 11.921 -1.202 9.799 1.00 94.62 284 HIS A C 1
ATOM 2245 O O . HIS A 1 284 ? 12.403 -1.106 8.676 1.00 94.62 284 HIS A O 1
ATOM 2251 N N . SER A 1 285 ? 12.501 -1.947 10.743 1.00 96.81 285 SER A N 1
ATOM 2252 C CA . SER A 1 285 ? 13.764 -2.667 10.542 1.00 96.81 285 SER A CA 1
ATOM 2253 C C . SER A 1 285 ? 13.668 -3.716 9.431 1.00 96.81 285 SER A C 1
ATOM 2255 O O . SER A 1 285 ? 14.631 -3.954 8.701 1.00 96.81 285 SER A O 1
ATOM 2257 N N . ARG A 1 286 ? 12.516 -4.379 9.272 1.00 96.56 286 ARG A N 1
ATOM 2258 C CA . ARG A 1 286 ? 12.293 -5.285 8.140 1.00 96.56 286 ARG A CA 1
ATOM 2259 C C . ARG A 1 286 ? 12.206 -4.513 6.822 1.00 96.56 286 ARG A C 1
ATOM 2261 O O . ARG A 1 286 ? 12.915 -4.886 5.893 1.00 96.56 286 ARG A O 1
ATOM 2268 N N . HIS A 1 287 ? 11.411 -3.443 6.752 1.00 96.62 287 HIS A N 1
ATOM 2269 C CA . HIS A 1 287 ? 11.280 -2.610 5.546 1.00 96.62 287 HIS A CA 1
ATOM 2270 C C . HIS A 1 287 ? 12.621 -2.018 5.111 1.00 96.62 287 HIS A C 1
ATOM 2272 O O . HIS A 1 287 ? 12.961 -2.011 3.927 1.00 96.62 287 HIS A O 1
ATOM 2278 N N . GLU A 1 288 ? 13.428 -1.587 6.074 1.00 95.88 288 GLU A N 1
ATOM 2279 C CA . GLU A 1 288 ? 14.780 -1.098 5.841 1.00 95.88 288 GLU A CA 1
ATOM 2280 C C . GLU A 1 288 ? 15.694 -2.199 5.285 1.00 95.88 288 GLU A C 1
ATOM 2282 O O . GLU A 1 288 ? 16.352 -1.993 4.264 1.00 95.88 288 GLU A O 1
ATOM 2287 N N . ARG A 1 289 ? 15.680 -3.401 5.879 1.00 97.44 289 ARG A N 1
ATOM 2288 C CA . ARG A 1 289 ? 16.448 -4.552 5.372 1.00 97.44 289 ARG A CA 1
ATOM 2289 C C . ARG A 1 289 ? 16.041 -4.954 3.957 1.00 97.44 289 ARG A C 1
ATOM 2291 O O . ARG A 1 289 ? 16.916 -5.212 3.138 1.00 97.44 289 ARG A O 1
ATOM 2298 N N . GLU A 1 290 ? 14.748 -4.987 3.652 1.00 96.44 290 GLU A N 1
ATOM 2299 C CA . GLU A 1 290 ? 14.242 -5.286 2.306 1.00 96.44 290 GLU A CA 1
ATOM 2300 C C . GLU A 1 290 ? 14.674 -4.230 1.288 1.00 96.44 290 GLU A C 1
ATOM 2302 O O . GLU A 1 290 ? 15.122 -4.568 0.193 1.00 96.44 290 GLU A O 1
ATOM 2307 N N . THR A 1 291 ? 14.598 -2.952 1.664 1.00 95.06 291 THR A N 1
ATOM 2308 C CA . THR A 1 291 ? 15.026 -1.833 0.815 1.00 95.06 291 THR A CA 1
ATOM 2309 C C . THR A 1 291 ? 16.519 -1.917 0.526 1.00 95.06 291 THR A C 1
ATOM 2311 O O . THR A 1 291 ? 16.939 -1.815 -0.628 1.00 95.06 291 THR A O 1
ATOM 2314 N N . GLN A 1 292 ? 17.330 -2.167 1.555 1.00 94.75 292 GLN A N 1
ATOM 2315 C CA . GLN A 1 292 ? 18.769 -2.368 1.408 1.00 94.75 292 GLN A CA 1
ATOM 2316 C C . GLN A 1 292 ? 19.085 -3.613 0.568 1.00 94.75 292 GLN A C 1
ATOM 2318 O O . GLN A 1 292 ? 19.972 -3.560 -0.280 1.00 94.75 292 GLN A O 1
ATOM 2323 N N . ALA A 1 293 ? 18.364 -4.720 0.753 1.00 94.50 293 ALA A N 1
ATOM 2324 C CA . ALA A 1 293 ? 18.551 -5.945 -0.023 1.00 94.50 293 ALA A CA 1
ATOM 2325 C C . ALA A 1 293 ? 18.206 -5.746 -1.507 1.00 94.50 293 ALA A C 1
ATOM 2327 O O . ALA A 1 293 ? 18.979 -6.154 -2.379 1.00 94.50 293 ALA A O 1
ATOM 2328 N N . LEU A 1 294 ? 17.094 -5.065 -1.806 1.00 92.31 294 LEU A N 1
ATOM 2329 C CA . LEU A 1 294 ? 16.742 -4.700 -3.175 1.00 92.31 294 LEU A CA 1
ATOM 2330 C C . LEU A 1 294 ? 17.812 -3.782 -3.762 1.00 92.31 294 LEU A C 1
ATOM 2332 O O . LEU A 1 294 ? 18.315 -4.059 -4.844 1.00 92.31 294 LEU A O 1
ATOM 2336 N N . GLN A 1 295 ? 18.234 -2.745 -3.036 1.00 90.06 295 GLN A N 1
ATOM 2337 C CA . GLN A 1 295 ? 19.288 -1.842 -3.492 1.00 90.06 295 GLN A CA 1
ATOM 2338 C C . GLN A 1 295 ? 20.591 -2.591 -3.800 1.00 90.06 295 GLN A C 1
ATOM 2340 O O . GLN A 1 295 ? 21.172 -2.346 -4.853 1.00 90.06 295 GLN A O 1
ATOM 2345 N N . ARG A 1 296 ? 21.009 -3.537 -2.946 1.00 89.12 296 ARG A N 1
ATOM 2346 C CA . ARG A 1 296 ? 22.183 -4.395 -3.181 1.00 89.12 296 ARG A CA 1
ATOM 2347 C C . ARG A 1 296 ? 22.027 -5.254 -4.430 1.00 89.12 296 ARG A C 1
ATOM 2349 O O . ARG A 1 296 ? 22.961 -5.347 -5.216 1.00 89.12 296 ARG A O 1
ATOM 2356 N N . THR A 1 297 ? 20.852 -5.846 -4.633 1.00 86.25 297 THR A N 1
ATOM 2357 C CA . THR A 1 297 ? 20.552 -6.671 -5.815 1.00 86.25 297 THR A CA 1
ATOM 2358 C C . THR A 1 297 ? 20.603 -5.832 -7.092 1.00 86.25 297 THR A C 1
ATOM 2360 O O . THR A 1 297 ? 21.223 -6.227 -8.075 1.00 86.25 297 THR A O 1
ATOM 2363 N N . LEU A 1 298 ? 20.014 -4.633 -7.056 1.00 83.31 298 LEU A N 1
ATOM 2364 C CA . LEU A 1 298 ? 20.040 -3.681 -8.163 1.00 83.31 298 LEU A CA 1
ATOM 2365 C C . LEU A 1 298 ? 21.462 -3.177 -8.445 1.00 83.31 298 LEU A C 1
ATOM 2367 O O . LEU A 1 298 ? 21.834 -3.027 -9.603 1.00 83.31 298 LEU A O 1
ATOM 2371 N N . SER A 1 299 ? 22.276 -2.926 -7.415 1.00 77.25 299 SER A N 1
ATOM 2372 C CA . SER A 1 299 ? 23.676 -2.527 -7.597 1.00 77.25 299 SER A CA 1
ATOM 2373 C C . SER A 1 299 ? 24.572 -3.676 -8.061 1.00 77.25 299 SER A C 1
ATOM 2375 O O . SER A 1 299 ? 25.449 -3.442 -8.878 1.00 77.25 299 SER A O 1
ATOM 2377 N N . ALA A 1 300 ? 24.345 -4.909 -7.601 1.00 74.06 300 ALA A N 1
ATOM 2378 C CA . ALA A 1 300 ? 25.117 -6.079 -8.023 1.00 74.06 300 ALA A CA 1
ATOM 2379 C C . ALA A 1 300 ? 24.800 -6.485 -9.473 1.00 74.06 300 ALA A C 1
ATOM 2381 O O . ALA A 1 300 ? 25.707 -6.811 -10.230 1.00 74.06 300 ALA A O 1
ATOM 2382 N N . GLY A 1 301 ? 23.532 -6.397 -9.896 1.00 66.44 301 GLY A N 1
ATOM 2383 C CA . GLY A 1 301 ? 23.150 -6.597 -11.300 1.00 66.44 301 GLY A CA 1
ATOM 2384 C C . GLY A 1 301 ? 23.671 -5.495 -12.235 1.00 66.44 301 GLY A C 1
ATOM 2385 O O . GLY A 1 301 ? 23.936 -5.751 -13.407 1.00 66.44 301 GLY A O 1
ATOM 2386 N N . LYS A 1 302 ? 23.872 -4.275 -11.714 1.00 63.09 302 LYS A N 1
ATOM 2387 C CA . LYS A 1 302 ? 24.447 -3.142 -12.457 1.00 63.09 302 LYS A CA 1
ATOM 2388 C C . LYS A 1 302 ? 25.917 -3.335 -12.821 1.00 63.09 302 LYS A C 1
ATOM 2390 O O . LYS A 1 302 ? 26.320 -2.895 -13.890 1.00 63.09 302 LYS A O 1
ATOM 2395 N N . THR A 1 303 ? 26.735 -3.910 -11.944 1.00 60.75 303 THR A N 1
ATOM 2396 C CA . THR A 1 303 ? 28.191 -3.799 -12.113 1.00 60.75 303 THR A CA 1
ATOM 2397 C C . THR A 1 303 ? 28.752 -4.659 -13.235 1.00 60.75 303 THR A C 1
ATOM 2399 O O . THR A 1 303 ? 29.790 -4.303 -13.764 1.00 60.75 303 THR A O 1
ATOM 2402 N N . SER A 1 304 ? 28.108 -5.755 -13.634 1.00 69.69 304 SER A N 1
ATOM 2403 C CA . SER A 1 304 ? 28.644 -6.588 -14.722 1.00 69.69 304 SER A CA 1
ATOM 2404 C C . SER A 1 304 ? 27.927 -6.343 -16.048 1.00 69.69 304 SER A C 1
ATOM 2406 O O . SER A 1 304 ? 28.559 -5.944 -17.021 1.00 69.69 304 SER A O 1
ATOM 2408 N N . HIS A 1 305 ? 26.604 -6.513 -16.094 1.00 83.62 305 HIS A N 1
ATOM 2409 C CA . HIS A 1 305 ? 25.881 -6.477 -17.366 1.00 83.62 305 HIS A CA 1
ATOM 2410 C C . HIS A 1 305 ? 25.623 -5.054 -17.878 1.00 83.62 305 HIS A C 1
ATOM 2412 O O . HIS A 1 305 ? 25.868 -4.778 -19.046 1.00 83.62 305 HIS A O 1
ATOM 2418 N N . LEU A 1 306 ? 25.191 -4.120 -17.017 1.00 83.62 306 LEU A N 1
ATOM 2419 C CA . LEU A 1 306 ? 24.968 -2.733 -17.449 1.00 83.62 306 LEU A CA 1
ATOM 2420 C C . LEU A 1 306 ? 26.285 -2.043 -17.837 1.00 83.62 306 LEU A C 1
ATOM 2422 O O . LEU A 1 306 ? 26.292 -1.300 -18.811 1.00 83.62 306 LEU A O 1
ATOM 2426 N N . LEU A 1 307 ? 27.382 -2.299 -17.111 1.00 84.06 307 LEU A N 1
ATOM 2427 C CA . LEU A 1 307 ? 28.705 -1.796 -17.506 1.00 84.06 307 LEU A CA 1
ATOM 2428 C C . LEU A 1 307 ? 29.144 -2.383 -18.851 1.00 84.06 307 LEU A C 1
ATOM 2430 O O . LEU A 1 307 ? 29.603 -1.629 -19.698 1.00 84.06 307 LEU A O 1
ATOM 2434 N N . SER A 1 308 ? 28.922 -3.681 -19.078 1.00 89.81 308 SER A N 1
ATOM 2435 C CA . SER A 1 308 ? 29.203 -4.320 -20.369 1.00 89.81 308 SER A CA 1
ATOM 2436 C C . SER A 1 308 ? 28.381 -3.715 -21.514 1.00 89.81 308 SER A C 1
ATOM 2438 O O . SER A 1 308 ? 28.945 -3.423 -22.562 1.00 89.81 308 SER A O 1
ATOM 2440 N N . LEU A 1 309 ? 27.085 -3.446 -2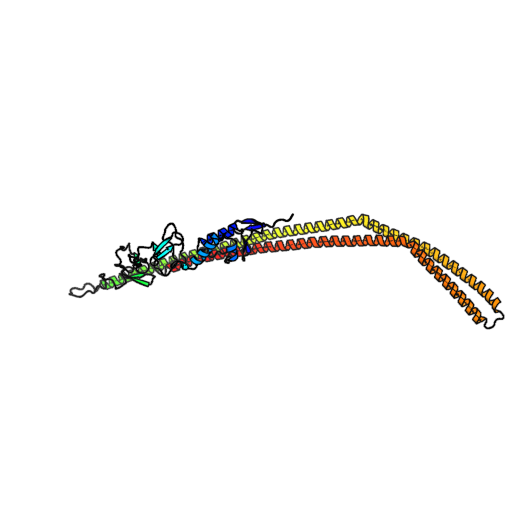1.313 1.00 91.88 309 LEU A N 1
ATOM 2441 C CA . LEU A 1 309 ? 26.246 -2.773 -22.316 1.00 91.88 309 LEU A CA 1
ATOM 2442 C C . LEU A 1 309 ? 26.675 -1.317 -22.556 1.00 91.88 309 LEU A C 1
ATOM 2444 O O . LEU A 1 309 ? 26.625 -0.825 -23.681 1.00 91.88 309 LEU A O 1
ATOM 2448 N N . GLN A 1 310 ? 27.100 -0.604 -21.509 1.00 90.56 310 GLN A N 1
ATOM 2449 C CA . GLN A 1 310 ? 27.632 0.754 -21.642 1.00 90.56 310 GLN A CA 1
ATOM 2450 C C . GLN A 1 310 ? 28.955 0.769 -22.412 1.00 90.56 310 GLN A C 1
ATOM 2452 O O . GLN A 1 310 ? 29.137 1.622 -23.277 1.00 90.56 310 GLN A O 1
ATOM 2457 N N . GLU A 1 311 ? 29.841 -0.183 -22.133 1.00 93.62 311 GLU A N 1
ATOM 2458 C CA . GLU A 1 311 ? 31.094 -0.375 -22.859 1.00 93.62 311 GLU A CA 1
ATOM 2459 C C . GLU A 1 311 ? 30.832 -0.727 -24.331 1.00 93.62 311 GLU A C 1
ATOM 2461 O O . GLU A 1 311 ? 31.375 -0.082 -25.231 1.00 93.62 311 GLU A O 1
ATOM 2466 N N . GLU A 1 312 ? 29.919 -1.666 -24.600 1.00 95.00 312 GLU A N 1
ATOM 2467 C CA . GLU A 1 312 ? 29.496 -2.020 -25.958 1.00 95.00 312 GLU A CA 1
ATOM 2468 C C . GLU A 1 312 ? 28.959 -0.796 -26.711 1.00 95.00 312 GLU A C 1
ATOM 2470 O O . GLU A 1 312 ? 29.399 -0.519 -27.827 1.00 95.00 312 GLU A O 1
ATOM 2475 N N . LYS A 1 313 ? 28.093 0.008 -26.079 1.00 96.62 313 LYS A N 1
ATOM 2476 C CA . LYS A 1 313 ? 27.604 1.269 -26.653 1.00 96.62 313 LYS A CA 1
ATOM 2477 C C . LYS A 1 313 ? 28.751 2.211 -27.021 1.00 96.62 313 LYS A C 1
ATOM 2479 O O . LYS A 1 313 ? 28.751 2.775 -28.114 1.00 96.62 313 LYS A O 1
ATOM 2484 N N . THR A 1 314 ? 29.723 2.406 -26.128 1.00 96.38 314 THR A N 1
ATOM 2485 C CA . THR A 1 314 ? 30.866 3.291 -26.408 1.00 96.38 314 THR A CA 1
ATOM 2486 C C . THR A 1 314 ? 31.734 2.774 -27.552 1.00 96.38 314 THR A C 1
ATOM 2488 O O . THR A 1 314 ? 32.172 3.561 -28.394 1.00 96.38 314 THR A O 1
ATOM 2491 N N . ASN A 1 315 ? 31.917 1.456 -27.640 1.00 96.88 315 ASN A N 1
ATOM 2492 C CA . ASN A 1 315 ? 32.670 0.820 -28.716 1.00 96.88 315 ASN A CA 1
ATOM 2493 C C . ASN A 1 315 ? 31.956 0.983 -30.063 1.00 96.88 315 ASN A C 1
ATOM 2495 O O . ASN A 1 315 ? 32.589 1.349 -31.054 1.00 96.88 315 ASN A O 1
ATOM 2499 N N . LEU A 1 316 ? 30.636 0.786 -30.094 1.00 97.44 316 LEU A N 1
ATOM 2500 C CA . LEU A 1 316 ? 29.820 0.977 -31.292 1.00 97.44 316 LEU A CA 1
ATOM 2501 C C . LEU A 1 316 ? 29.827 2.434 -31.766 1.00 97.44 316 LEU A C 1
ATOM 2503 O O . LEU A 1 316 ? 30.038 2.667 -32.950 1.00 97.44 316 LEU A O 1
ATOM 2507 N N . LEU A 1 317 ? 29.687 3.413 -30.864 1.00 97.31 317 LEU A N 1
ATOM 2508 C CA . LEU A 1 317 ? 29.779 4.839 -31.217 1.00 97.31 317 LEU A CA 1
ATOM 2509 C C . LEU A 1 317 ? 31.159 5.207 -31.771 1.00 97.31 317 LEU A C 1
ATOM 2511 O O . LEU A 1 317 ? 31.265 5.958 -32.738 1.00 97.31 317 LEU A O 1
ATOM 2515 N N . THR A 1 318 ? 32.220 4.655 -31.182 1.00 97.06 318 THR A N 1
ATOM 2516 C CA . THR A 1 318 ? 33.591 4.881 -31.659 1.00 97.06 318 THR A CA 1
ATOM 2517 C C . THR A 1 318 ? 33.779 4.305 -33.061 1.00 97.06 318 THR A C 1
ATOM 2519 O O . THR A 1 318 ? 34.334 4.975 -33.931 1.00 97.06 318 THR A O 1
ATOM 2522 N N . ARG A 1 319 ? 33.266 3.092 -33.305 1.00 96.56 319 ARG A N 1
ATOM 2523 C CA . ARG A 1 319 ? 33.294 2.444 -34.621 1.00 96.56 319 ARG A CA 1
ATOM 2524 C C . ARG A 1 319 ? 32.457 3.202 -35.656 1.00 96.56 319 ARG A C 1
ATOM 2526 O O . ARG A 1 319 ? 32.914 3.406 -36.772 1.00 96.56 319 ARG A O 1
ATOM 2533 N N . GLN A 1 320 ? 31.265 3.660 -35.282 1.00 96.75 320 GLN A N 1
ATOM 2534 C CA . GLN A 1 320 ? 30.402 4.477 -36.137 1.00 96.75 320 GLN A CA 1
ATOM 2535 C C . GLN A 1 320 ? 31.119 5.766 -36.565 1.00 96.75 320 GLN A C 1
ATOM 2537 O O . GLN A 1 320 ? 31.110 6.139 -37.737 1.00 96.75 320 GLN A O 1
ATOM 2542 N N . ALA A 1 321 ? 31.772 6.438 -35.610 1.00 96.81 321 ALA A N 1
ATOM 2543 C CA . ALA A 1 321 ? 32.507 7.670 -35.858 1.00 96.81 321 ALA A CA 1
ATOM 2544 C C . ALA A 1 321 ? 33.722 7.446 -36.767 1.00 96.81 321 ALA A C 1
ATOM 2546 O O . ALA A 1 321 ? 33.948 8.248 -37.676 1.00 96.81 321 ALA A O 1
ATOM 2547 N N . SER A 1 322 ? 34.485 6.365 -36.560 1.00 95.94 322 SER A N 1
ATOM 2548 C CA . SER A 1 322 ? 35.625 6.046 -37.421 1.00 95.94 322 SER A CA 1
ATOM 2549 C C . SER A 1 322 ? 35.179 5.697 -38.841 1.00 95.94 322 SER A C 1
ATOM 2551 O O . SER A 1 322 ? 35.733 6.236 -39.794 1.00 95.94 322 SER A O 1
ATOM 2553 N N . GLU A 1 323 ? 34.140 4.877 -38.997 1.00 95.69 323 GLU A N 1
ATOM 2554 C CA . GLU A 1 323 ? 33.606 4.474 -40.300 1.00 95.69 323 GLU A CA 1
ATOM 2555 C C . GLU A 1 323 ? 33.064 5.677 -41.084 1.00 95.69 323 GLU A C 1
ATOM 2557 O O . GLU A 1 323 ? 33.452 5.900 -42.235 1.00 95.69 323 GLU A O 1
ATOM 2562 N N . LYS A 1 324 ? 32.292 6.549 -40.423 1.00 94.88 324 LYS A N 1
ATOM 2563 C CA . LYS A 1 324 ? 31.835 7.817 -41.003 1.00 94.88 324 LYS A CA 1
ATOM 2564 C C . LYS A 1 324 ? 33.000 8.709 -41.434 1.00 94.88 324 LYS A C 1
ATOM 2566 O O . LYS A 1 324 ? 32.952 9.273 -42.523 1.00 94.88 324 LYS A O 1
ATOM 2571 N N . ALA A 1 325 ? 34.044 8.834 -40.613 1.00 96.88 325 ALA A N 1
ATOM 2572 C CA . ALA A 1 325 ? 35.216 9.635 -40.956 1.00 96.88 325 ALA A CA 1
ATOM 2573 C C . ALA A 1 325 ? 35.959 9.075 -42.180 1.00 96.88 325 ALA A C 1
ATOM 2575 O O . ALA A 1 325 ? 36.378 9.845 -43.044 1.00 96.88 325 ALA A O 1
ATOM 2576 N N . THR A 1 326 ? 36.084 7.745 -42.289 1.00 96.38 326 THR A N 1
ATOM 2577 C CA . THR A 1 326 ? 36.709 7.118 -43.462 1.00 96.38 326 THR A CA 1
ATOM 2578 C C . THR A 1 326 ? 35.910 7.355 -44.741 1.00 96.38 326 THR A C 1
ATOM 2580 O O . THR A 1 326 ? 36.491 7.746 -45.752 1.00 96.38 326 THR A O 1
ATOM 2583 N N . LEU A 1 327 ? 34.584 7.194 -44.694 1.00 96.00 327 LEU A N 1
ATOM 2584 C CA . LEU A 1 327 ? 33.724 7.420 -45.853 1.00 96.00 327 LEU A CA 1
ATOM 2585 C C . LEU A 1 327 ? 33.688 8.892 -46.257 1.00 96.00 327 LEU A C 1
ATOM 2587 O O . LEU A 1 327 ? 33.846 9.192 -47.436 1.00 96.00 327 LEU A O 1
ATOM 2591 N N . GLU A 1 328 ? 33.583 9.814 -45.301 1.00 95.25 328 GLU A N 1
ATOM 2592 C CA . GLU A 1 328 ? 33.594 11.251 -45.589 1.00 95.25 328 GLU A CA 1
ATOM 2593 C C . GLU A 1 328 ? 34.887 11.673 -46.300 1.00 95.25 328 GLU A C 1
ATOM 2595 O O . GLU A 1 328 ? 34.831 12.427 -47.270 1.00 95.25 328 GLU A O 1
ATOM 2600 N N . ALA A 1 329 ? 36.043 11.136 -45.896 1.00 96.94 329 ALA A N 1
ATOM 2601 C CA . ALA A 1 329 ? 37.303 11.389 -46.592 1.00 96.94 329 ALA A CA 1
ATOM 2602 C C . ALA A 1 329 ? 37.275 10.876 -48.045 1.00 96.94 329 ALA A C 1
ATOM 2604 O O . ALA A 1 329 ? 37.724 11.575 -48.957 1.00 96.94 329 ALA A O 1
ATOM 2605 N N . THR A 1 330 ? 36.704 9.689 -48.290 1.00 96.62 330 THR A N 1
ATOM 2606 C CA . THR A 1 330 ? 36.536 9.172 -49.661 1.00 96.62 330 THR A CA 1
ATOM 2607 C C . THR A 1 330 ? 35.559 10.014 -50.482 1.00 96.62 330 THR A C 1
ATOM 2609 O O . THR A 1 330 ? 35.853 10.344 -51.628 1.00 96.62 330 THR A O 1
ATOM 2612 N N . PHE A 1 331 ? 34.448 10.450 -49.888 1.00 97.75 331 PHE A N 1
ATOM 2613 C CA . PHE A 1 331 ? 33.441 11.278 -50.547 1.00 97.75 331 PHE A CA 1
ATOM 2614 C C . PHE A 1 331 ? 33.952 12.680 -50.864 1.00 97.75 331 PHE A C 1
ATOM 2616 O O . PHE A 1 331 ? 33.596 13.260 -51.888 1.00 97.75 331 PHE A O 1
ATOM 2623 N N . GLN A 1 332 ? 34.790 13.251 -49.995 1.00 96.69 332 GLN A N 1
ATOM 2624 C CA . GLN A 1 332 ? 35.505 14.494 -50.280 1.00 96.69 332 GLN A CA 1
ATOM 2625 C C . GLN A 1 332 ? 36.389 14.342 -51.514 1.00 96.69 332 GLN A C 1
ATOM 2627 O O . GLN A 1 332 ? 36.290 15.172 -52.412 1.00 96.69 332 GLN A O 1
ATOM 2632 N N . LYS A 1 333 ? 37.163 13.254 -51.602 1.00 97.44 333 LYS A N 1
ATOM 2633 C CA . LYS A 1 333 ? 38.024 12.978 -52.758 1.00 97.44 333 LYS A CA 1
ATOM 2634 C C . LYS A 1 333 ? 37.230 12.818 -54.061 1.00 97.44 333 LYS A C 1
ATOM 2636 O O . LYS A 1 333 ? 37.573 13.433 -55.063 1.00 97.44 333 LYS A O 1
ATOM 2641 N N . GLU A 1 334 ? 36.147 12.042 -54.044 1.00 97.50 334 GLU A N 1
ATOM 2642 C CA . GLU A 1 334 ? 35.278 11.853 -55.218 1.00 97.50 334 GLU A CA 1
ATOM 2643 C C . GLU A 1 334 ? 34.661 13.184 -55.688 1.00 97.50 334 GLU A C 1
ATOM 2645 O O . GLU A 1 334 ? 34.621 13.466 -56.884 1.00 97.50 334 GLU A O 1
ATOM 2650 N N . ARG A 1 335 ? 34.223 14.041 -54.752 1.00 97.44 335 ARG A N 1
ATOM 2651 C CA . ARG A 1 335 ? 33.685 15.373 -55.076 1.00 97.44 335 ARG A CA 1
ATOM 2652 C C . ARG A 1 335 ? 34.742 16.296 -55.676 1.00 97.44 335 ARG A C 1
ATOM 2654 O O . ARG A 1 335 ? 34.425 17.035 -56.603 1.00 97.44 335 ARG A O 1
ATOM 2661 N N . THR A 1 336 ? 35.973 16.273 -55.160 1.00 97.12 336 THR A N 1
ATOM 2662 C CA . THR A 1 336 ? 37.065 17.083 -55.721 1.00 97.12 336 THR A CA 1
ATOM 2663 C C . THR A 1 336 ? 37.444 16.609 -57.117 1.00 97.12 336 THR A C 1
ATOM 2665 O O . THR A 1 336 ? 37.534 17.433 -58.017 1.00 97.12 336 THR A O 1
ATOM 2668 N N . GLU A 1 337 ? 37.563 15.296 -57.329 1.00 97.25 337 GLU A N 1
ATOM 2669 C CA . GLU A 1 337 ? 37.875 14.721 -58.645 1.00 97.25 337 GLU A CA 1
ATOM 2670 C C . GLU A 1 337 ? 36.797 15.061 -59.683 1.00 97.25 337 GLU A C 1
ATOM 2672 O O . GLU A 1 337 ? 37.112 15.437 -60.813 1.00 97.25 337 GLU A O 1
ATOM 2677 N N . LEU A 1 338 ? 35.518 14.979 -59.298 1.00 97.00 338 LEU A N 1
ATOM 2678 C CA . LEU A 1 338 ? 34.419 15.341 -60.188 1.00 97.00 338 LEU A CA 1
ATOM 2679 C C . LEU A 1 338 ? 34.404 16.846 -60.499 1.00 97.00 338 LEU A C 1
ATOM 2681 O O . LEU A 1 338 ? 34.214 17.228 -61.650 1.00 97.00 338 LEU A O 1
ATOM 2685 N N . SER A 1 339 ? 34.669 17.697 -59.504 1.00 96.69 339 SER A N 1
ATOM 2686 C CA . SER A 1 339 ? 34.752 19.149 -59.699 1.00 96.69 339 SER A CA 1
ATOM 2687 C C . SER A 1 339 ? 35.919 19.556 -60.603 1.00 96.69 339 SER A C 1
ATOM 2689 O O . SER A 1 339 ? 35.774 20.473 -61.409 1.00 96.69 339 SER A O 1
ATOM 2691 N N . GLU A 1 340 ? 37.073 18.899 -60.477 1.00 97.00 340 GLU A N 1
ATOM 2692 C CA . GLU A 1 340 ? 38.233 19.130 -61.346 1.00 97.00 340 GLU A CA 1
ATOM 2693 C C . GLU A 1 340 ? 37.927 18.718 -62.789 1.00 97.00 340 GLU A C 1
ATOM 2695 O O . GLU A 1 340 ? 38.236 19.458 -63.724 1.00 97.00 340 GLU A O 1
ATOM 2700 N N . LYS A 1 341 ? 37.244 17.580 -62.973 1.00 96.19 341 LYS A N 1
ATOM 2701 C CA . LYS A 1 341 ? 36.765 17.139 -64.286 1.00 96.19 341 LYS A CA 1
ATOM 2702 C C . LYS A 1 341 ? 35.778 18.139 -64.892 1.00 96.19 341 LYS A C 1
ATOM 2704 O O . LYS A 1 341 ? 35.930 18.499 -66.053 1.00 96.19 341 LYS A O 1
ATOM 2709 N N . HIS A 1 342 ? 34.810 18.627 -64.112 1.00 96.88 342 HIS A N 1
ATOM 2710 C CA . HIS A 1 342 ? 33.861 19.650 -64.568 1.00 96.88 342 HIS A CA 1
ATOM 2711 C C . HIS A 1 342 ? 34.567 20.926 -65.025 1.00 96.88 342 HIS A C 1
ATOM 2713 O O . HIS A 1 342 ? 34.215 21.450 -66.077 1.00 96.88 342 HIS A O 1
ATOM 2719 N N . SER A 1 343 ? 35.595 21.377 -64.300 1.00 94.81 343 SER A N 1
ATOM 2720 C CA . SER A 1 343 ? 36.401 22.537 -64.698 1.00 94.81 343 SER A CA 1
ATOM 2721 C C . SER A 1 343 ? 37.150 22.307 -66.015 1.00 94.81 343 SER A C 1
ATOM 2723 O O . SER A 1 343 ? 37.180 23.199 -66.857 1.00 94.81 343 SER A O 1
ATOM 2725 N N . ALA A 1 344 ? 37.743 21.126 -66.215 1.00 95.06 344 ALA A N 1
ATOM 2726 C CA . ALA A 1 344 ? 38.436 20.798 -67.462 1.00 95.06 344 ALA A CA 1
ATOM 2727 C C . ALA A 1 344 ? 37.463 20.715 -68.655 1.00 95.06 344 ALA A C 1
ATOM 2729 O O . ALA A 1 344 ? 37.737 21.263 -69.723 1.00 95.06 344 ALA A O 1
ATOM 2730 N N . ASP A 1 345 ? 36.298 20.090 -68.451 1.00 92.00 345 ASP A N 1
ATOM 2731 C CA . ASP A 1 345 ? 35.239 19.998 -69.459 1.00 92.00 345 ASP A CA 1
ATOM 2732 C C . ASP A 1 345 ? 34.684 21.392 -69.821 1.00 92.00 345 ASP A C 1
ATOM 2734 O O . ASP A 1 345 ? 34.381 21.651 -70.988 1.00 92.00 345 ASP A O 1
ATOM 2738 N N . GLU A 1 346 ? 34.563 22.308 -68.850 1.00 93.31 346 GLU A N 1
ATOM 2739 C CA . GLU A 1 346 ? 34.168 23.705 -69.082 1.00 93.31 346 GLU A CA 1
ATOM 2740 C C . GLU A 1 346 ? 35.160 24.445 -69.988 1.00 93.31 346 GLU A C 1
ATOM 2742 O O . GLU A 1 346 ? 34.726 25.115 -70.932 1.00 93.31 346 GLU A O 1
ATOM 2747 N N . ASP A 1 347 ? 36.466 24.299 -69.742 1.00 93.00 347 ASP A N 1
ATOM 2748 C CA . ASP A 1 347 ? 37.521 24.915 -70.553 1.00 93.00 347 ASP A CA 1
ATOM 2749 C C . ASP A 1 347 ? 37.482 24.391 -72.000 1.00 93.00 347 ASP A C 1
ATOM 2751 O O . ASP A 1 347 ? 37.369 25.174 -72.954 1.00 93.00 347 ASP A O 1
ATOM 2755 N N . ASP A 1 348 ? 37.486 23.067 -72.183 1.00 93.00 348 ASP A N 1
ATOM 2756 C CA . ASP A 1 348 ? 37.444 22.417 -73.501 1.00 93.00 348 ASP A CA 1
ATOM 2757 C C . ASP A 1 348 ? 36.165 22.768 -74.279 1.00 93.00 348 ASP A C 1
ATOM 2759 O O . ASP A 1 348 ? 36.193 23.056 -75.490 1.00 93.00 348 ASP A O 1
ATOM 2763 N N . TYR A 1 349 ? 35.024 22.789 -73.583 1.00 92.38 349 TYR A N 1
ATOM 2764 C CA . TYR A 1 349 ? 33.743 23.170 -74.164 1.00 92.38 349 TYR A CA 1
ATOM 2765 C C . TYR A 1 349 ? 33.734 24.643 -74.572 1.00 92.38 349 TYR A C 1
ATOM 2767 O O . TYR A 1 349 ? 33.294 24.972 -75.679 1.00 92.38 349 TYR A O 1
ATOM 2775 N N . TRP A 1 350 ? 34.279 25.533 -73.740 1.00 91.81 350 TRP A N 1
ATOM 2776 C CA . TRP A 1 350 ? 34.384 26.957 -74.043 1.00 91.81 350 TRP A CA 1
ATOM 2777 C C . TRP A 1 350 ? 35.227 27.214 -75.300 1.00 91.81 350 TRP A C 1
ATOM 2779 O O . TRP A 1 350 ? 34.781 27.940 -76.200 1.00 91.81 350 TRP A O 1
ATOM 2789 N N . PHE A 1 351 ? 36.397 26.574 -75.429 1.00 87.81 351 PHE A N 1
ATOM 2790 C CA . PHE A 1 351 ? 37.247 26.694 -76.624 1.00 87.81 351 PHE A CA 1
ATOM 2791 C C . PHE A 1 351 ? 36.541 26.180 -77.888 1.00 87.81 351 PHE A C 1
ATOM 2793 O O . PHE A 1 351 ? 36.567 26.827 -78.946 1.00 87.81 351 PHE A O 1
ATOM 2800 N N . SER A 1 352 ? 35.849 25.046 -77.773 1.00 90.50 352 SER A N 1
ATOM 2801 C CA . SER A 1 352 ? 35.071 24.454 -78.866 1.00 90.50 352 SER A CA 1
ATOM 2802 C C . SER A 1 352 ? 33.917 25.366 -79.306 1.00 90.50 352 SER A C 1
ATOM 2804 O O . SER A 1 352 ? 33.703 25.585 -80.505 1.00 90.50 352 SER A O 1
ATOM 2806 N N . LEU A 1 353 ? 33.211 25.980 -78.349 1.00 89.50 353 LEU A N 1
ATOM 2807 C CA . LEU A 1 353 ? 32.123 26.925 -78.606 1.00 89.50 353 LEU A CA 1
ATOM 2808 C C . LEU A 1 353 ? 32.597 28.196 -79.318 1.00 89.50 353 LEU A C 1
ATOM 2810 O O . LEU A 1 353 ? 31.916 28.663 -80.238 1.00 89.50 353 LEU A O 1
ATOM 2814 N N . GLN A 1 354 ? 33.761 28.747 -78.946 1.00 87.56 354 GLN A N 1
ATOM 2815 C CA . GLN A 1 354 ? 34.318 29.929 -79.621 1.00 87.56 354 GLN A CA 1
ATOM 2816 C C . GLN A 1 354 ? 34.546 29.685 -81.113 1.00 87.56 354 GLN A C 1
ATOM 2818 O O . GLN A 1 354 ? 34.285 30.568 -81.939 1.00 87.56 354 GLN A O 1
ATOM 2823 N N . THR A 1 355 ? 34.993 28.478 -81.457 1.00 87.62 355 THR A N 1
ATOM 2824 C CA . THR A 1 355 ? 35.243 28.067 -82.840 1.00 87.62 355 THR A CA 1
ATOM 2825 C C . THR A 1 355 ? 33.936 27.829 -83.594 1.00 87.62 355 THR A C 1
ATOM 2827 O O . THR A 1 355 ? 33.753 28.359 -84.688 1.00 87.62 355 THR A O 1
ATOM 2830 N N . TYR A 1 356 ? 32.985 27.110 -82.990 1.00 88.19 356 TYR A N 1
ATOM 2831 C CA . TYR A 1 356 ? 31.688 26.790 -83.599 1.00 88.19 356 TYR A CA 1
ATOM 2832 C C . TYR A 1 356 ? 30.804 28.023 -83.877 1.00 88.19 356 TYR A C 1
ATOM 2834 O O . TYR A 1 356 ? 30.026 28.040 -84.837 1.00 88.19 356 TYR A O 1
ATOM 2842 N N . LEU A 1 357 ? 30.909 29.067 -83.048 1.00 88.50 357 LEU A N 1
ATOM 2843 C CA . LEU A 1 357 ? 30.035 30.242 -83.111 1.00 88.50 357 LEU A CA 1
ATOM 2844 C C . LEU A 1 357 ? 30.628 31.460 -83.847 1.00 88.50 357 LEU A C 1
ATOM 2846 O O . LEU A 1 357 ? 29.949 32.484 -83.901 1.00 88.50 357 LEU A O 1
ATOM 2850 N N . ARG A 1 358 ? 31.847 31.380 -84.406 1.00 84.81 358 ARG A N 1
ATOM 2851 C CA . ARG A 1 358 ? 32.625 32.521 -84.950 1.00 84.81 358 ARG A CA 1
ATOM 2852 C C . ARG A 1 358 ? 31.833 33.481 -85.856 1.00 84.81 358 ARG A C 1
ATOM 2854 O O . ARG A 1 358 ? 31.945 34.682 -85.651 1.00 84.81 358 ARG A O 1
ATOM 2861 N N . ASP A 1 359 ? 30.973 32.962 -86.736 1.00 85.81 359 ASP A N 1
ATOM 2862 C CA . ASP A 1 359 ? 30.202 33.757 -87.716 1.00 85.81 359 ASP A CA 1
ATOM 2863 C C . ASP A 1 359 ? 28.674 33.579 -87.585 1.00 85.81 359 ASP A C 1
ATOM 2865 O O . ASP A 1 359 ? 27.911 33.749 -88.538 1.00 85.81 359 ASP A O 1
ATOM 2869 N N . ARG A 1 360 ? 28.188 33.161 -86.408 1.00 85.00 360 ARG A N 1
ATOM 2870 C CA . ARG A 1 360 ? 26.755 32.914 -86.174 1.00 85.00 360 ARG A CA 1
ATOM 2871 C C . ARG A 1 360 ? 26.063 34.162 -85.595 1.00 85.00 360 ARG A C 1
ATOM 2873 O O . ARG A 1 360 ? 26.612 34.788 -84.690 1.00 85.00 360 ARG A O 1
ATOM 2880 N N . PRO A 1 361 ? 24.825 34.490 -86.018 1.00 85.94 361 PRO A N 1
ATOM 2881 C CA . PRO A 1 361 ? 24.055 35.567 -85.397 1.00 85.94 361 PRO A CA 1
ATOM 2882 C C . PRO A 1 361 ? 23.713 35.219 -83.941 1.00 85.94 361 PRO A C 1
ATOM 2884 O O . PRO A 1 361 ? 23.526 34.044 -83.604 1.00 85.94 361 PRO A O 1
ATOM 2887 N N . ASN A 1 362 ? 23.604 36.240 -83.084 1.00 86.81 362 ASN A N 1
ATOM 2888 C CA . ASN A 1 362 ? 23.311 36.109 -81.649 1.00 86.81 362 ASN A CA 1
ATOM 2889 C C . ASN A 1 362 ? 24.296 35.186 -80.897 1.00 86.81 362 ASN A C 1
ATOM 2891 O O . ASN A 1 362 ? 23.890 34.422 -80.016 1.00 86.81 362 ASN A O 1
ATOM 2895 N N . LYS A 1 363 ? 25.587 35.241 -81.261 1.00 86.12 363 LYS A N 1
ATOM 2896 C CA . LYS A 1 363 ? 26.670 34.407 -80.710 1.00 86.12 363 LYS A CA 1
ATOM 2897 C C . LYS A 1 363 ? 26.680 34.367 -79.179 1.00 86.12 363 LYS A C 1
ATOM 2899 O O . LYS A 1 363 ? 26.705 33.279 -78.616 1.00 86.12 363 LYS A O 1
ATOM 2904 N N . GLU A 1 364 ? 26.607 35.517 -78.515 1.00 86.19 364 GLU A N 1
ATOM 2905 C CA . GLU A 1 364 ? 26.693 35.610 -77.049 1.00 86.19 364 GLU A CA 1
ATOM 2906 C C . GLU A 1 364 ? 25.505 34.942 -76.345 1.00 86.19 364 GLU A C 1
ATOM 2908 O O . GLU A 1 364 ? 25.692 34.148 -75.426 1.00 86.19 364 GLU A O 1
ATOM 2913 N N . ALA A 1 365 ? 24.279 35.187 -76.821 1.00 88.94 365 ALA A N 1
ATOM 2914 C CA . ALA A 1 365 ? 23.076 34.565 -76.267 1.00 88.94 365 ALA A CA 1
ATOM 2915 C C . ALA A 1 365 ? 23.081 33.038 -76.458 1.00 88.94 365 ALA A C 1
ATOM 2917 O O . ALA A 1 365 ? 22.667 32.294 -75.570 1.00 88.94 365 ALA A O 1
ATOM 2918 N N . ARG A 1 366 ? 23.588 32.561 -77.603 1.00 89.19 366 ARG A N 1
ATOM 2919 C CA . ARG A 1 366 ? 23.753 31.127 -77.885 1.00 89.19 366 ARG A CA 1
ATOM 2920 C C . ARG A 1 366 ? 24.848 30.489 -77.038 1.00 89.19 366 ARG A C 1
ATOM 2922 O O . ARG A 1 366 ? 24.634 29.395 -76.530 1.00 89.19 366 ARG A O 1
ATOM 2929 N N . GLN A 1 367 ? 25.982 31.167 -76.867 1.00 91.06 367 GLN A N 1
ATOM 2930 C CA . GLN A 1 367 ? 27.069 30.724 -75.996 1.00 91.06 367 GLN A CA 1
ATOM 2931 C C . GLN A 1 367 ? 26.574 30.592 -74.555 1.00 91.06 367 GLN A C 1
ATOM 2933 O O . GLN A 1 367 ? 26.741 29.536 -73.956 1.00 91.06 367 GLN A O 1
ATOM 2938 N N . LYS A 1 368 ? 25.892 31.619 -74.034 1.00 90.75 368 LYS A N 1
ATOM 2939 C CA . LYS A 1 368 ? 25.307 31.592 -72.692 1.00 90.75 368 LYS A CA 1
ATOM 2940 C C . LYS A 1 368 ? 24.330 30.428 -72.520 1.00 90.75 368 LYS A C 1
ATOM 2942 O O . LYS A 1 368 ? 24.493 29.645 -71.600 1.00 90.75 368 LYS A O 1
ATOM 2947 N N . ALA A 1 369 ? 23.381 30.251 -73.440 1.00 92.19 369 ALA A N 1
ATOM 2948 C CA . ALA A 1 369 ? 22.404 29.163 -73.352 1.00 92.19 369 ALA A CA 1
ATOM 2949 C C . ALA A 1 369 ? 23.035 27.757 -73.410 1.00 92.19 369 ALA A C 1
ATOM 2951 O O . ALA A 1 369 ? 22.457 26.807 -72.888 1.00 92.19 369 ALA A O 1
ATOM 2952 N N . LEU A 1 370 ? 24.185 27.600 -74.074 1.00 92.56 370 LEU A N 1
ATOM 2953 C CA . LEU A 1 370 ? 24.922 26.336 -74.138 1.00 92.56 370 LEU A CA 1
ATOM 2954 C C . LEU A 1 370 ? 25.753 26.092 -72.870 1.00 92.56 370 LEU A C 1
ATOM 2956 O O . LEU A 1 370 ? 25.714 24.983 -72.346 1.00 92.56 370 LEU A O 1
ATOM 2960 N N . MET A 1 371 ? 26.414 27.122 -72.332 1.00 91.75 371 MET A N 1
ATOM 2961 C CA . MET A 1 371 ? 27.093 27.040 -71.031 1.00 91.75 371 MET A CA 1
ATOM 2962 C C . MET A 1 371 ? 26.099 26.786 -69.891 1.00 91.75 371 MET A C 1
ATOM 2964 O O . MET A 1 371 ? 26.330 25.903 -69.077 1.00 91.75 371 MET A O 1
ATOM 2968 N N . ASP A 1 372 ? 24.947 27.466 -69.884 1.00 93.88 372 ASP A N 1
ATOM 2969 C CA . ASP A 1 372 ? 23.890 27.260 -68.885 1.00 93.88 372 ASP A CA 1
ATOM 2970 C C . ASP A 1 372 ? 23.397 25.798 -68.886 1.00 93.88 372 ASP A C 1
ATOM 2972 O O . ASP A 1 372 ? 23.136 25.229 -67.827 1.00 93.88 372 ASP A O 1
ATOM 2976 N N . LYS A 1 373 ? 23.308 25.156 -70.062 1.00 94.81 373 LYS A N 1
ATOM 2977 C CA . LYS A 1 373 ? 22.968 23.726 -70.174 1.00 94.81 373 LYS A CA 1
ATOM 2978 C C . LYS A 1 373 ? 24.051 22.819 -69.598 1.00 94.81 373 LYS A C 1
ATOM 2980 O O . LYS A 1 373 ? 23.705 21.854 -68.922 1.00 94.81 373 LYS A O 1
ATOM 2985 N N . LEU A 1 374 ? 25.326 23.121 -69.856 1.00 94.00 374 LEU A N 1
ATOM 2986 C CA . LEU A 1 374 ? 26.450 22.380 -69.279 1.00 94.00 374 LEU A CA 1
ATOM 2987 C C . LEU A 1 374 ? 26.430 22.483 -67.749 1.00 94.00 374 LEU A C 1
ATOM 2989 O O . LEU A 1 374 ? 26.457 21.462 -67.072 1.00 94.00 374 LEU A O 1
ATOM 2993 N N . THR A 1 375 ? 26.253 23.692 -67.210 1.00 94.50 375 THR A N 1
ATOM 2994 C CA . THR A 1 375 ? 26.152 23.919 -65.764 1.00 94.50 375 THR A CA 1
ATOM 2995 C C . THR A 1 375 ? 24.975 23.168 -65.135 1.00 94.50 375 THR A C 1
ATOM 2997 O O . THR A 1 375 ? 25.094 22.668 -64.019 1.00 94.50 375 THR A O 1
ATOM 3000 N N . VAL A 1 376 ? 23.822 23.081 -65.811 1.00 96.31 376 VAL A N 1
ATOM 3001 C CA . VAL A 1 376 ? 22.686 22.277 -65.322 1.00 96.31 376 VAL A CA 1
ATOM 3002 C C . VAL A 1 376 ? 23.045 20.790 -65.288 1.00 96.31 376 VAL A C 1
ATOM 3004 O O . VAL A 1 376 ? 22.842 20.161 -64.254 1.00 96.31 376 VAL A O 1
ATOM 3007 N N . ALA A 1 377 ? 23.638 20.249 -66.355 1.00 95.69 377 ALA A N 1
ATOM 3008 C CA . ALA A 1 377 ? 24.040 18.841 -66.411 1.00 95.69 377 ALA A CA 1
ATOM 3009 C C . ALA A 1 377 ? 25.093 18.484 -65.343 1.00 95.69 377 ALA A C 1
ATOM 3011 O O . ALA A 1 377 ? 24.977 17.468 -64.663 1.00 95.69 377 ALA A O 1
ATOM 3012 N N . GLN A 1 378 ? 26.087 19.350 -65.134 1.00 96.19 378 GLN A N 1
ATOM 3013 C CA . GLN A 1 378 ? 27.104 19.175 -64.092 1.00 96.19 378 GLN A CA 1
ATOM 3014 C C . GLN A 1 378 ? 26.504 19.238 -62.682 1.00 96.19 378 GLN A C 1
ATOM 3016 O O . GLN A 1 378 ? 26.865 18.445 -61.813 1.00 96.19 378 GLN A O 1
ATOM 3021 N N . LYS A 1 379 ? 25.536 20.136 -62.444 1.00 96.00 379 LYS A N 1
ATOM 3022 C CA . LYS A 1 379 ? 24.784 20.168 -61.180 1.00 96.00 379 LYS A CA 1
ATOM 3023 C C . LYS A 1 379 ? 24.012 18.874 -60.951 1.00 96.00 379 LYS A C 1
ATOM 3025 O O . LYS A 1 379 ? 24.043 18.366 -59.836 1.00 96.00 379 LYS A O 1
ATOM 3030 N N . GLU A 1 380 ? 23.351 18.344 -61.977 1.00 97.38 380 GLU A N 1
ATOM 3031 C CA . GLU A 1 380 ? 22.652 17.058 -61.895 1.00 97.38 380 GLU A CA 1
ATOM 3032 C C . GLU A 1 380 ? 23.622 15.924 -61.522 1.00 97.38 380 GLU A C 1
ATOM 3034 O O . GLU A 1 380 ? 23.334 15.157 -60.602 1.00 97.38 380 GLU A O 1
ATOM 3039 N N . GLU A 1 381 ? 24.810 15.871 -62.133 1.00 97.00 381 GLU A N 1
ATOM 3040 C CA . GLU A 1 381 ? 25.848 14.882 -61.809 1.00 97.00 381 GLU A CA 1
ATOM 3041 C C . GLU A 1 381 ? 26.347 15.015 -60.358 1.00 97.00 381 GLU A C 1
ATOM 3043 O O . GLU A 1 381 ? 26.405 14.021 -59.632 1.00 97.00 381 GLU A O 1
ATOM 3048 N N . MET A 1 382 ? 26.611 16.241 -59.886 1.00 95.62 382 MET A N 1
ATOM 3049 C CA . MET A 1 382 ? 26.987 16.500 -58.488 1.00 95.62 382 MET A CA 1
ATOM 3050 C C . MET A 1 382 ? 25.884 16.092 -57.505 1.00 95.62 382 MET A C 1
ATOM 3052 O O . MET A 1 382 ? 26.176 15.523 -56.452 1.00 95.62 382 MET A O 1
ATOM 3056 N N . THR A 1 383 ? 24.613 16.360 -57.829 1.00 96.62 383 THR A N 1
ATOM 3057 C CA . THR A 1 383 ? 23.485 15.928 -56.990 1.00 96.62 383 THR A CA 1
ATOM 3058 C C . THR A 1 383 ? 23.321 14.412 -56.982 1.00 96.62 383 THR A C 1
ATOM 3060 O O . THR A 1 383 ? 23.068 13.840 -55.924 1.00 96.62 383 THR A O 1
ATOM 3063 N N . GLY A 1 384 ? 23.528 13.748 -58.123 1.00 97.38 384 GLY A N 1
ATOM 3064 C CA . GLY A 1 384 ? 23.498 12.290 -58.220 1.00 97.38 384 GLY A CA 1
ATOM 3065 C C . GLY A 1 384 ? 24.600 11.641 -57.385 1.00 97.38 384 GLY A C 1
ATOM 3066 O O . GLY A 1 384 ? 24.325 10.710 -56.627 1.00 97.38 384 GLY A O 1
ATOM 3067 N N . LEU A 1 385 ? 25.821 12.184 -57.447 1.00 97.44 385 LEU A N 1
ATOM 3068 C CA . LEU A 1 385 ? 26.928 11.737 -56.604 1.00 97.44 385 LEU A CA 1
ATOM 3069 C C . LEU A 1 385 ? 26.603 11.925 -55.116 1.00 97.44 385 LEU A C 1
ATOM 3071 O O . LEU A 1 385 ? 26.795 10.997 -54.336 1.00 97.44 385 LEU A O 1
ATOM 3075 N N . ALA A 1 386 ? 26.067 13.083 -54.720 1.00 95.94 386 ALA A N 1
ATOM 3076 C CA . ALA A 1 386 ? 25.689 13.340 -53.330 1.00 95.94 386 ALA A CA 1
ATOM 3077 C C . ALA A 1 386 ? 24.646 12.331 -52.815 1.00 95.94 386 ALA A C 1
ATOM 3079 O O . ALA A 1 386 ? 24.829 11.760 -51.742 1.00 95.94 386 ALA A O 1
ATOM 3080 N N . MET A 1 387 ? 23.604 12.038 -53.602 1.00 97.19 387 MET A N 1
ATOM 3081 C CA . MET A 1 387 ? 22.601 11.024 -53.248 1.00 97.19 387 MET A CA 1
ATOM 3082 C C . MET A 1 387 ? 23.217 9.624 -53.111 1.00 97.19 387 MET A C 1
ATOM 3084 O O . MET A 1 387 ? 22.924 8.906 -52.157 1.00 97.19 387 MET A O 1
ATOM 3088 N N . GLN A 1 388 ? 24.111 9.241 -54.028 1.00 96.62 388 GLN A N 1
ATOM 3089 C CA . GLN A 1 388 ? 24.811 7.957 -53.957 1.00 96.62 388 GLN A CA 1
ATOM 3090 C C . GLN A 1 388 ? 25.711 7.865 -52.713 1.00 96.62 388 GLN A C 1
ATOM 3092 O O . GLN A 1 388 ? 25.823 6.803 -52.098 1.00 96.62 388 GLN A O 1
ATOM 3097 N N . GLN A 1 389 ? 26.365 8.964 -52.334 1.00 96.69 389 GLN A N 1
ATOM 3098 C CA . GLN A 1 389 ? 27.194 9.042 -51.130 1.00 96.69 389 GLN A CA 1
ATOM 3099 C C . GLN A 1 389 ? 26.349 8.929 -49.853 1.00 96.69 389 GLN A C 1
ATOM 3101 O O . GLN A 1 389 ? 26.731 8.193 -48.941 1.00 96.69 389 GLN A O 1
ATOM 3106 N N . GLU A 1 390 ? 25.178 9.571 -49.800 1.00 94.56 390 GLU A N 1
ATOM 3107 C CA . GLU A 1 390 ? 24.221 9.417 -48.696 1.00 94.56 390 GLU A CA 1
ATOM 3108 C C . GLU A 1 390 ? 23.740 7.967 -48.549 1.00 94.56 390 GLU A C 1
ATOM 3110 O O . GLU A 1 390 ? 23.748 7.425 -47.441 1.00 94.56 390 GLU A O 1
ATOM 3115 N N . GLU A 1 391 ? 23.391 7.303 -49.654 1.00 96.75 391 GLU A N 1
ATOM 3116 C CA . GLU A 1 391 ? 22.966 5.899 -49.642 1.00 96.75 391 GLU A CA 1
ATOM 3117 C C . GLU A 1 391 ? 24.100 4.963 -49.197 1.00 96.75 391 GLU A C 1
ATOM 3119 O O . GLU A 1 391 ? 23.888 4.082 -48.360 1.00 96.75 391 GLU A O 1
ATOM 3124 N N . ARG A 1 392 ? 25.330 5.185 -49.683 1.00 96.50 392 ARG A N 1
ATOM 3125 C CA . ARG A 1 392 ? 26.523 4.434 -49.252 1.00 96.50 392 ARG A CA 1
ATOM 3126 C C . ARG A 1 392 ? 26.798 4.616 -47.761 1.00 96.50 392 ARG A C 1
ATOM 3128 O O . ARG A 1 392 ? 27.101 3.635 -47.085 1.00 96.50 392 ARG A O 1
ATOM 3135 N N . LEU A 1 393 ? 26.680 5.842 -47.245 1.00 94.56 393 LEU A N 1
ATOM 3136 C CA . LEU A 1 393 ? 26.851 6.125 -45.820 1.00 94.56 393 LEU A CA 1
ATOM 3137 C C . LEU A 1 393 ? 25.797 5.400 -44.981 1.00 94.56 393 LEU A C 1
ATOM 3139 O O . LEU A 1 393 ? 26.144 4.727 -44.011 1.00 94.56 393 LEU A O 1
ATOM 3143 N N . ALA A 1 394 ? 24.527 5.508 -45.375 1.00 94.00 394 ALA A N 1
ATOM 3144 C CA . ALA A 1 394 ? 23.424 4.843 -44.695 1.00 94.00 394 ALA A CA 1
ATOM 3145 C C . ALA A 1 394 ? 23.599 3.316 -44.701 1.00 94.00 394 ALA A C 1
ATOM 3147 O O . ALA A 1 394 ? 23.432 2.674 -43.667 1.00 94.00 394 ALA A O 1
ATOM 3148 N N . ALA A 1 395 ? 23.995 2.733 -45.836 1.00 95.81 395 ALA A N 1
ATOM 3149 C CA . ALA A 1 395 ? 24.230 1.299 -45.959 1.00 95.81 395 ALA A CA 1
ATOM 3150 C C . ALA A 1 395 ? 25.389 0.810 -45.073 1.00 95.81 395 ALA A C 1
ATOM 3152 O O . ALA A 1 395 ? 25.263 -0.241 -44.444 1.00 95.81 395 ALA A O 1
ATOM 3153 N N . SER A 1 396 ? 26.487 1.572 -44.989 1.00 94.88 396 SER A N 1
ATOM 3154 C CA . SER A 1 396 ? 27.649 1.225 -44.155 1.00 94.88 396 SER A CA 1
ATOM 3155 C C . SER A 1 396 ? 27.309 1.252 -42.663 1.00 94.88 396 SER A C 1
ATOM 3157 O O . SER A 1 396 ? 27.652 0.335 -41.920 1.00 94.88 396 SER A O 1
ATOM 3159 N N . LEU A 1 397 ? 26.570 2.275 -42.220 1.00 95.44 397 LEU A N 1
ATOM 3160 C CA . LEU A 1 397 ? 26.239 2.458 -40.805 1.00 95.44 397 LEU A CA 1
ATOM 3161 C C . LEU A 1 397 ? 25.038 1.625 -40.336 1.00 95.44 397 LEU A C 1
ATOM 3163 O O . LEU A 1 397 ? 24.879 1.429 -39.133 1.00 95.44 397 LEU A O 1
ATOM 3167 N N . ALA A 1 398 ? 24.227 1.078 -41.249 1.00 95.31 398 ALA A N 1
ATOM 3168 C CA . ALA A 1 398 ? 22.960 0.422 -40.922 1.00 95.31 398 ALA A CA 1
ATOM 3169 C C . ALA A 1 398 ? 23.069 -0.683 -39.857 1.00 95.31 398 ALA A C 1
ATOM 3171 O O . ALA A 1 398 ? 22.175 -0.821 -39.025 1.00 95.31 398 ALA A O 1
ATOM 3172 N N . ASP A 1 399 ? 24.129 -1.495 -39.877 1.00 95.56 399 ASP A N 1
ATOM 3173 C CA . ASP A 1 399 ? 24.309 -2.563 -38.884 1.00 95.56 399 ASP A CA 1
ATOM 3174 C C . ASP A 1 399 ? 24.714 -2.027 -37.507 1.00 95.56 399 ASP A C 1
ATOM 3176 O O . ASP A 1 399 ? 24.177 -2.454 -36.483 1.00 95.56 399 ASP A O 1
ATOM 3180 N N . ILE A 1 400 ? 25.600 -1.029 -37.491 1.00 94.88 400 ILE A N 1
ATOM 3181 C CA . ILE A 1 400 ? 26.043 -0.361 -36.266 1.00 94.88 400 ILE A CA 1
ATOM 3182 C C . ILE A 1 400 ? 24.867 0.374 -35.619 1.00 94.88 400 ILE A C 1
ATOM 3184 O O . ILE A 1 400 ? 24.667 0.250 -34.412 1.00 94.88 400 ILE A O 1
ATOM 3188 N N . ASP A 1 401 ? 24.056 1.071 -36.414 1.00 95.12 401 ASP A N 1
ATOM 3189 C CA . ASP A 1 401 ? 22.878 1.806 -35.949 1.00 95.12 401 ASP A CA 1
ATOM 3190 C C . ASP A 1 401 ? 21.813 0.865 -35.377 1.00 95.12 401 ASP A C 1
ATOM 3192 O O . ASP A 1 401 ? 21.272 1.125 -34.299 1.00 95.12 401 ASP A O 1
ATOM 3196 N N . ARG A 1 402 ? 21.553 -0.273 -36.041 1.00 97.31 402 ARG A N 1
ATOM 3197 C CA . ARG A 1 402 ? 20.665 -1.315 -35.499 1.00 97.31 402 ARG A CA 1
ATOM 3198 C C . ARG A 1 402 ? 21.153 -1.804 -34.140 1.00 97.31 402 ARG A C 1
ATOM 3200 O O . ARG A 1 402 ? 20.375 -1.819 -33.186 1.00 97.31 402 ARG A O 1
ATOM 3207 N N . ARG A 1 403 ? 22.436 -2.157 -34.027 1.00 97.44 403 ARG A N 1
ATOM 3208 C CA . ARG A 1 403 ? 22.992 -2.672 -32.771 1.00 97.44 403 ARG A CA 1
ATOM 3209 C C . ARG A 1 403 ? 23.011 -1.613 -31.667 1.00 97.44 403 ARG A C 1
ATOM 3211 O O . ARG A 1 403 ? 22.706 -1.927 -30.519 1.00 97.44 403 ARG A O 1
ATOM 3218 N N . LEU A 1 404 ? 23.313 -0.357 -32.000 1.00 96.88 404 LEU A N 1
ATOM 3219 C CA . LEU A 1 404 ? 23.226 0.768 -31.066 1.00 96.88 404 LEU A CA 1
ATOM 3220 C C . LEU A 1 404 ? 21.811 0.909 -30.503 1.00 96.88 404 LEU A C 1
ATOM 3222 O O . LEU A 1 404 ? 21.653 1.004 -29.286 1.00 96.88 404 LEU A O 1
ATOM 3226 N N . HIS A 1 405 ? 20.791 0.867 -31.362 1.00 95.12 405 HIS A N 1
ATOM 3227 C CA . HIS A 1 405 ? 19.399 0.920 -30.925 1.00 95.12 405 HIS A CA 1
ATOM 3228 C C . HIS A 1 405 ? 19.023 -0.249 -30.008 1.00 95.12 405 HIS A C 1
ATOM 3230 O O . HIS A 1 405 ? 18.398 -0.024 -28.971 1.00 95.12 405 HIS A O 1
ATOM 3236 N N . GLU A 1 406 ? 19.439 -1.476 -30.331 1.00 96.38 406 GLU A N 1
ATOM 3237 C CA . GLU A 1 406 ? 19.203 -2.650 -29.480 1.00 96.38 406 GLU A CA 1
ATOM 3238 C C . GLU A 1 406 ? 19.805 -2.480 -28.079 1.00 96.38 406 GLU A C 1
ATOM 3240 O O . GLU A 1 406 ? 19.106 -2.657 -27.078 1.00 96.38 406 GLU A O 1
ATOM 3245 N N . VAL A 1 407 ? 21.080 -2.083 -28.004 1.00 94.88 407 VAL A N 1
ATOM 3246 C CA . VAL A 1 407 ? 21.798 -1.867 -26.739 1.00 94.88 407 VAL A CA 1
ATOM 3247 C C . VAL A 1 407 ? 21.151 -0.742 -25.924 1.00 94.88 407 VAL A C 1
ATOM 3249 O O . VAL A 1 407 ? 20.958 -0.871 -24.712 1.00 94.88 407 VAL A O 1
ATOM 3252 N N . GLU A 1 408 ? 20.767 0.365 -26.562 1.00 92.62 408 GLU A N 1
ATOM 3253 C CA . GLU A 1 408 ? 20.072 1.467 -25.889 1.00 92.62 408 GLU A CA 1
ATOM 3254 C C . GLU A 1 408 ? 18.704 1.058 -25.336 1.00 92.62 408 GLU A C 1
ATOM 3256 O O . GLU A 1 408 ? 18.342 1.445 -24.217 1.00 92.62 408 GLU A O 1
ATOM 3261 N N . ASP A 1 409 ? 17.950 0.261 -26.088 1.00 92.75 409 ASP A N 1
ATOM 3262 C CA . ASP A 1 409 ? 16.663 -0.262 -25.653 1.00 92.75 409 ASP A CA 1
ATOM 3263 C C . ASP A 1 409 ? 16.810 -1.266 -24.504 1.00 92.75 409 ASP A C 1
ATOM 3265 O O . ASP A 1 409 ? 16.006 -1.242 -23.570 1.00 92.75 409 ASP A O 1
ATOM 3269 N N . GLU A 1 410 ? 17.842 -2.113 -24.507 1.00 91.81 410 GLU A N 1
ATOM 3270 C CA . GLU A 1 410 ? 18.160 -2.998 -23.379 1.00 91.81 410 GLU A CA 1
ATOM 3271 C C . GLU A 1 410 ? 18.468 -2.207 -22.103 1.00 91.81 410 GLU A C 1
ATOM 3273 O O . GLU A 1 410 ? 17.881 -2.478 -21.048 1.00 91.81 410 GLU A O 1
ATOM 3278 N N . ILE A 1 411 ? 19.302 -1.167 -22.204 1.00 89.00 411 ILE A N 1
ATOM 3279 C CA . ILE A 1 411 ? 19.600 -0.256 -21.089 1.00 89.00 411 ILE A CA 1
ATOM 3280 C C . ILE A 1 411 ? 18.308 0.396 -20.569 1.00 89.00 411 ILE A C 1
ATOM 3282 O O . ILE A 1 411 ? 18.074 0.452 -19.354 1.00 89.00 411 ILE A O 1
ATOM 3286 N N . ARG A 1 412 ? 17.439 0.866 -21.475 1.00 88.56 412 ARG A N 1
ATOM 3287 C CA . ARG A 1 412 ? 16.160 1.503 -21.124 1.00 88.56 412 ARG A CA 1
ATOM 3288 C C . ARG A 1 412 ? 15.211 0.527 -20.427 1.00 88.56 412 ARG A C 1
ATOM 3290 O O . ARG A 1 412 ? 14.662 0.865 -19.375 1.00 88.56 412 ARG A O 1
ATOM 3297 N N . ARG A 1 413 ? 15.045 -0.687 -20.965 1.00 87.81 413 ARG A N 1
ATOM 3298 C CA . ARG A 1 413 ? 14.214 -1.751 -20.373 1.00 87.81 413 ARG A CA 1
ATOM 3299 C C . ARG A 1 413 ? 14.703 -2.125 -18.978 1.00 87.81 413 ARG A C 1
ATOM 3301 O O . ARG A 1 413 ? 13.895 -2.193 -18.053 1.00 87.81 413 ARG A O 1
ATOM 3308 N N . GLY A 1 414 ? 16.015 -2.279 -18.794 1.00 85.62 414 GLY A N 1
ATOM 3309 C CA . GLY A 1 414 ? 16.606 -2.548 -17.483 1.00 85.62 414 GLY A CA 1
ATOM 3310 C C . GLY A 1 414 ? 16.329 -1.435 -16.465 1.00 85.62 414 GLY A C 1
ATOM 3311 O O . GLY A 1 414 ? 16.006 -1.708 -15.308 1.00 85.62 414 GLY A O 1
ATOM 3312 N N . ALA A 1 415 ? 16.396 -0.164 -16.876 1.00 83.94 415 ALA A N 1
ATOM 3313 C CA . ALA A 1 415 ? 16.048 0.963 -16.008 1.00 83.94 415 ALA A CA 1
ATOM 3314 C C . ALA A 1 415 ? 14.561 0.960 -15.606 1.00 83.94 415 ALA A C 1
ATOM 3316 O O . ALA A 1 415 ? 14.239 1.222 -14.442 1.00 83.94 415 ALA A O 1
ATOM 3317 N N . GLN A 1 416 ? 13.668 0.634 -16.544 1.00 84.50 416 GLN A N 1
ATOM 3318 C CA . GLN A 1 416 ? 12.232 0.533 -16.293 1.00 84.50 416 GLN A CA 1
ATOM 3319 C C . GLN A 1 416 ? 11.894 -0.616 -15.334 1.00 84.50 416 GLN A C 1
ATOM 3321 O O . GLN A 1 416 ? 11.177 -0.382 -14.361 1.00 84.50 416 GLN A O 1
ATOM 3326 N N . ASP A 1 417 ? 12.441 -1.816 -15.555 1.00 86.25 417 ASP A N 1
ATOM 3327 C CA . ASP A 1 417 ? 12.237 -2.975 -14.673 1.00 86.25 417 ASP A CA 1
ATOM 3328 C C . ASP A 1 417 ? 12.709 -2.676 -13.242 1.00 86.25 417 ASP A C 1
ATOM 3330 O O . ASP A 1 417 ? 11.975 -2.856 -12.269 1.00 86.25 417 ASP A O 1
ATOM 3334 N N . ASN A 1 418 ? 13.894 -2.076 -13.101 1.00 86.31 418 ASN A N 1
ATOM 3335 C CA . ASN A 1 418 ? 14.408 -1.632 -11.805 1.00 86.31 418 ASN A CA 1
ATOM 3336 C C . ASN A 1 418 ? 13.480 -0.614 -11.119 1.00 86.31 418 ASN A C 1
ATOM 3338 O O . ASN A 1 418 ? 13.300 -0.646 -9.896 1.00 86.31 418 ASN A O 1
ATOM 3342 N N . GLY A 1 419 ? 12.891 0.297 -11.898 1.00 86.81 419 GLY A N 1
ATOM 3343 C CA . GLY A 1 419 ? 11.881 1.239 -11.426 1.00 86.81 419 GLY A CA 1
ATOM 3344 C C . GLY A 1 419 ? 10.614 0.539 -10.934 1.00 86.81 419 GLY A C 1
ATOM 3345 O O . GLY A 1 419 ? 10.103 0.887 -9.867 1.00 86.81 419 GLY A O 1
ATOM 3346 N N . GLU A 1 420 ? 10.131 -0.469 -11.659 1.00 90.25 420 GLU A N 1
ATOM 3347 C CA . GLU A 1 420 ? 8.933 -1.221 -11.279 1.00 90.25 420 GLU A CA 1
ATOM 3348 C C . GLU A 1 420 ? 9.165 -2.063 -10.021 1.00 90.25 420 GLU A C 1
ATOM 3350 O O . GLU A 1 420 ? 8.354 -2.006 -9.099 1.00 90.25 420 GLU A O 1
ATOM 3355 N N . ARG A 1 421 ? 10.317 -2.735 -9.893 1.00 89.62 421 ARG A N 1
ATOM 3356 C CA . ARG A 1 421 ? 10.681 -3.495 -8.680 1.00 89.62 421 ARG A CA 1
ATOM 3357 C C . ARG A 1 421 ? 10.718 -2.612 -7.429 1.00 89.62 421 ARG A C 1
ATOM 3359 O O . ARG A 1 421 ? 10.270 -3.027 -6.361 1.00 89.62 421 ARG A O 1
ATOM 3366 N N . ARG A 1 422 ? 11.206 -1.370 -7.553 1.00 92.00 422 ARG A N 1
ATOM 3367 C CA . ARG A 1 422 ? 11.175 -0.376 -6.462 1.00 92.00 422 ARG A CA 1
ATOM 3368 C C . ARG A 1 422 ? 9.750 0.043 -6.105 1.00 92.00 422 ARG A C 1
ATOM 3370 O O . ARG A 1 422 ? 9.419 0.113 -4.923 1.00 92.00 422 ARG A O 1
ATOM 3377 N N . LYS A 1 423 ? 8.904 0.305 -7.107 1.00 91.81 423 LYS A N 1
ATOM 3378 C CA . LYS A 1 423 ? 7.490 0.653 -6.893 1.00 91.81 423 LYS A CA 1
ATOM 3379 C C . LYS A 1 423 ? 6.724 -0.489 -6.230 1.00 91.81 423 LYS A C 1
ATOM 3381 O O . LYS A 1 423 ? 5.951 -0.237 -5.314 1.00 91.81 423 LYS A O 1
ATOM 3386 N N . ASP A 1 424 ? 6.931 -1.719 -6.678 1.00 95.00 424 ASP A N 1
ATOM 3387 C CA . ASP A 1 424 ? 6.299 -2.918 -6.130 1.00 95.00 424 ASP A CA 1
ATOM 3388 C C . ASP A 1 424 ? 6.683 -3.138 -4.657 1.00 95.00 424 ASP A C 1
ATOM 3390 O O . ASP A 1 424 ? 5.800 -3.297 -3.810 1.00 95.00 424 ASP A O 1
ATOM 3394 N N . LEU A 1 425 ? 7.973 -3.011 -4.311 1.00 95.81 425 LEU A N 1
ATOM 3395 C CA . LEU A 1 425 ? 8.410 -3.048 -2.911 1.00 95.81 425 LEU A CA 1
ATOM 3396 C C . LEU A 1 425 ? 7.730 -1.952 -2.075 1.00 95.81 425 LEU A C 1
ATOM 3398 O O . LEU A 1 425 ? 7.170 -2.244 -1.018 1.00 95.81 425 LEU A O 1
ATOM 3402 N N . ALA A 1 426 ? 7.709 -0.710 -2.568 1.00 93.94 426 ALA A N 1
ATOM 3403 C CA . ALA A 1 426 ? 7.068 0.404 -1.872 1.00 93.94 426 ALA A CA 1
ATOM 3404 C C . ALA A 1 426 ? 5.562 0.170 -1.655 1.00 93.94 426 ALA A C 1
ATOM 3406 O O . ALA A 1 426 ? 5.049 0.446 -0.570 1.00 93.94 426 ALA A O 1
ATOM 3407 N N . ARG A 1 427 ? 4.846 -0.388 -2.645 1.00 95.44 427 ARG A N 1
ATOM 3408 C CA . ARG A 1 427 ? 3.421 -0.741 -2.511 1.00 95.44 427 ARG A CA 1
ATOM 3409 C C . ARG A 1 427 ? 3.200 -1.788 -1.420 1.00 95.44 427 ARG A C 1
ATOM 3411 O O . ARG A 1 427 ? 2.286 -1.623 -0.613 1.00 95.44 427 ARG A O 1
ATOM 3418 N N . ARG A 1 428 ? 4.030 -2.836 -1.362 1.00 96.69 428 ARG A N 1
ATOM 3419 C CA . ARG A 1 428 ? 3.936 -3.888 -0.331 1.00 96.69 428 ARG A CA 1
ATOM 3420 C C . ARG A 1 428 ? 4.199 -3.340 1.066 1.00 96.69 428 ARG A C 1
ATOM 3422 O O . ARG A 1 428 ? 3.400 -3.580 1.967 1.00 96.69 428 ARG A O 1
ATOM 3429 N N . GLN A 1 429 ? 5.269 -2.564 1.229 1.00 96.88 429 GLN A N 1
ATOM 3430 C CA . GLN A 1 429 ? 5.619 -1.954 2.514 1.00 96.88 429 GLN A CA 1
ATOM 3431 C C . GLN A 1 429 ? 4.547 -0.971 2.985 1.00 96.88 429 GLN A C 1
ATOM 3433 O O . GLN A 1 429 ? 4.157 -0.988 4.152 1.00 96.88 429 GLN A O 1
ATOM 3438 N N . TRP A 1 430 ? 4.004 -0.166 2.069 1.00 95.62 430 TRP A N 1
ATOM 3439 C CA . TRP A 1 430 ? 2.894 0.731 2.370 1.00 95.62 430 TRP A CA 1
ATOM 3440 C C . TRP A 1 430 ? 1.635 -0.030 2.794 1.00 95.62 430 TRP A C 1
ATOM 3442 O O . TRP A 1 430 ? 1.024 0.325 3.802 1.00 95.62 430 TRP A O 1
ATOM 3452 N N . ALA A 1 431 ? 1.255 -1.085 2.066 1.00 94.81 431 ALA A N 1
ATOM 3453 C CA . ALA A 1 431 ? 0.089 -1.902 2.396 1.00 94.81 431 ALA A CA 1
ATOM 3454 C C . ALA A 1 431 ? 0.244 -2.576 3.766 1.00 94.81 431 ALA A C 1
ATOM 3456 O O . ALA A 1 431 ? -0.683 -2.556 4.577 1.00 94.81 431 ALA A O 1
ATOM 3457 N N . GLU A 1 432 ? 1.430 -3.108 4.058 1.00 95.25 432 GLU A N 1
ATOM 3458 C CA . GLU A 1 432 ? 1.729 -3.692 5.359 1.00 95.25 432 GLU A CA 1
ATOM 3459 C C . GLU A 1 432 ? 1.681 -2.649 6.480 1.00 95.25 432 GLU A C 1
ATOM 3461 O O . GLU A 1 432 ? 1.052 -2.889 7.509 1.00 95.25 432 GLU A O 1
ATOM 3466 N N . TRP A 1 433 ? 2.287 -1.473 6.286 1.00 92.50 433 TRP A N 1
ATOM 3467 C CA . TRP A 1 433 ? 2.236 -0.390 7.268 1.00 92.50 433 TRP A CA 1
ATOM 3468 C C . TRP A 1 433 ? 0.800 0.082 7.520 1.00 92.50 433 TRP A C 1
ATOM 3470 O O . TRP A 1 433 ? 0.415 0.316 8.666 1.00 92.50 433 TRP A O 1
ATOM 3480 N N . LYS A 1 434 ? -0.021 0.171 6.467 1.00 93.12 434 LYS A N 1
ATOM 3481 C CA . LYS A 1 434 ? -1.446 0.500 6.577 1.00 93.12 434 LYS A CA 1
ATOM 3482 C C . LYS A 1 434 ? -2.211 -0.546 7.374 1.00 93.12 434 LYS A C 1
ATOM 3484 O O . LYS A 1 434 ? -2.931 -0.175 8.298 1.00 93.12 434 LYS A O 1
ATOM 3489 N N . TRP A 1 435 ? -2.039 -1.827 7.054 1.00 94.12 435 TRP A N 1
ATOM 3490 C CA . TRP A 1 435 ? -2.667 -2.911 7.807 1.00 94.12 435 TRP A CA 1
ATOM 3491 C C . TRP A 1 435 ? -2.225 -2.893 9.272 1.00 94.12 435 TRP A C 1
ATOM 3493 O O . TRP A 1 435 ? -3.055 -2.936 10.177 1.00 94.12 435 TRP A O 1
ATOM 3503 N N . PHE A 1 436 ? -0.925 -2.736 9.512 1.00 92.50 436 PHE A N 1
ATOM 3504 C CA . PHE A 1 436 ? -0.365 -2.654 10.850 1.00 92.50 436 PHE A CA 1
ATOM 3505 C C . PHE A 1 436 ? -0.963 -1.488 11.645 1.00 92.50 436 PHE A C 1
ATOM 3507 O O . PHE A 1 436 ? -1.405 -1.693 12.772 1.00 92.50 436 PHE A O 1
ATOM 3514 N N . LYS A 1 437 ? -1.074 -0.294 11.047 1.00 90.56 437 LYS A N 1
ATOM 3515 C CA . LYS A 1 437 ? -1.718 0.872 11.667 1.00 90.5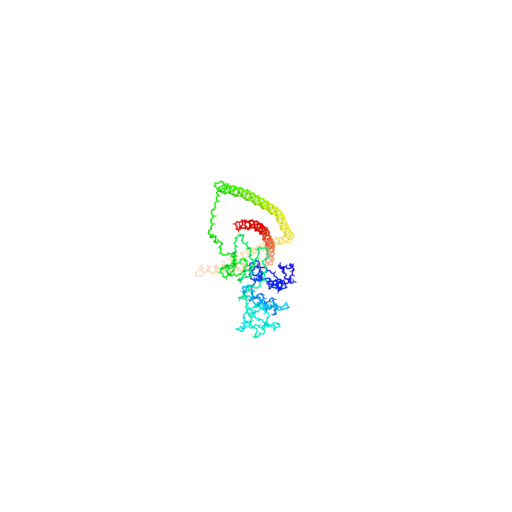6 437 LYS A CA 1
ATOM 3516 C C . LYS A 1 437 ? -3.158 0.569 12.105 1.00 90.56 437 LYS A C 1
ATOM 3518 O O . LYS A 1 437 ? -3.495 0.839 13.254 1.00 90.56 437 LYS A O 1
ATOM 3523 N N . VAL A 1 438 ? -3.963 -0.047 11.235 1.00 94.81 438 VAL A N 1
ATOM 3524 C CA . VAL A 1 438 ? -5.351 -0.437 11.552 1.00 94.81 438 VAL A CA 1
ATOM 3525 C C . VAL A 1 438 ? -5.402 -1.411 12.733 1.00 94.81 438 VAL A C 1
ATOM 3527 O O . VAL A 1 438 ? -6.254 -1.279 13.608 1.00 94.81 438 VAL A O 1
ATOM 3530 N N . ILE A 1 439 ? -4.471 -2.369 12.805 1.00 94.94 439 ILE A N 1
ATOM 3531 C CA . ILE A 1 439 ? -4.381 -3.303 13.936 1.00 94.94 439 ILE A CA 1
ATOM 3532 C C . ILE A 1 439 ? -4.045 -2.572 15.243 1.00 94.94 439 ILE A C 1
ATOM 3534 O O . ILE A 1 439 ? -4.642 -2.885 16.274 1.00 94.94 439 ILE A O 1
ATOM 3538 N N . LEU A 1 440 ? -3.118 -1.607 15.223 1.00 92.50 440 LEU A N 1
ATOM 3539 C CA . LEU A 1 440 ? -2.786 -0.819 16.416 1.00 92.50 440 LEU A CA 1
ATOM 3540 C C . LEU A 1 440 ? -3.995 -0.016 16.905 1.00 92.50 440 LEU A C 1
ATOM 3542 O O . LEU A 1 440 ? -4.311 -0.058 18.092 1.00 92.50 440 LEU A O 1
ATOM 3546 N N . GLU A 1 441 ? -4.688 0.665 15.991 1.00 92.81 441 GLU A N 1
ATOM 3547 C CA . GLU A 1 441 ? -5.897 1.438 16.295 1.00 92.81 441 GLU A CA 1
ATOM 3548 C C . GLU A 1 441 ? -6.999 0.538 16.865 1.00 92.81 441 GLU A C 1
ATOM 3550 O O . GLU A 1 441 ? -7.586 0.865 17.897 1.00 92.81 441 GLU A O 1
ATOM 3555 N N . ARG A 1 442 ? -7.225 -0.647 16.275 1.00 96.75 442 ARG A N 1
ATOM 3556 C CA . ARG A 1 442 ? -8.232 -1.588 16.784 1.00 96.75 442 ARG A CA 1
ATOM 3557 C C . ARG A 1 442 ? -7.892 -2.109 18.178 1.00 96.75 442 ARG A C 1
ATOM 3559 O O . ARG A 1 442 ? -8.800 -2.266 18.983 1.00 96.75 442 ARG A O 1
ATOM 3566 N N . ARG A 1 443 ? -6.619 -2.370 18.492 1.00 95.56 443 ARG A N 1
ATOM 3567 C CA . ARG A 1 443 ? -6.219 -2.82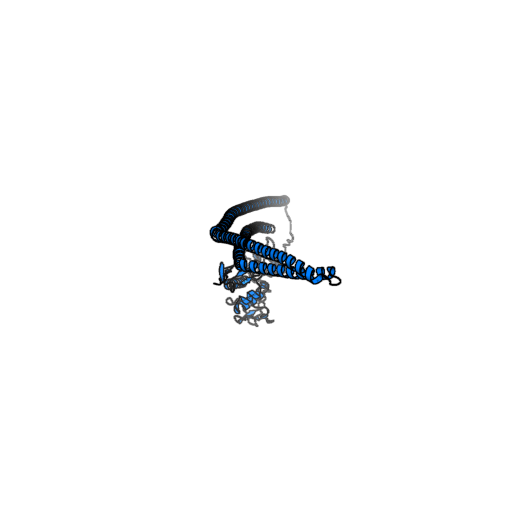6 19.837 1.00 95.56 443 ARG A CA 1
ATOM 3568 C C . ARG A 1 443 ? -6.464 -1.772 20.908 1.00 95.56 443 ARG A C 1
ATOM 3570 O O . ARG A 1 443 ? -6.928 -2.123 21.987 1.00 95.56 443 ARG A O 1
ATOM 3577 N N . VAL A 1 444 ? -6.167 -0.505 20.609 1.00 94.69 444 VAL A N 1
ATOM 3578 C CA . VAL A 1 444 ? -6.479 0.606 21.520 1.00 94.69 444 VAL A CA 1
ATOM 3579 C C . VAL A 1 444 ? -7.991 0.722 21.696 1.00 94.69 444 VAL A C 1
ATOM 3581 O O . VAL A 1 444 ? -8.458 0.781 22.827 1.00 94.69 444 VAL A O 1
ATOM 3584 N N . ALA A 1 445 ? -8.757 0.668 20.600 1.00 95.44 445 ALA A N 1
ATOM 3585 C CA . ALA A 1 445 ? -10.216 0.728 20.655 1.00 95.44 445 ALA A CA 1
ATOM 3586 C C . ALA A 1 445 ? -10.815 -0.389 21.523 1.00 95.44 445 ALA A C 1
ATOM 3588 O O . ALA A 1 445 ? -11.632 -0.102 22.385 1.00 95.44 445 ALA A O 1
ATOM 3589 N N . VAL A 1 446 ? -10.357 -1.637 21.369 1.00 95.94 446 VAL A N 1
ATOM 3590 C CA . VAL A 1 446 ? -10.818 -2.766 22.199 1.00 95.94 446 VAL A CA 1
ATOM 3591 C C . VAL A 1 446 ? -10.527 -2.530 23.682 1.00 95.94 446 VAL A C 1
ATOM 3593 O O . VAL A 1 446 ? -11.364 -2.834 24.522 1.00 95.94 446 VAL A O 1
ATOM 3596 N N . LEU A 1 447 ? -9.363 -1.972 24.023 1.00 95.25 447 LEU A N 1
ATOM 3597 C CA . LEU A 1 447 ? -9.027 -1.686 25.418 1.00 95.25 447 LEU A CA 1
ATOM 3598 C C . LEU A 1 447 ? -9.948 -0.612 26.025 1.00 95.25 447 LEU A C 1
ATOM 3600 O O . LEU A 1 447 ? -10.352 -0.737 27.179 1.00 95.25 447 LEU A O 1
ATOM 3604 N N . VAL A 1 448 ? -10.289 0.417 25.244 1.00 93.25 448 VAL A N 1
ATOM 3605 C CA . VAL A 1 448 ? -11.237 1.469 25.647 1.00 93.25 448 VAL A CA 1
ATOM 3606 C C . VAL A 1 448 ? -12.653 0.902 25.782 1.00 93.25 448 VAL A C 1
ATOM 3608 O O . VAL A 1 448 ? -13.295 1.133 26.801 1.00 93.25 448 VAL A O 1
ATOM 3611 N N . GLU A 1 449 ? -13.107 0.106 24.809 1.00 95.44 449 GLU A N 1
ATOM 3612 C CA . GLU A 1 449 ? -14.408 -0.580 24.834 1.00 95.44 449 GLU A CA 1
ATOM 3613 C C . GLU A 1 449 ? -14.547 -1.454 26.102 1.00 95.44 449 GLU A C 1
ATOM 3615 O O . GLU A 1 449 ? -15.546 -1.365 26.816 1.00 95.44 449 GLU A O 1
ATOM 3620 N N . GLU A 1 450 ? -13.526 -2.250 26.441 1.00 94.50 450 GLU A N 1
ATOM 3621 C CA . GLU A 1 450 ? -13.515 -3.080 27.658 1.00 94.50 450 GLU A CA 1
ATOM 3622 C C . GLU A 1 450 ? -13.540 -2.239 28.944 1.00 94.50 450 GLU A C 1
ATOM 3624 O O . GLU A 1 450 ? -14.278 -2.558 29.883 1.00 94.50 450 GLU A O 1
ATOM 3629 N N . ARG A 1 451 ? -12.794 -1.126 28.975 1.00 93.25 451 ARG A N 1
ATOM 3630 C CA . ARG A 1 451 ? -12.806 -0.184 30.101 1.00 93.25 451 ARG A CA 1
ATOM 3631 C C . ARG A 1 451 ? -14.197 0.383 30.342 1.00 93.25 451 ARG A C 1
ATOM 3633 O O . ARG A 1 451 ? -14.676 0.352 31.474 1.00 93.25 451 ARG A O 1
ATOM 3640 N N . GLU A 1 452 ? -14.855 0.865 29.294 1.00 92.06 452 GLU A N 1
ATOM 3641 C CA . GLU A 1 452 ? -16.206 1.421 29.383 1.00 92.06 452 GLU A CA 1
ATOM 3642 C C . GLU A 1 452 ? -17.218 0.375 29.871 1.00 92.06 452 GLU A C 1
ATOM 3644 O O . GLU A 1 452 ? -18.086 0.681 30.696 1.00 92.06 452 GLU A O 1
ATOM 3649 N N . VAL A 1 453 ? -17.090 -0.876 29.414 1.00 93.75 453 VAL A N 1
ATOM 3650 C CA . VAL A 1 453 ? -17.945 -1.990 29.845 1.00 93.75 453 VAL A CA 1
ATOM 3651 C C . VAL A 1 453 ? -17.727 -2.331 31.321 1.00 93.75 453 VAL A C 1
ATOM 3653 O O . VAL A 1 453 ? -18.710 -2.496 32.049 1.00 93.75 453 VAL A O 1
ATOM 3656 N N . GLU A 1 454 ? -16.482 -2.429 31.799 1.00 90.69 454 GLU A N 1
ATOM 3657 C CA . GLU A 1 454 ? -16.212 -2.686 33.220 1.00 90.69 454 GLU A CA 1
ATOM 3658 C C . GLU A 1 454 ? -16.659 -1.508 34.106 1.00 90.69 454 GLU A C 1
ATOM 3660 O O . GLU A 1 454 ? -17.316 -1.731 35.123 1.00 90.69 454 GLU A O 1
ATOM 3665 N N . GLU A 1 455 ? -16.416 -0.258 33.695 1.00 88.62 455 GLU A N 1
ATOM 3666 C CA . GLU A 1 455 ? -16.886 0.937 34.413 1.00 88.62 455 GLU A CA 1
ATOM 3667 C C . GLU A 1 455 ? -18.419 1.001 34.485 1.00 88.62 455 GLU A C 1
ATOM 3669 O O . GLU A 1 455 ? -18.988 1.426 35.495 1.00 88.62 455 GLU A O 1
ATOM 3674 N N . LYS A 1 456 ? -19.116 0.580 33.423 1.00 89.56 456 LYS A N 1
ATOM 3675 C CA . LYS A 1 456 ? -20.579 0.479 33.412 1.00 89.56 456 LYS A CA 1
ATOM 3676 C C . LYS A 1 456 ? -21.070 -0.608 34.372 1.00 89.56 456 LYS A C 1
ATOM 3678 O O . LYS A 1 456 ? -21.987 -0.349 35.148 1.00 89.56 456 LYS A O 1
ATOM 3683 N N . ARG A 1 457 ? -20.433 -1.785 34.379 1.00 88.38 457 ARG A N 1
ATOM 3684 C CA . ARG A 1 457 ? -20.768 -2.889 35.298 1.00 88.38 457 ARG A CA 1
ATOM 3685 C C . ARG A 1 457 ? -20.582 -2.496 36.763 1.00 88.38 457 ARG A C 1
ATOM 3687 O O . ARG A 1 457 ? -21.430 -2.832 37.586 1.00 88.38 457 ARG A O 1
ATOM 3694 N N . GLU A 1 458 ? -19.508 -1.785 37.108 1.00 84.38 458 GLU A N 1
ATOM 3695 C CA . GLU A 1 458 ? -19.309 -1.314 38.486 1.00 84.38 458 GLU A CA 1
ATOM 3696 C C . GLU A 1 458 ? -20.319 -0.226 38.874 1.00 84.38 458 GLU A C 1
ATOM 3698 O O . GLU A 1 458 ? -20.838 -0.258 39.990 1.00 84.38 458 GLU A O 1
ATOM 3703 N N . ARG A 1 459 ? -20.686 0.678 37.950 1.00 81.31 459 ARG A N 1
ATOM 3704 C CA . ARG A 1 459 ? -21.780 1.641 38.174 1.00 81.31 459 ARG A CA 1
ATOM 3705 C C . ARG A 1 459 ? -23.102 0.932 38.459 1.00 81.31 459 ARG A C 1
ATOM 3707 O O . ARG A 1 459 ? -23.744 1.238 39.458 1.00 81.31 459 ARG A O 1
ATOM 3714 N N . GLU A 1 460 ? -23.489 -0.039 37.635 1.00 82.50 460 GLU A N 1
ATOM 3715 C CA . GLU A 1 460 ? -24.719 -0.824 37.820 1.00 82.50 460 GLU A CA 1
ATOM 3716 C C . GLU A 1 460 ? -24.731 -1.580 39.162 1.00 82.50 460 GLU A C 1
ATOM 3718 O O . GLU A 1 460 ? -25.749 -1.592 39.858 1.00 82.50 460 GLU A O 1
ATOM 3723 N N . ARG A 1 461 ? -23.588 -2.136 39.593 1.00 76.62 461 ARG A N 1
ATOM 3724 C CA . ARG A 1 461 ? -23.449 -2.744 40.929 1.00 76.62 461 ARG A CA 1
ATOM 3725 C C . ARG A 1 461 ? -23.581 -1.718 42.057 1.00 76.62 461 ARG A C 1
ATOM 3727 O O . ARG A 1 461 ? -24.231 -2.014 43.054 1.00 76.62 461 ARG A O 1
ATOM 3734 N N . GLY A 1 462 ? -23.011 -0.522 41.904 1.00 66.81 462 GLY A N 1
ATOM 3735 C CA . GLY A 1 462 ? -23.157 0.576 42.867 1.00 66.81 462 GLY A CA 1
ATOM 3736 C C . GLY A 1 462 ? -24.608 1.052 43.013 1.00 66.81 462 GLY A C 1
ATOM 3737 O O . GLY A 1 462 ? -25.096 1.218 44.130 1.00 66.81 462 GLY A O 1
ATOM 3738 N N . TYR A 1 463 ? -25.337 1.173 41.898 1.00 58.22 463 TYR A N 1
ATOM 3739 C CA . TYR A 1 463 ? -26.771 1.490 41.902 1.00 58.22 463 TYR A CA 1
ATOM 3740 C C . TYR A 1 463 ? -27.616 0.389 42.564 1.00 58.22 463 TYR A C 1
ATOM 3742 O O . TYR A 1 463 ? -28.554 0.697 43.300 1.00 58.22 463 TYR A O 1
ATOM 3750 N N . SER A 1 464 ? -27.263 -0.889 42.376 1.00 55.06 464 SER A N 1
ATOM 3751 C CA . SER A 1 464 ? -27.939 -2.012 43.043 1.00 55.06 464 SER A CA 1
ATOM 3752 C C . SER A 1 464 ? -27.809 -1.967 44.571 1.00 55.06 464 SER A C 1
ATOM 3754 O O . SER A 1 464 ? -28.746 -2.359 45.264 1.00 55.06 464 SER A O 1
ATOM 3756 N N . VAL A 1 465 ? -26.679 -1.494 45.109 1.00 51.94 465 VAL A N 1
ATOM 3757 C CA . VAL A 1 465 ? -26.468 -1.364 46.564 1.00 51.94 465 VAL A CA 1
ATOM 3758 C C . VAL A 1 465 ? -27.270 -0.188 47.136 1.00 51.94 465 VAL A C 1
ATOM 3760 O O . VAL A 1 465 ? -27.870 -0.323 48.201 1.00 51.94 465 VAL A O 1
ATOM 3763 N N . HIS A 1 466 ? -27.375 0.927 46.403 1.00 50.88 466 HIS A N 1
ATOM 3764 C CA . HIS A 1 466 ? -28.210 2.071 46.799 1.00 50.88 466 HIS A CA 1
ATOM 3765 C C . HIS A 1 466 ? -29.717 1.753 46.803 1.00 50.88 466 HIS A C 1
ATOM 3767 O O . HIS A 1 466 ? -30.426 2.166 47.721 1.00 50.88 466 HIS A O 1
ATOM 3773 N N . MET A 1 467 ? -30.211 0.985 45.824 1.00 45.97 467 MET A N 1
ATOM 3774 C CA . MET A 1 467 ? -31.631 0.603 45.738 1.00 45.97 467 MET A CA 1
ATOM 3775 C C . MET A 1 467 ? -32.062 -0.362 46.853 1.00 45.97 467 MET A C 1
ATOM 3777 O O . MET A 1 467 ? -33.188 -0.273 47.338 1.00 45.97 467 MET A O 1
ATOM 3781 N N . LEU A 1 468 ? -31.169 -1.254 47.298 1.00 49.19 468 LEU A N 1
ATOM 3782 C CA . LEU A 1 468 ? -31.437 -2.167 48.416 1.00 49.19 468 LEU A CA 1
ATOM 3783 C C . LEU A 1 468 ? -31.466 -1.446 49.776 1.00 49.19 468 LEU A C 1
ATOM 3785 O O . LEU A 1 468 ? -32.201 -1.872 50.662 1.00 49.19 468 LEU A O 1
ATOM 3789 N N . GLY A 1 469 ? -30.730 -0.339 49.929 1.00 45.00 469 GLY A N 1
ATOM 3790 C CA . GLY A 1 469 ? -30.811 0.523 51.115 1.00 45.00 469 GLY A CA 1
ATOM 3791 C C . GLY A 1 469 ? -32.124 1.311 51.197 1.00 45.00 469 GLY A C 1
ATOM 3792 O O . GLY A 1 469 ? -32.745 1.360 52.253 1.00 45.00 469 GLY A O 1
ATOM 3793 N N . GLY A 1 470 ? -32.599 1.861 50.072 1.00 44.09 470 GLY A N 1
ATOM 3794 C CA . GLY A 1 470 ? -33.859 2.621 50.030 1.00 44.09 470 GLY A CA 1
ATOM 3795 C C . GLY A 1 470 ? -35.123 1.765 50.197 1.00 44.09 470 GLY A C 1
ATOM 3796 O O . GLY A 1 470 ? -36.123 2.235 50.733 1.00 44.09 470 GLY A O 1
ATOM 3797 N N . TYR A 1 471 ? -35.084 0.491 49.792 1.00 43.22 471 TYR A N 1
ATOM 3798 C CA . TYR A 1 471 ? -36.221 -0.427 49.949 1.00 43.22 471 TYR A CA 1
ATOM 3799 C C . TYR A 1 471 ? -36.433 -0.924 51.389 1.00 43.22 471 TYR A C 1
ATOM 3801 O O . TYR A 1 471 ? -37.524 -1.398 51.706 1.00 43.22 471 TYR A O 1
ATOM 3809 N N . LEU A 1 472 ? -35.419 -0.823 52.257 1.00 45.03 472 LEU A N 1
ATOM 3810 C CA . LEU A 1 472 ? -35.539 -1.172 53.678 1.00 45.03 472 LEU A CA 1
ATOM 3811 C C . LEU A 1 472 ? -36.087 -0.000 54.509 1.00 45.03 472 LEU A C 1
ATOM 3813 O O . LEU A 1 472 ? -36.934 -0.232 55.366 1.00 45.03 472 LEU A O 1
ATOM 3817 N N . GLN A 1 473 ? -35.742 1.248 54.170 1.00 44.19 473 GLN A N 1
ATOM 3818 C CA . GLN A 1 473 ? -36.333 2.444 54.794 1.00 44.19 473 GLN A CA 1
ATOM 3819 C C . GLN A 1 473 ? -37.833 2.612 54.502 1.00 44.19 473 GLN A C 1
ATOM 3821 O O . GLN A 1 473 ? -38.568 3.135 55.333 1.00 44.19 473 GLN A O 1
ATOM 3826 N N . ALA A 1 474 ? -38.321 2.141 53.350 1.00 40.94 474 ALA A N 1
ATOM 3827 C CA . ALA A 1 474 ? -39.739 2.248 52.997 1.00 40.94 474 ALA A CA 1
ATOM 3828 C C . ALA A 1 474 ? -40.651 1.255 53.748 1.00 40.94 474 ALA A C 1
ATOM 3830 O O . ALA A 1 474 ? -41.868 1.396 53.685 1.00 40.94 474 ALA A O 1
ATOM 3831 N N . LYS A 1 475 ? -40.094 0.258 54.453 1.00 43.47 475 LYS A N 1
ATOM 3832 C CA . LYS A 1 475 ? -40.879 -0.729 55.217 1.00 43.47 475 LYS A CA 1
ATOM 3833 C C . LYS A 1 475 ? -40.967 -0.457 56.719 1.00 43.47 475 LYS A C 1
ATOM 3835 O O . LYS A 1 475 ? -41.794 -1.083 57.368 1.00 43.47 475 LYS A O 1
ATOM 3840 N N . GLU A 1 476 ? -40.175 0.466 57.263 1.00 40.22 476 GLU A N 1
ATOM 3841 C CA . GLU A 1 476 ? -40.214 0.816 58.696 1.00 40.22 476 GLU A CA 1
ATOM 3842 C C . GLU A 1 476 ? -41.057 2.073 58.997 1.00 40.22 476 GLU A C 1
ATOM 3844 O O . GLU A 1 476 ? -41.209 2.445 60.155 1.00 40.22 476 GLU A O 1
ATOM 3849 N N . VAL A 1 477 ? -41.654 2.709 57.979 1.00 41.34 477 VAL A N 1
ATOM 3850 C CA . VAL A 1 477 ? -42.516 3.904 58.138 1.00 41.34 477 VAL A CA 1
ATOM 3851 C C . VAL A 1 477 ? -44.021 3.576 58.032 1.00 41.34 477 VAL A C 1
ATOM 3853 O O . VAL A 1 477 ? -44.855 4.452 58.232 1.00 41.34 477 VAL A O 1
ATOM 3856 N N . GLU A 1 478 ? -44.397 2.316 57.781 1.00 38.00 478 GLU A N 1
ATOM 3857 C CA . GLU A 1 478 ? -45.806 1.875 57.676 1.00 38.00 478 GLU A CA 1
ATOM 3858 C C . GLU A 1 478 ? -46.193 0.760 58.675 1.00 38.00 478 GLU A C 1
ATOM 3860 O O . GLU A 1 478 ? -47.047 -0.074 58.372 1.00 38.00 478 GLU A O 1
ATOM 3865 N N . GLY A 1 479 ? -45.575 0.733 59.861 1.00 33.66 479 GLY A N 1
ATOM 3866 C CA . GLY A 1 479 ? -45.956 -0.153 60.975 1.00 33.66 479 GLY A CA 1
ATOM 3867 C C . GLY A 1 479 ? -46.683 0.588 62.083 1.00 33.66 479 GLY A C 1
ATOM 3868 O O . GLY A 1 479 ? -46.008 1.423 62.725 1.00 33.66 479 GLY A O 1
#

InterPro domains:
  IPR013083 Zinc finger, RING/FYVE/PHD-type [G3DSA:3.30.40.10] (3-84)
  IPR017907 Zinc finger, RING-type, conserved site [PS00518] (26-35)
  IPR031127 E3 ubiquitin ligase RBR family [PTHR11685] (7-243)
  IPR044066 TRIAD supradomain [PS51873] (5-204)

Organism: NCBI:txid1336337

Sequence (479 aa):
MCLSASSECASCKEDQKKGKMIQLDCLHQFCTRCMEESIKNSMRDETLFPPSCCQAEIPQKVIKSTLTKQDQELYMSKTQEFRIPRSERFYCPEETCKSWIPPSAIGEGAVINCATCRTYICRTRQGKAHPPHKPCPQVPNQKNTGTQAINGWRECFKCRSMVEAVEGYNIMICGCGAEFCYSCGNVWKTCNCQDHNHRLSPHLSIFDPQSILMPRIAEQRQQQTRQSQEEDKRTAQRQAQGENQRQAEAAAAAEEKSRQLSAKYTALEQKLETLHSRQRSLVHSRHERETQALQRTLSAGKTSHLLSLQEEKTNLLTRQASEKATLEATFQKERTELSEKHSADEDDYWFSLQTYLRDRPNKEARQKALMDKLTVAQKEEMTGLAMQQEERLAASLADIDRRLHEVEDEIRRGAQDNGERRKDLARRQWAEWKWFKVILERRVAVLVEEREVEEKRERERGYSVHMLGGYLQAKEVEG